Protein 3LKE (pdb70)

Secondary structure (DSSP, 8-state):
--SEEEEE-SSEEEEEE--GGGTTB--HHHHHHHHHHHHHHHH-SS--EEEEEES-TTEEE-BS-HHHHHHHHH-SSSHHHHHHHHHHHHHHHHHHT-SSEEEEEE-SEEETHHHHGGGGSSEEEEETT-EEE--HHHHT----TTHHHHHHHHH-HHHHHHHHHH---EEHHHHHHHTSSSEEESSHHHHHHHHHHHHHHHHTS-HHHHHHHHHHHHTTHHHHHHHHHHHHHHHHHHHTTSHHHHHHHHH-/--EEEEEETTEEEEEE--GGGTSB--HHHHHHHHHHHHHHHT-TT--EEEEEES-TTEEE-BS-HHHHHHHHH-SSSHHHHHHHHHHHHHHHHHHT-SSEEEEEE-SEEETHHHHGGGGSSEEEEETT-EEE--HHHHT----TTHHHHHHHHH-HHHHHHHHHH---EEHHHHHHHTSSSEEESSHHHHHHHHHHHHHHHHTS-HHHHHHHHHHHHTTHHHHHHHHHHHHHHHHHHHTTSHHHHHHHHH-/--SEEEEEETTEEEEEE--GGGTSB--HHHHHHHHHHHHHHHT-TT-SEEEEEES-TTEEE-BS-HHHHHHHHH-SSSHHHHHHHHHHHHHHHHHHT-SSEEEEEE-SEEETHHHHGGGGSSEEEEETT-EEE--HHHHT----TTHHHHHHHHH-HHHHHHHHHH---EEHHHHHHHTSSSEEESSHHHHHHHHHHHHHHHHTS-HHHHHHHHHHHHTTHHHHHHHHHHHHHHHHHHHHTSHHHHHHHHH-

Solvent-accessible surface area: 30253 Å² total; per-residue (Å²): 201,65,39,11,69,78,105,94,107,133,66,1,8,38,0,17,5,22,6,65,135,42,82,0,0,9,21,29,98,0,0,71,31,1,15,121,6,3,95,62,1,27,121,58,121,63,0,15,0,4,0,2,45,16,121,40,181,63,11,1,1,13,0,33,72,58,107,34,22,47,83,22,13,52,41,191,61,36,99,132,6,92,92,25,6,110,20,4,16,56,0,0,26,37,3,17,64,3,46,9,0,2,1,0,12,0,17,2,54,0,60,14,2,2,1,0,2,5,3,4,3,2,23,0,0,0,7,91,110,0,84,0,35,2,34,12,17,74,17,0,7,0,0,12,1,0,0,0,12,10,0,19,140,39,10,22,43,22,86,0,17,22,23,9,14,75,10,113,99,10,58,2,88,57,0,60,170,25,24,0,2,34,30,25,2,100,75,135,138,73,15,114,89,60,12,122,54,8,16,111,28,0,56,92,10,43,47,50,5,12,29,9,13,4,124,7,14,24,41,148,24,28,75,70,0,86,65,20,6,95,83,1,19,81,25,1,2,48,4,10,138,58,118,46,0,72,131,41,4,98,88,95,115,77,5,82,89,106,88,100,125,73,1,6,44,0,18,7,20,19,68,145,55,95,0,0,8,10,14,89,0,0,79,17,2,15,128,10,1,99,61,2,22,121,63,117,64,0,13,0,1,0,2,46,16,131,37,197,59,15,1,1,19,0,37,54,66,110,32,22,48,81,11,7,52,35,161,67,23,90,118,4,94,85,23,6,106,20,3,12,52,0,0,32,39,2,18,62,2,43,7,6,1,1,0,11,0,17,2,50,0,66,14,2,3,0,0,3,6,3,4,3,2,24,0,1,0,1,88,101,0,88,0,28,2,37,14,24,88,18,0,9,0,0,14,1,0,0,0,12,10,0,19,139,39,12,28,42,28,74,0,18,22,22,9,13,64,11,129,97,14,62,1,89,52,0,62,156,18,24,0,1,34,30,24,3,93,74,100,111,74,18,120,78,65,14,129,74,8,16,124,31,0,49,82,9,43,42,52,4,15,29,8,14,3,124,7,12,26,39,115,21,29,110,81,0,108,71,18,7,85,81,2,20,84,24,3,3,47,5,9,139,62,88,60,0,69,108,42,5,101,92,103,193,63,52,11,72,74,107,91,90,104,80,0,9,33,0,19,5,20,11,62,110,54,91,0,0,11,12,28,109,0,0,78,38,4,19,126,6,2,97,58,0,23,120,55,122,70,1,11,0,2,0,2,45,14,130,38,166,61,20,2,1,11,0,34,60,62,115,34,23,48,86,18,11,48,47,180,58,46,80,120,8,131,97,26,7,115,28,4,16,53,0,0,24,36,2,18,60,2,43,8,5,2,1,0,13,0,4,0,56,0,63,15,3,3,0,0,2,6,4,4,3,1,20,0,0,0,2,87,78,0,80,0,32,2,38,12,17,57,19,0,9,0,0,14,1,0,0,0,10,10,0,20,136,40,10,21,44,21,82,0,10,22,26,10,9,71,16,129,102,15,51,0,82,53,0,69,171,26,24,0,1,32,32,26,2,95,76,78,132,74,8,113,89,59,8,122,84,6,6,124,30,1,47,71,10,46,49,50,4,13,28,9,15,3,127,4,11,24,39,128,23,29,91,74,0,87,69,20,7,89,76,1,28,99,20,2,18,45,5,15,158,56,104,58,0,76,118,38,5,84,91,88

Nearest PDB structures (foldseek):
  3lke-assembly1_B  TM=1.002E+00  e=8.901E-48  Halalkalibacterium halodurans
  1nzy-assembly1_C  TM=8.485E-01  e=6.425E-17  Pseudomonas sp. CBS3
  1nzy-assembly1_A  TM=8.485E-01  e=9.562E-17  Pseudomonas sp. CBS3
  1jxz-assembly1_C  TM=8.569E-01  e=1.890E-16  Pseudomonas sp. CBS3
  1jxz-assembly1_A  TM=8.476E-01  e=1.890E-16  Pseudomonas sp. CBS3

CATH classification: 3.90.226.10

Foldseek 3Di:
DQQWDWDDDPQEIEIEGHDVVQQSEAALRNLQNLLVSLVVSLPDPRHQEYEYAYPDQAFGYPYHDLVNLLVCLVDPDNVRVLSRLVSLLSLLLSQLLRLHQYEYETRAEQEALSLVSCLSHPAYEYAQHYKYWHACLLLVADHASLCVPRVCVQQNDVVSVVRHVVGDTDTPVVCCVSRSHVYYDHDDVRVVVVVVVVSVVSVPDDSVVSSVVSCVVCPCVSVVSSVVNVVSSVRRSVRSPDVVNSVSSVVD/DQWDWDDDPQEIEIEGDHVVQQSEQALVNLQVLLVSLVVSLPDQRHAEYEYAYPDQAFGYPYHDLVQLLVCLVDPPNVRVLNSLVSLLSSLLSQLLRLHQYEYETNAEQEALSLQSRLSHPAYEYEQHYKYWQAQVLLVFDHASLCVPRLCVQQNDVVSVVRHVVGDTDTPVVCCVSRSHVYYDHDDVSVVVVVVVVSVVSVVDDSVVSSVVSCVVCPCVSVVSSVVNVVSSVRRSVSSPDVVNSVSSVVD/DQQWDWDADLLEIEIEGHCVVQQSEQALRNLVSLLVSLVVRLPDPSHQEYEYAYPDQAFGYPYHDLVVLLVCLPDPDNVRVVSSLVSLLSSLLSQLLRLHQYEYETRAEAEALSLQSCLSHPAYEYAQHYKYWHACVLLVADHASLCVPRVCVQQNDVVSVVRHVVGDIGTPVVCCVSRVHVYYDHDDVSVVVVVVVVSVVSVVDDSVVSSVVSCVVCPCVSVVSSVVNVVSSVRRSVRSNDPVNSVSSVVD

Radius of gyration: 27.29 Å; Cα contacts (8 Å, |Δi|>4): 1501; chains: 3; bounding box: 76×59×74 Å

Structure (mmCIF, N/CA/C/O backbone):
data_3LKE
#
_entry.id   3LKE
#
_cell.length_a   73.917
_cell.length_b   52.519
_cell.length_c   104.891
_cell.angle_alpha   90.00
_cell.angle_beta   93.94
_cell.angle_gamma   90.00
#
_symmetry.space_group_name_H-M   'P 1 21 1'
#
loop_
_entity.id
_entity.type
_entity.pdbx_description
1 polymer 'Enoyl-CoA hydratase'
2 non-polymer GLYCEROL
3 water water
#
loop_
_atom_site.group_PDB
_atom_site.id
_atom_site.type_symbol
_atom_site.label_atom_id
_atom_site.label_alt_id
_atom_site.label_comp_id
_atom_site.label_asym_id
_atom_site.label_entity_id
_atom_site.label_seq_id
_atom_site.pdbx_PDB_ins_code
_atom_site.Cartn_x
_atom_site.Cartn_y
_atom_site.Cartn_z
_atom_site.occupancy
_atom_site.B_iso_or_equiv
_atom_site.auth_seq_id
_atom_site.auth_comp_id
_atom_site.auth_asym_id
_atom_site.auth_atom_id
_atom_site.pdbx_PDB_model_num
ATOM 1 N N . LEU A 1 3 ? 56.553 49.638 15.023 1.00 56.79 3 LEU A N 1
ATOM 2 C CA . LEU A 1 3 ? 56.080 48.314 14.628 1.00 54.83 3 LEU A CA 1
ATOM 3 C C . LEU A 1 3 ? 54.563 48.283 14.555 1.00 50.50 3 LEU A C 1
ATOM 4 O O . LEU A 1 3 ? 53.892 49.143 15.129 1.00 48.81 3 LEU A O 1
ATOM 9 N N . SER A 1 4 ? 54.027 47.288 13.853 1.00 51.05 4 SER A N 1
ATOM 10 C CA . SER A 1 4 ? 52.580 47.080 13.806 1.00 47.19 4 SER A CA 1
ATOM 11 C C . SER A 1 4 ? 52.100 46.279 15.014 1.00 42.46 4 SER A C 1
ATOM 12 O O . SER A 1 4 ? 52.702 45.270 15.383 1.00 40.98 4 SER A O 1
ATOM 15 N N . TYR A 1 5 ? 51.005 46.736 15.613 1.00 36.01 5 TYR A N 1
ATOM 16 C CA . TYR A 1 5 ? 50.488 46.168 16.852 1.00 33.24 5 TYR A CA 1
ATOM 17 C C . TYR A 1 5 ? 49.254 45.302 16.617 1.00 31.61 5 TYR A C 1
ATOM 18 O O . TYR A 1 5 ? 48.660 44.780 17.566 1.00 29.92 5 TYR A O 1
ATOM 27 N N . VAL A 1 6 ? 48.879 45.151 15.353 1.00 28.63 6 VAL A N 1
ATOM 28 C CA . VAL A 1 6 ? 47.764 44.292 14.979 1.00 32.15 6 VAL A CA 1
ATOM 29 C C . VAL A 1 6 ? 48.169 43.472 13.758 1.00 33.42 6 VAL A C 1
ATOM 30 O O . VAL A 1 6 ? 48.488 44.032 12.713 1.00 36.52 6 VAL A O 1
ATOM 34 N N . HIS A 1 7 ? 48.165 42.149 13.889 1.00 29.23 7 HIS A N 1
ATOM 35 C CA . HIS A 1 7 ? 48.516 41.285 12.768 1.00 34.54 7 HIS A CA 1
ATOM 36 C C . HIS A 1 7 ? 47.270 40.684 12.153 1.00 35.96 7 HIS A C 1
ATOM 37 O O . HIS A 1 7 ? 46.248 40.549 12.822 1.00 31.11 7 HIS A O 1
ATOM 44 N N . THR A 1 8 ? 47.352 40.335 10.874 1.00 31.52 8 THR A N 1
ATOM 45 C CA . THR A 1 8 ? 46.227 39.703 10.193 1.00 35.06 8 THR A CA 1
ATOM 46 C C . THR A 1 8 ? 46.676 38.477 9.403 1.00 38.43 8 THR A C 1
ATOM 47 O O . THR A 1 8 ? 47.794 38.431 8.874 1.00 36.86 8 THR A O 1
ATOM 51 N N . GLU A 1 9 ? 45.803 37.479 9.339 1.00 34.28 9 GLU A N 1
ATOM 52 C CA . GLU A 1 9 ? 46.097 36.237 8.638 1.00 38.45 9 GLU A CA 1
ATOM 53 C C . GLU A 1 9 ? 44.797 35.579 8.215 1.00 37.36 9 GLU A C 1
ATOM 54 O O . GLU A 1 9 ? 43.893 35.432 9.022 1.00 38.14 9 GLU A O 1
ATOM 60 N N . ILE A 1 10 ? 44.710 35.167 6.955 1.00 38.07 10 ILE A N 1
ATOM 61 C CA . ILE A 1 10 ? 43.559 34.387 6.509 1.00 36.29 10 ILE A CA 1
ATOM 62 C C . ILE A 1 10 ? 43.891 32.902 6.415 1.00 41.48 10 ILE A C 1
ATOM 63 O O . ILE A 1 10 ? 44.858 32.508 5.764 1.00 40.72 10 ILE A O 1
ATOM 68 N N . GLN A 1 11 ? 43.088 32.082 7.079 1.00 39.02 11 GLN A N 1
ATOM 69 C CA . GLN A 1 11 ? 43.282 30.643 7.049 1.00 39.07 11 GLN A CA 1
ATOM 70 C C . GLN A 1 11 ? 41.955 29.941 6.834 1.00 43.49 11 GLN A C 1
ATOM 71 O O . GLN A 1 11 ? 41.057 30.007 7.680 1.00 39.75 11 GLN A O 1
ATOM 77 N N . ASN A 1 12 ? 41.832 29.285 5.686 1.00 41.83 12 ASN A N 1
ATOM 78 C CA . ASN A 1 12 ? 40.645 28.508 5.374 1.00 40.90 12 ASN A CA 1
ATOM 79 C C . ASN A 1 12 ? 39.378 29.365 5.419 1.00 37.69 12 ASN A C 1
ATOM 80 O O . ASN A 1 12 ? 38.372 28.977 6.014 1.00 40.66 12 ASN A O 1
ATOM 85 N N . ASP A 1 13 ? 39.458 30.531 4.788 1.00 38.89 13 ASP A N 1
ATOM 86 C CA . ASP A 1 13 ? 38.319 31.429 4.648 1.00 39.76 13 ASP A CA 1
ATOM 87 C C . ASP A 1 13 ? 37.877 32.036 5.980 1.00 39.49 13 ASP A C 1
ATOM 88 O O . ASP A 1 13 ? 36.710 32.381 6.151 1.00 35.53 13 ASP A O 1
ATOM 93 N N . ALA A 1 14 ? 38.816 32.161 6.915 1.00 35.33 14 ALA A N 1
ATOM 94 C CA . ALA A 1 14 ? 38.588 32.911 8.151 1.00 33.17 14 ALA A CA 1
ATOM 95 C C . ALA A 1 14 ? 39.725 33.906 8.385 1.00 35.44 14 ALA A C 1
ATOM 96 O O . ALA A 1 14 ? 40.891 33.550 8.267 1.00 33.77 14 ALA A O 1
ATOM 98 N N . LEU A 1 15 ? 39.382 35.149 8.709 1.00 30.84 15 LEU A N 1
ATOM 99 C CA . LEU A 1 15 ? 40.374 36.173 9.014 1.00 30.80 15 LEU A CA 1
ATOM 100 C C . LEU A 1 15 ? 40.667 36.214 10.507 1.00 33.46 15 LEU A C 1
ATOM 101 O O . LEU A 1 15 ? 39.753 36.379 11.328 1.00 30.43 15 LEU A O 1
ATOM 106 N N . TYR A 1 16 ? 41.944 36.070 10.850 1.00 29.50 16 TYR A N 1
ATOM 107 C CA . TYR A 1 16 ? 42.398 36.144 12.232 1.00 30.61 16 TYR A CA 1
ATOM 108 C C . TYR A 1 16 ? 43.051 37.488 12.492 1.00 31.32 16 TYR A C 1
ATOM 109 O O . TYR A 1 16 ? 44.033 37.851 11.832 1.00 29.40 16 TYR A O 1
ATOM 118 N N . ILE A 1 17 ? 42.485 38.238 13.437 1.00 26.15 17 ILE A N 1
ATOM 119 C CA . ILE A 1 17 ? 43.007 39.547 13.816 1.00 26.64 17 ILE A CA 1
ATOM 120 C C . ILE A 1 17 ? 43.638 39.397 15.189 1.00 29.24 17 ILE A C 1
ATOM 121 O O . ILE A 1 17 ? 42.953 39.061 16.159 1.00 26.73 17 ILE A O 1
ATOM 126 N N . THR A 1 18 ? 44.953 39.612 15.265 1.00 27.16 18 THR A N 1
ATOM 127 C CA . THR A 1 18 ? 45.700 39.348 16.492 1.00 26.61 18 THR A CA 1
ATOM 128 C C . THR A 1 18 ? 46.298 40.607 17.093 1.00 26.20 18 THR A C 1
ATOM 129 O O . THR A 1 18 ? 47.053 41.334 16.432 1.00 26.23 18 THR A O 1
ATOM 133 N N . LEU A 1 19 ? 45.951 40.876 18.346 1.00 25.41 19 LEU A N 1
ATOM 134 C CA . LEU A 1 19 ? 46.499 42.018 19.056 1.00 23.43 19 LEU A CA 1
ATOM 135 C C . LEU A 1 19 ? 47.894 41.662 19.549 1.00 23.96 19 LEU A C 1
ATOM 136 O O . LEU A 1 19 ? 48.090 40.618 20.168 1.00 24.67 19 LEU A O 1
ATOM 141 N N . ASP A 1 20 ? 48.844 42.554 19.290 1.00 26.04 20 ASP A N 1
ATOM 142 C CA . ASP A 1 20 ? 50.246 42.309 19.608 1.00 26.57 20 ASP A CA 1
ATOM 143 C C . ASP A 1 20 ? 50.906 43.628 20.013 1.00 28.18 20 ASP A C 1
ATOM 144 O O . ASP A 1 20 ? 51.610 44.257 19.222 1.00 28.76 20 ASP A O 1
ATOM 149 N N . TYR A 1 21 ? 50.671 44.044 21.253 1.00 26.40 21 TYR A N 1
ATOM 150 C CA . TYR A 1 21 ? 51.113 45.347 21.743 1.00 26.67 21 TYR A CA 1
ATOM 151 C C . TYR A 1 21 ? 51.635 45.168 23.153 1.00 28.31 21 TYR A C 1
ATOM 152 O O . TYR A 1 21 ? 51.080 45.709 24.093 1.00 24.80 21 TYR A O 1
ATOM 161 N N . PRO A 1 22 ? 52.727 44.399 23.308 1.00 26.61 22 PRO A N 1
ATOM 162 C CA . PRO A 1 22 ? 53.145 43.970 24.648 1.00 27.42 22 PRO A CA 1
ATOM 163 C C . PRO A 1 22 ? 53.523 45.129 25.560 1.00 26.64 22 PRO A C 1
ATOM 164 O O . PRO A 1 22 ? 53.325 45.043 26.766 1.00 27.10 22 PRO A O 1
ATOM 168 N N . GLU A 1 23 ? 54.094 46.185 24.995 1.00 28.66 23 GLU A N 1
ATOM 169 C CA . GLU A 1 23 ? 54.495 47.334 25.791 1.00 31.99 23 GLU A CA 1
ATOM 170 C C . GLU A 1 23 ? 53.347 47.803 26.672 1.00 33.28 23 GLU A C 1
ATOM 171 O O . GLU A 1 23 ? 53.519 48.030 27.871 1.00 31.03 23 GLU A O 1
ATOM 177 N N . LYS A 1 24 ? 52.168 47.922 26.066 1.00 27.91 24 LYS A N 1
ATOM 178 C CA . LYS A 1 24 ? 50.985 48.398 26.778 1.00 29.04 24 LYS A CA 1
ATOM 179 C C . LYS A 1 24 ? 50.002 47.275 27.145 1.00 31.26 24 LYS A C 1
ATOM 180 O O . LYS A 1 24 ? 48.836 47.536 27.453 1.00 28.36 24 LYS A O 1
ATOM 186 N N . LYS A 1 25 ? 50.472 46.029 27.127 1.00 28.66 25 LYS A N 1
ATOM 187 C CA . LYS A 1 25 ? 49.605 44.880 27.416 1.00 28.66 25 LYS A CA 1
ATOM 188 C C . LYS A 1 25 ? 48.311 44.942 26.592 1.00 27.72 25 LYS A C 1
ATOM 189 O O . LYS A 1 25 ? 47.209 44.760 27.127 1.00 25.99 25 LYS A O 1
ATOM 195 N N . ASN A 1 26 ? 48.462 45.187 25.293 1.00 27.10 26 ASN A N 1
ATOM 196 C CA . ASN A 1 26 ? 47.329 45.243 24.368 1.00 25.43 26 ASN A CA 1
ATOM 197 C C . ASN A 1 26 ? 46.327 46.342 24.735 1.00 26.37 26 ASN A C 1
ATOM 198 O O . ASN A 1 26 ? 45.125 46.222 24.474 1.00 24.63 26 ASN A O 1
ATOM 203 N N . GLY A 1 27 ? 46.836 47.414 25.334 1.00 26.43 27 GLY A N 1
ATOM 204 C CA . GLY A 1 27 ? 46.013 48.553 25.711 1.00 28.75 27 GLY A CA 1
ATOM 205 C C . GLY A 1 27 ? 45.499 49.290 24.494 1.00 30.87 27 GLY A C 1
ATOM 206 O O . GLY A 1 27 ? 46.051 49.163 23.394 1.00 27.73 27 GLY A O 1
ATOM 207 N N . LEU A 1 28 ? 44.429 50.057 24.684 1.00 29.31 28 LEU A N 1
ATOM 208 C CA . LEU A 1 28 ? 43.782 50.734 23.574 1.00 26.62 28 LEU A CA 1
ATOM 209 C C . LEU A 1 28 ? 44.212 52.191 23.499 1.00 30.98 28 LEU A C 1
ATOM 210 O O . LEU A 1 28 ? 43.938 52.977 24.404 1.00 33.10 28 LEU A O 1
ATOM 215 N N . ASP A 1 29 ? 44.913 52.537 22.426 1.00 29.54 29 ASP A N 1
ATOM 216 C CA . ASP A 1 29 ? 45.221 53.929 22.133 1.00 28.04 29 ASP A CA 1
ATOM 217 C C . ASP A 1 29 ? 44.970 54.155 20.657 1.00 28.58 29 ASP A C 1
ATOM 218 O O . ASP A 1 29 ? 44.500 53.256 19.965 1.00 31.05 29 ASP A O 1
ATOM 223 N N . ALA A 1 30 ? 45.266 55.354 20.172 1.00 31.30 30 ALA A N 1
ATOM 224 C CA . ALA A 1 30 ? 44.951 55.691 18.793 1.00 31.00 30 ALA A CA 1
ATOM 225 C C . ALA A 1 30 ? 45.766 54.870 17.791 1.00 34.14 30 ALA A C 1
ATOM 226 O O . ALA A 1 30 ? 45.286 54.553 16.702 1.00 31.15 30 ALA A O 1
ATOM 228 N N . GLU A 1 31 ? 46.997 54.528 18.160 1.00 35.63 31 GLU A N 1
ATOM 229 C CA . GLU A 1 31 ? 47.870 53.757 17.278 1.00 34.69 31 GLU A CA 1
ATOM 230 C C . GLU A 1 31 ? 47.338 52.342 17.072 1.00 31.90 31 GLU A C 1
ATOM 231 O O . GLU A 1 31 ? 47.133 51.896 15.946 1.00 30.45 31 GLU A O 1
ATOM 237 N N . LEU A 1 32 ? 47.115 51.635 18.171 1.00 32.25 32 LEU A N 1
ATOM 238 C CA . LEU A 1 32 ? 46.523 50.306 18.088 1.00 32.01 32 LEU A CA 1
ATOM 239 C C . LEU A 1 32 ? 45.131 50.384 17.446 1.00 30.19 32 LEU A C 1
ATOM 240 O O . LEU A 1 32 ? 44.792 49.591 16.569 1.00 31.14 32 LEU A O 1
ATOM 245 N N . GLY A 1 33 ? 44.330 51.349 17.884 1.00 29.78 33 GLY A N 1
ATOM 246 C CA . GLY A 1 33 ? 42.981 51.489 17.369 1.00 28.19 33 GLY A CA 1
ATOM 247 C C . GLY A 1 33 ? 42.985 51.642 15.864 1.00 29.83 33 GLY A C 1
ATOM 248 O O . GLY A 1 33 ? 42.213 51.002 15.153 1.00 28.52 33 GLY A O 1
ATOM 249 N N . THR A 1 34 ? 43.882 52.483 15.367 1.00 29.44 34 THR A N 1
ATOM 250 C CA . THR A 1 34 ? 43.953 52.737 13.937 1.00 28.81 34 THR A CA 1
ATOM 251 C C . THR A 1 34 ? 44.259 51.469 13.139 1.00 28.54 34 THR A C 1
ATOM 252 O O . THR A 1 34 ? 43.668 51.226 12.088 1.00 30.00 34 THR A O 1
ATOM 256 N N . SER A 1 35 ? 45.184 50.662 13.641 1.00 30.43 35 SER A N 1
ATOM 257 C CA . SER A 1 35 ? 45.573 49.436 12.960 1.00 29.04 35 SER A CA 1
ATOM 258 C C . SER A 1 35 ? 44.463 48.401 13.073 1.00 30.54 35 SER A C 1
ATOM 259 O O . SER A 1 35 ? 44.190 47.639 12.139 1.00 30.55 35 SER A O 1
ATOM 262 N N . LEU A 1 36 ? 43.817 48.387 14.230 1.00 29.17 36 LEU A N 1
ATOM 263 C CA . LEU A 1 36 ? 42.708 47.481 14.453 1.00 28.49 36 LEU A CA 1
ATOM 264 C C . LEU A 1 36 ? 41.560 47.799 13.500 1.00 29.21 36 LEU A C 1
ATOM 265 O O . LEU A 1 36 ? 41.008 46.902 12.865 1.00 26.78 36 LEU A O 1
ATOM 270 N N . LEU A 1 37 ? 41.210 49.075 13.394 1.00 27.81 37 LEU A N 1
ATOM 271 C CA . LEU A 1 37 ? 40.130 49.493 12.504 1.00 28.98 37 LEU A CA 1
ATOM 272 C C . LEU A 1 37 ? 40.415 49.040 11.074 1.00 32.41 37 LEU A C 1
ATOM 273 O O . LEU A 1 37 ? 39.546 48.486 10.389 1.00 29.70 37 LEU A O 1
ATOM 278 N N . GLU A 1 38 ? 41.651 49.267 10.637 1.00 32.29 38 GLU A N 1
ATOM 279 C CA . GLU A 1 38 ? 42.076 48.920 9.289 1.00 32.85 38 GLU A CA 1
ATOM 280 C C . GLU A 1 38 ? 41.923 47.421 9.026 1.00 30.50 38 GLU A C 1
ATOM 281 O O . GLU A 1 38 ? 41.490 47.006 7.951 1.00 31.65 38 GLU A O 1
ATOM 287 N N . ALA A 1 39 ? 42.262 46.613 10.024 1.00 30.29 39 ALA A N 1
ATOM 288 C CA . ALA A 1 39 ? 42.149 45.168 9.921 1.00 30.36 39 ALA A CA 1
ATOM 289 C C . ALA A 1 39 ? 40.684 44.736 9.857 1.00 28.99 39 ALA A C 1
ATOM 290 O O . ALA A 1 39 ? 40.315 43.862 9.074 1.00 30.70 39 ALA A O 1
ATOM 292 N N . ILE A 1 40 ? 39.854 45.354 10.691 1.00 28.60 40 ILE A N 1
ATOM 293 C CA . ILE A 1 40 ? 38.429 45.030 10.731 1.00 30.12 40 ILE A CA 1
ATOM 294 C C . ILE A 1 40 ? 37.759 45.319 9.390 1.00 30.31 40 ILE A C 1
ATOM 295 O O . ILE A 1 40 ? 37.006 44.495 8.866 1.00 32.42 40 ILE A O 1
ATOM 300 N N . ARG A 1 41 ? 38.030 46.500 8.851 1.00 32.49 41 ARG A N 1
ATOM 301 C CA . ARG A 1 41 ? 37.467 46.911 7.567 1.00 34.46 41 ARG A CA 1
ATOM 302 C C . ARG A 1 41 ? 37.911 45.993 6.434 1.00 35.81 41 ARG A C 1
ATOM 303 O O . ARG A 1 41 ? 37.107 45.608 5.581 1.00 34.04 41 ARG A O 1
ATOM 311 N N . ALA A 1 42 ? 39.195 45.649 6.426 1.00 37.79 42 ALA A N 1
ATOM 312 C CA . ALA A 1 42 ? 39.735 44.761 5.405 1.00 37.43 42 ALA A CA 1
ATOM 313 C C . ALA A 1 42 ? 39.032 43.406 5.433 1.00 37.26 42 ALA A C 1
ATOM 314 O O . ALA A 1 42 ? 38.742 42.826 4.385 1.00 39.80 42 ALA A O 1
ATOM 316 N N . GLY A 1 43 ? 38.756 42.903 6.635 1.00 34.65 43 GLY A N 1
ATOM 317 C CA . GLY A 1 43 ? 38.035 41.654 6.788 1.00 32.72 43 GLY A CA 1
ATOM 318 C C . GLY A 1 43 ? 36.595 41.760 6.317 1.00 36.03 43 GLY A C 1
ATOM 319 O O . GLY A 1 43 ? 36.081 40.835 5.688 1.00 33.31 43 GLY A O 1
ATOM 320 N N . ASN A 1 44 ? 35.945 42.879 6.636 1.00 33.19 44 ASN A N 1
ATOM 321 C CA . ASN A 1 44 ? 34.564 43.127 6.217 1.00 32.21 44 ASN A CA 1
ATOM 322 C C . ASN A 1 44 ? 34.427 43.248 4.706 1.00 37.84 44 ASN A C 1
ATOM 323 O O . ASN A 1 44 ? 33.378 42.952 4.145 1.00 37.88 44 ASN A O 1
ATOM 328 N N . ASN A 1 45 ? 35.494 43.687 4.051 1.00 38.49 45 ASN A N 1
ATOM 329 C CA . ASN A 1 45 ? 35.467 43.885 2.606 1.00 42.39 45 ASN A CA 1
ATOM 330 C C . ASN A 1 45 ? 35.937 42.666 1.813 1.00 43.60 45 ASN A C 1
ATOM 331 O O . ASN A 1 45 ? 35.853 42.657 0.586 1.00 42.97 45 ASN A O 1
ATOM 336 N N . GLU A 1 46 ? 36.428 41.645 2.512 1.00 40.95 46 GLU A N 1
ATOM 337 C CA . GLU A 1 46 ? 36.917 40.432 1.859 1.00 43.47 46 GLU A CA 1
ATOM 338 C C . GLU A 1 46 ? 35.784 39.452 1.589 1.00 43.39 46 GLU A C 1
ATOM 339 O O . GLU A 1 46 ? 35.214 38.874 2.515 1.00 42.27 46 GLU A O 1
ATOM 345 N N . THR A 1 47 ? 35.473 39.246 0.313 1.00 45.33 47 THR A N 1
ATOM 346 C CA . THR A 1 47 ? 34.287 38.481 -0.060 1.00 46.80 47 THR A CA 1
ATOM 347 C C . THR A 1 47 ? 34.371 36.972 0.170 1.00 45.14 47 THR A C 1
ATOM 348 O O . THR A 1 47 ? 33.338 36.313 0.279 1.00 49.52 47 THR A O 1
ATOM 352 N N . SER A 1 48 ? 35.580 36.421 0.257 1.00 45.99 48 SER A N 1
ATOM 353 C CA . SER A 1 48 ? 35.721 34.967 0.387 1.00 48.98 48 SER A CA 1
ATOM 354 C C . SER A 1 48 ? 35.536 34.423 1.809 1.00 44.62 48 SER A C 1
ATOM 355 O O . SER A 1 48 ? 35.056 33.300 1.990 1.00 46.35 48 SER A O 1
ATOM 358 N N . ILE A 1 49 ? 35.903 35.209 2.815 1.00 42.43 49 ILE A N 1
ATOM 359 C CA . ILE A 1 49 ? 35.863 34.711 4.185 1.00 37.22 49 ILE A CA 1
ATOM 360 C C . ILE A 1 49 ? 34.446 34.707 4.739 1.00 35.32 49 ILE A C 1
ATOM 361 O O . ILE A 1 49 ? 33.603 35.485 4.300 1.00 37.73 49 ILE A O 1
ATOM 366 N N . HIS A 1 50 ? 34.199 33.816 5.692 1.00 31.85 50 HIS A N 1
ATOM 367 C CA . HIS A 1 50 ? 32.897 33.722 6.347 1.00 33.28 50 HIS A CA 1
ATOM 368 C C . HIS A 1 50 ? 32.954 34.192 7.800 1.00 33.92 50 HIS A C 1
ATOM 369 O O . HIS A 1 50 ? 31.916 34.448 8.422 1.00 28.51 50 HIS A O 1
ATOM 376 N N . SER A 1 51 ? 34.165 34.314 8.336 1.00 30.56 51 SER A N 1
ATOM 377 C CA . SER A 1 51 ? 34.339 34.624 9.748 1.00 29.39 51 SER A CA 1
ATOM 378 C C . SER A 1 51 ? 35.522 35.556 9.989 1.00 31.45 51 SER A C 1
ATOM 379 O O . SER A 1 51 ? 36.453 35.643 9.181 1.00 31.95 51 SER A O 1
ATOM 382 N N . ILE A 1 52 ? 35.460 36.253 11.118 1.00 29.11 52 ILE A N 1
ATOM 383 C CA . ILE A 1 52 ? 36.552 37.075 11.604 1.00 28.84 52 ILE A CA 1
ATOM 384 C C . ILE A 1 52 ? 36.763 36.723 13.067 1.00 32.28 52 ILE A C 1
ATOM 385 O O . ILE A 1 52 ? 35.831 36.787 13.867 1.00 26.99 52 ILE A O 1
ATOM 390 N N . ILE A 1 53 ? 37.989 36.336 13.407 1.00 26.94 53 ILE A N 1
ATOM 391 C CA . ILE A 1 53 ? 38.343 35.936 14.761 1.00 24.88 53 ILE A CA 1
ATOM 392 C C . ILE A 1 53 ? 39.274 36.977 15.375 1.00 26.54 53 ILE A C 1
ATOM 393 O O . ILE A 1 53 ? 40.307 37.296 14.789 1.00 26.88 53 ILE A O 1
ATOM 398 N N . LEU A 1 54 ? 38.915 37.505 16.547 1.00 24.88 54 LEU A N 1
ATOM 399 C CA . LEU A 1 54 ? 39.766 38.482 17.238 1.00 23.64 54 LEU A CA 1
ATOM 400 C C . LEU A 1 54 ? 40.423 37.798 18.419 1.00 24.22 54 LEU A C 1
ATOM 401 O O . LEU A 1 54 ? 39.755 37.089 19.178 1.00 22.62 54 LEU A O 1
ATOM 406 N N . GLN A 1 55 ? 41.739 37.965 18.556 1.00 25.42 55 GLN A N 1
ATOM 407 C CA . GLN A 1 55 ? 42.483 37.236 19.579 1.00 22.72 55 GLN A CA 1
ATOM 408 C C . GLN A 1 55 ? 43.735 38.004 20.001 1.00 20.66 55 GLN A C 1
ATOM 409 O O . GLN A 1 55 ? 44.064 39.026 19.413 1.00 23.74 55 GLN A O 1
ATOM 415 N N . SER A 1 56 ? 44.415 37.488 21.024 1.00 25.13 56 SER A N 1
ATOM 416 C CA . SER A 1 56 ? 45.651 38.067 21.533 1.00 25.27 56 SER A CA 1
ATOM 417 C C . SER A 1 56 ? 46.752 37.031 21.383 1.00 25.91 56 SER A C 1
ATOM 418 O O . SER A 1 56 ? 46.523 35.838 21.613 1.00 26.26 56 SER A O 1
ATOM 421 N N . LYS A 1 57 ? 47.938 37.491 21.011 1.00 29.58 57 LYS A N 1
ATOM 422 C CA . LYS A 1 57 ? 49.082 36.597 20.847 1.00 30.56 57 LYS A CA 1
ATOM 423 C C . LYS A 1 57 ? 49.810 36.378 22.168 1.00 33.48 57 LYS A C 1
ATOM 424 O O . LYS A 1 57 ? 50.764 35.597 22.241 1.00 34.62 57 LYS A O 1
ATOM 430 N N . HIS A 1 58 ? 49.371 37.068 23.213 1.00 29.27 58 HIS A N 1
ATOM 431 C CA . HIS A 1 58 ? 50.084 37.029 24.479 1.00 28.37 58 HIS A CA 1
ATOM 432 C C . HIS A 1 58 ? 49.317 36.299 25.566 1.00 30.54 58 HIS A C 1
ATOM 433 O O . HIS A 1 58 ? 48.170 36.635 25.889 1.00 28.14 58 HIS A O 1
ATOM 440 N N . ARG A 1 59 ? 49.970 35.287 26.117 1.00 29.36 59 ARG A N 1
ATOM 441 C CA . ARG A 1 59 ? 49.369 34.381 27.081 1.00 31.81 59 ARG A CA 1
ATOM 442 C C . ARG A 1 59 ? 48.742 35.113 28.270 1.00 35.73 59 ARG A C 1
ATOM 443 O O . ARG A 1 59 ? 47.636 34.779 28.694 1.00 33.29 59 ARG A O 1
ATOM 451 N N . ALA A 1 60 ? 49.435 36.123 28.789 1.00 30.14 60 ALA A N 1
ATOM 452 C CA . ALA A 1 60 ? 49.043 36.726 30.064 1.00 34.28 60 ALA A CA 1
ATOM 453 C C . ALA A 1 60 ? 47.766 37.567 30.024 1.00 30.59 60 ALA A C 1
ATOM 454 O O . ALA A 1 60 ? 47.089 37.711 31.037 1.00 36.19 60 ALA A O 1
ATOM 456 N N . TYR A 1 61 ? 47.435 38.131 28.869 1.00 30.42 61 TYR A N 1
ATOM 457 C CA . TYR A 1 61 ? 46.336 39.097 28.823 1.00 27.73 61 TYR A CA 1
ATOM 458 C C . TYR A 1 61 ? 45.639 39.101 27.477 1.00 28.28 61 TYR A C 1
ATOM 459 O O . TYR A 1 61 ? 46.258 38.867 26.445 1.00 25.01 61 TYR A O 1
ATOM 468 N N . PHE A 1 62 ? 44.338 39.374 27.477 1.00 27.35 62 PHE A N 1
ATOM 469 C CA . PHE A 1 62 ? 43.690 39.680 26.217 1.00 24.58 62 PHE A CA 1
ATOM 470 C C . PHE A 1 62 ? 43.889 41.150 25.892 1.00 22.12 62 PHE A C 1
ATOM 471 O O . PHE A 1 62 ? 44.439 41.497 24.853 1.00 23.17 62 PHE A O 1
ATOM 479 N N . SER A 1 63 ? 43.408 42.018 26.778 1.00 23.48 63 SER A N 1
ATOM 480 C CA . SER A 1 63 ? 43.627 43.461 26.639 1.00 23.84 63 SER A CA 1
ATOM 481 C C . SER A 1 63 ? 43.430 44.190 27.955 1.00 26.29 63 SER A C 1
ATOM 482 O O . SER A 1 63 ? 42.411 44.022 28.642 1.00 26.65 63 SER A O 1
ATOM 485 N N . SER A 1 64 ? 44.406 45.015 28.304 1.00 24.89 64 SER A N 1
ATOM 486 C CA . SER A 1 64 ? 44.326 45.805 29.519 1.00 28.06 64 SER A CA 1
ATOM 487 C C . SER A 1 64 ? 43.370 46.997 29.375 1.00 25.76 64 SER A C 1
ATOM 488 O O . SER A 1 64 ? 43.107 47.704 30.347 1.00 27.97 64 SER A O 1
ATOM 491 N N . GLY A 1 65 ? 42.851 47.215 28.170 1.00 27.24 65 GLY A N 1
ATOM 492 C CA . GLY A 1 65 ? 41.916 48.308 27.934 1.00 27.57 65 GLY A CA 1
ATOM 493 C C . GLY A 1 65 ? 42.668 49.625 27.840 1.00 30.32 65 GLY A C 1
ATOM 494 O O . GLY A 1 65 ? 43.895 49.630 27.799 1.00 26.61 65 GLY A O 1
ATOM 495 N N . PRO A 1 66 ? 41.940 50.751 27.815 1.00 27.38 66 PRO A N 1
ATOM 496 C CA . PRO A 1 66 ? 42.613 52.054 27.816 1.00 32.23 66 PRO A CA 1
ATOM 497 C C . PRO A 1 66 ? 43.454 52.202 29.081 1.00 29.92 66 PRO A C 1
ATOM 498 O O . PRO A 1 66 ? 42.933 52.004 30.178 1.00 35.74 66 PRO A O 1
ATOM 502 N N . ARG A 1 67 ? 44.734 52.530 28.932 1.00 33.51 67 ARG A N 1
ATOM 503 C CA . ARG A 1 67 ? 45.647 52.590 30.073 1.00 35.13 67 ARG A CA 1
ATOM 504 C C . ARG A 1 67 ? 45.373 53.799 30.958 1.00 35.54 67 ARG A C 1
ATOM 505 O O . ARG A 1 67 ? 45.141 54.892 30.458 1.00 35.61 67 ARG A O 1
ATOM 513 N N . LEU A 1 68 ? 45.412 53.594 32.270 1.00 35.78 68 LEU A N 1
ATOM 514 C CA . LEU A 1 68 ? 45.250 54.685 33.227 1.00 36.87 68 LEU A CA 1
ATOM 515 C C . LEU A 1 68 ? 46.147 55.869 32.873 1.00 36.76 68 LEU A C 1
ATOM 516 O O . LEU A 1 68 ? 45.687 57.008 32.780 1.00 33.71 68 LEU A O 1
ATOM 521 N N . GLU A 1 69 ? 47.430 55.589 32.675 1.00 33.73 69 GLU A N 1
ATOM 522 C CA . GLU A 1 69 ? 48.405 56.633 32.379 1.00 34.13 69 GLU A CA 1
ATOM 523 C C . GLU A 1 69 ? 48.012 57.437 31.145 1.00 35.86 69 GLU A C 1
ATOM 524 O O . GLU A 1 69 ? 48.201 58.663 31.095 1.00 35.40 69 GLU A O 1
ATOM 530 N N . ASP A 1 70 ? 47.474 56.748 30.145 1.00 32.55 70 ASP A N 1
ATOM 531 C CA . ASP A 1 70 ? 47.032 57.426 28.931 1.00 35.61 70 ASP A CA 1
ATOM 532 C C . ASP A 1 70 ? 45.780 58.265 29.205 1.00 32.84 70 ASP A C 1
ATOM 533 O O . ASP A 1 70 ? 45.663 59.396 28.727 1.00 34.60 70 ASP A O 1
ATOM 538 N N . LEU A 1 71 ? 44.852 57.716 29.983 1.00 32.82 71 LEU A N 1
ATOM 539 C CA . LEU A 1 71 ? 43.671 58.479 30.379 1.00 34.11 71 LEU A CA 1
ATOM 540 C C . LEU A 1 71 ? 44.079 59.709 31.188 1.00 31.62 71 LEU A C 1
ATOM 541 O O . LEU A 1 71 ? 43.515 60.788 31.015 1.00 33.64 71 LEU A O 1
ATOM 546 N N . LEU A 1 72 ? 45.069 59.547 32.060 1.00 32.95 72 LEU A N 1
ATOM 547 C CA . LEU A 1 72 ? 45.584 60.667 32.841 1.00 34.48 72 LEU A CA 1
ATOM 548 C C . LEU A 1 72 ? 46.118 61.774 31.937 1.00 37.63 72 LEU A C 1
ATOM 549 O O . LEU A 1 72 ? 45.942 62.959 32.223 1.00 36.55 72 LEU A O 1
ATOM 554 N N . ILE A 1 73 ? 46.762 61.387 30.844 1.00 34.93 73 ILE A N 1
ATOM 555 C CA . ILE A 1 73 ? 47.236 62.354 29.861 1.00 37.05 73 ILE A CA 1
ATOM 556 C C . ILE A 1 73 ? 46.071 63.145 29.262 1.00 40.31 73 ILE A C 1
ATOM 557 O O . ILE A 1 73 ? 46.113 64.374 29.190 1.00 38.23 73 ILE A O 1
ATOM 562 N N . CYS A 1 74 ? 45.024 62.440 28.849 1.00 35.89 74 CYS A N 1
ATOM 563 C CA . CYS A 1 74 ? 43.829 63.093 28.319 1.00 37.22 74 CYS A CA 1
ATOM 564 C C . CYS A 1 74 ? 43.158 64.028 29.321 1.00 38.66 74 CYS A C 1
ATOM 565 O O . CYS A 1 74 ? 42.602 65.054 28.936 1.00 39.56 74 CYS A O 1
ATOM 568 N N . ALA A 1 75 ? 43.190 63.675 30.603 1.00 35.45 75 ALA A N 1
ATOM 569 C CA . ALA A 1 75 ? 42.609 64.543 31.620 1.00 33.39 75 ALA A CA 1
ATOM 570 C C . ALA A 1 75 ? 43.467 65.788 31.806 1.00 38.09 75 ALA A C 1
ATOM 571 O O . ALA A 1 75 ? 42.970 66.838 32.204 1.00 40.01 75 ALA A O 1
ATOM 573 N N . SER A 1 76 ? 44.758 65.658 31.510 1.00 39.36 76 SER A N 1
ATOM 574 C CA . SER A 1 76 ? 45.718 66.748 31.696 1.00 39.74 76 SER A CA 1
ATOM 575 C C . SER A 1 76 ? 45.823 67.644 30.466 1.00 41.40 76 SER A C 1
ATOM 576 O O . SER A 1 76 ? 46.394 68.731 30.535 1.00 39.80 76 SER A O 1
ATOM 579 N N . ASP A 1 77 ? 45.288 67.181 29.341 1.00 40.31 77 ASP A N 1
ATOM 580 C CA . ASP A 1 77 ? 45.377 67.928 28.089 1.00 39.51 77 ASP A CA 1
ATOM 581 C C . ASP A 1 77 ? 44.711 69.294 28.213 1.00 43.05 77 ASP A C 1
ATOM 582 O O . ASP A 1 77 ? 43.770 69.469 28.992 1.00 45.64 77 ASP A O 1
ATOM 587 N N . GLN A 1 78 ? 45.199 70.255 27.433 1.00 40.94 78 GLN A N 1
ATOM 588 C CA . GLN A 1 78 ? 44.603 71.585 27.387 1.00 42.68 78 GLN A CA 1
ATOM 589 C C . GLN A 1 78 ? 43.293 71.571 26.598 1.00 39.05 78 GLN A C 1
ATOM 590 O O . GLN A 1 78 ? 42.304 72.183 27.011 1.00 42.18 78 GLN A O 1
ATOM 596 N N . SER A 1 79 ? 43.294 70.882 25.458 1.00 40.12 79 SER A N 1
ATOM 597 C CA . SER A 1 79 ? 42.090 70.758 24.634 1.00 39.93 79 SER A CA 1
ATOM 598 C C . SER A 1 79 ? 41.572 69.319 24.630 1.00 44.32 79 SER A C 1
ATOM 599 O O . SER A 1 79 ? 42.213 68.420 25.174 1.00 42.26 79 SER A O 1
ATOM 602 N N . ASP A 1 80 ? 40.423 69.110 23.991 1.00 40.11 80 ASP A N 1
ATOM 603 C CA . ASP A 1 80 ? 39.791 67.792 23.948 1.00 41.94 80 ASP A CA 1
ATOM 604 C C . ASP A 1 80 ? 40.097 67.056 22.647 1.00 39.20 80 ASP A C 1
ATOM 605 O O . ASP A 1 80 ? 39.487 66.028 22.349 1.00 36.54 80 ASP A O 1
ATOM 610 N N . VAL A 1 81 ? 41.046 67.581 21.877 1.00 38.24 81 VAL A N 1
ATOM 611 C CA . VAL A 1 81 ? 41.338 67.038 20.554 1.00 38.37 81 VAL A CA 1
ATOM 612 C C . VAL A 1 81 ? 41.876 65.604 20.596 1.00 37.65 81 VAL A C 1
ATOM 613 O O . VAL A 1 81 ? 41.494 64.763 19.778 1.00 38.01 81 VAL A O 1
ATOM 617 N N . ARG A 1 82 ? 42.768 65.334 21.544 1.00 38.11 82 ARG A N 1
ATOM 618 C CA . ARG A 1 82 ? 43.364 64.009 21.673 1.00 37.48 82 ARG A CA 1
ATOM 619 C C . ARG A 1 82 ? 42.301 62.995 22.087 1.00 35.61 82 ARG A C 1
ATOM 620 O O . ARG A 1 82 ? 42.218 61.913 21.518 1.00 35.76 82 ARG A O 1
ATOM 628 N N . LEU A 1 83 ? 41.495 63.354 23.082 1.00 37.59 83 LEU A N 1
ATOM 629 C CA . LEU A 1 83 ? 40.419 62.478 23.541 1.00 32.27 83 LEU A CA 1
ATOM 630 C C . LEU A 1 83 ? 39.460 62.140 22.400 1.00 32.73 83 LEU A C 1
ATOM 631 O O . LEU A 1 83 ? 39.158 60.968 22.160 1.00 31.71 83 LEU A O 1
ATOM 636 N N . ARG A 1 84 ? 38.980 63.159 21.694 1.00 29.38 84 ARG A N 1
ATOM 637 C CA . ARG A 1 84 ? 38.017 62.932 20.618 1.00 33.12 84 ARG A CA 1
ATOM 638 C C . ARG A 1 84 ? 38.609 62.077 19.502 1.00 32.59 84 ARG A C 1
ATOM 639 O O . ARG A 1 84 ? 37.916 61.243 18.914 1.00 31.63 84 ARG A O 1
ATOM 647 N N . GLU A 1 85 ? 39.895 62.275 19.229 1.00 33.65 85 GLU A N 1
ATOM 648 C CA . GLU A 1 85 ? 40.586 61.502 18.202 1.00 31.60 85 GLU A CA 1
ATOM 649 C C . GLU A 1 85 ? 40.571 60.003 18.514 1.00 32.17 85 GLU A C 1
ATOM 650 O O . GLU A 1 85 ? 40.230 59.192 17.649 1.00 32.71 85 GLU A O 1
ATOM 656 N N . VAL A 1 86 ? 40.928 59.636 19.743 1.00 29.74 86 VAL A N 1
ATOM 657 C CA . VAL A 1 86 ? 41.023 58.222 20.095 1.00 30.41 86 VAL A CA 1
ATOM 658 C C . VAL A 1 86 ? 39.632 57.591 20.226 1.00 28.07 86 VAL A C 1
ATOM 659 O O . VAL A 1 86 ? 39.418 56.456 19.805 1.00 27.53 86 VAL A O 1
ATOM 663 N N . LEU A 1 87 ? 38.692 58.344 20.784 1.00 27.43 87 LEU A N 1
ATOM 664 C CA . LEU A 1 87 ? 37.314 57.882 20.873 1.00 29.70 87 LEU A CA 1
ATOM 665 C C . LEU A 1 87 ? 36.775 57.625 19.479 1.00 27.67 87 LEU A C 1
ATOM 666 O O . LEU A 1 87 ? 36.066 56.650 19.248 1.00 26.46 87 LEU A O 1
ATOM 671 N N . HIS A 1 88 ? 37.142 58.493 18.543 1.00 25.34 88 HIS A N 1
ATOM 672 C CA . HIS A 1 88 ? 36.649 58.393 17.183 1.00 28.16 88 HIS A CA 1
ATOM 673 C C . HIS A 1 88 ? 37.079 57.072 16.546 1.00 29.07 88 HIS A C 1
ATOM 674 O O . HIS A 1 88 ? 36.260 56.346 15.983 1.00 28.01 88 HIS A O 1
ATOM 681 N N . VAL A 1 89 ? 38.370 56.766 16.641 1.00 31.62 89 VAL A N 1
ATOM 682 C CA . VAL A 1 89 ? 38.907 55.545 16.059 1.00 24.59 89 VAL A CA 1
ATOM 683 C C . VAL A 1 89 ? 38.353 54.312 16.769 1.00 25.25 89 VAL A C 1
ATOM 684 O O . VAL A 1 89 ? 37.915 53.364 16.129 1.00 24.35 89 VAL A O 1
ATOM 688 N N . LEU A 1 90 ? 38.352 54.335 18.096 1.00 25.78 90 LEU A N 1
ATOM 689 C CA . LEU A 1 90 ? 37.880 53.172 18.847 1.00 23.02 90 LEU A CA 1
ATOM 690 C C . LEU A 1 90 ? 36.371 52.967 18.711 1.00 22.41 90 LEU A C 1
ATOM 691 O O . LEU A 1 90 ? 35.913 51.836 18.643 1.00 24.69 90 LEU A O 1
ATOM 696 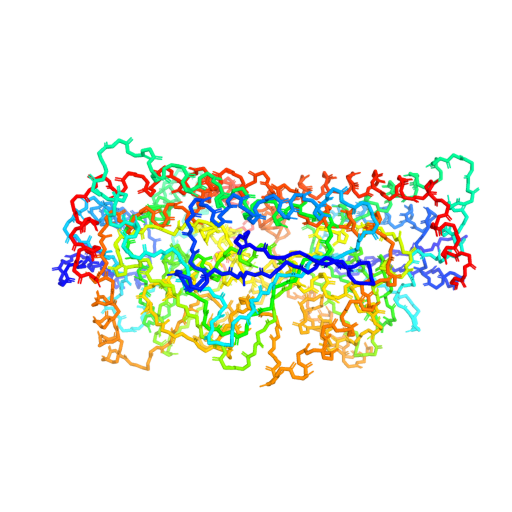N N . ASN A 1 91 ? 35.595 54.046 18.651 1.00 23.44 91 ASN A N 1
ATOM 697 C CA . ASN A 1 91 ? 34.162 53.874 18.385 1.00 24.84 91 ASN A CA 1
ATOM 698 C C . ASN A 1 91 ? 33.937 53.245 17.013 1.00 25.84 91 ASN A C 1
ATOM 699 O O . ASN A 1 91 ? 33.052 52.406 16.832 1.00 25.58 91 ASN A O 1
ATOM 704 N N . HIS A 1 92 ? 34.735 53.646 16.029 1.00 24.92 92 HIS A N 1
ATOM 705 C CA . HIS A 1 92 ? 34.587 53.023 14.724 1.00 25.64 92 HIS A CA 1
ATOM 706 C C . HIS A 1 92 ? 34.930 51.541 14.728 1.00 24.82 92 HIS A C 1
ATOM 707 O O . HIS A 1 92 ? 34.268 50.756 14.054 1.00 26.08 92 HIS A O 1
ATOM 714 N N . CYS A 1 93 ? 35.950 51.145 15.491 1.00 25.71 93 CYS A N 1
ATOM 715 C CA . CYS A 1 93 ? 36.222 49.719 15.656 1.00 23.75 93 CYS A CA 1
ATOM 716 C C . CYS A 1 93 ? 34.969 48.991 16.155 1.00 23.80 93 CYS A C 1
ATOM 717 O O . CYS A 1 93 ? 34.583 47.961 15.615 1.00 23.98 93 CYS A O 1
ATOM 720 N N . VAL A 1 94 ? 34.343 49.529 17.197 1.00 22.77 94 VAL A N 1
ATOM 721 C CA . VAL A 1 94 ? 33.140 48.881 17.751 1.00 22.56 94 VAL A CA 1
ATOM 722 C C . VAL A 1 94 ? 32.018 48.758 16.710 1.00 25.19 94 VAL A C 1
ATOM 723 O O . VAL A 1 94 ? 31.395 47.704 16.556 1.00 23.32 94 VAL A O 1
ATOM 727 N N . LEU A 1 95 ? 31.765 49.848 15.999 1.00 24.78 95 LEU A N 1
ATOM 728 C CA . LEU A 1 95 ? 30.666 49.903 15.045 1.00 27.91 95 LEU A CA 1
ATOM 729 C C . LEU A 1 95 ? 30.933 48.963 13.869 1.00 26.79 95 LEU A C 1
ATOM 730 O O . LEU A 1 95 ? 30.039 48.262 13.409 1.00 24.59 95 LEU A O 1
ATOM 735 N N . GLU A 1 96 ? 32.180 48.944 13.405 1.00 25.89 96 GLU A N 1
ATOM 736 C CA . GLU A 1 96 ? 32.592 48.094 12.273 1.00 26.93 96 GLU A CA 1
ATOM 737 C C . GLU A 1 96 ? 32.597 46.602 12.589 1.00 24.03 96 GLU A C 1
ATOM 738 O O . GLU A 1 96 ? 32.352 45.775 11.718 1.00 25.04 96 GLU A O 1
ATOM 744 N N . ILE A 1 97 ? 32.860 46.250 13.840 1.00 24.02 97 ILE A N 1
ATOM 745 C CA . ILE A 1 97 ? 32.671 44.869 14.256 1.00 21.09 97 ILE A CA 1
ATOM 746 C C . ILE A 1 97 ? 31.181 44.571 14.241 1.00 24.03 97 ILE A C 1
ATOM 747 O O . ILE A 1 97 ? 30.744 43.612 13.624 1.00 23.75 97 ILE A O 1
ATOM 752 N N . PHE A 1 98 ? 30.411 45.422 14.909 1.00 22.74 98 PHE A N 1
ATOM 753 C CA . PHE A 1 98 ? 28.979 45.208 15.031 1.00 24.38 98 PHE A CA 1
ATOM 754 C C . PHE A 1 98 ? 28.292 45.030 13.683 1.00 23.33 98 PHE A C 1
ATOM 755 O O . PHE A 1 98 ? 27.399 44.202 13.542 1.00 25.15 98 PHE A O 1
ATOM 763 N N . THR A 1 99 ? 28.696 45.819 12.695 1.00 23.96 99 THR A N 1
ATOM 764 C CA . THR A 1 99 ? 28.039 45.773 11.395 1.00 24.39 99 THR A CA 1
ATOM 765 C C . THR A 1 99 ? 28.741 44.825 10.424 1.00 27.13 99 THR A C 1
ATOM 766 O O . THR A 1 99 ? 28.442 44.818 9.230 1.00 29.38 99 THR A O 1
ATOM 770 N N . SER A 1 100 ? 29.690 44.040 10.920 1.00 26.58 100 SER A N 1
ATOM 771 C CA . SER A 1 100 ? 30.348 43.066 10.051 1.00 28.19 100 SER A CA 1
ATOM 772 C C . SER A 1 100 ? 29.342 42.068 9.492 1.00 27.38 100 SER A C 1
ATOM 773 O O . SER A 1 100 ? 28.487 41.574 10.224 1.00 26.47 100 SER A O 1
ATOM 776 N N . PRO A 1 101 ? 29.438 41.766 8.187 1.00 26.46 101 PRO A N 1
ATOM 777 C CA . PRO A 1 101 ? 28.632 40.712 7.553 1.00 27.62 101 PRO A CA 1
ATOM 778 C C . PRO A 1 101 ? 29.159 39.302 7.838 1.00 27.17 101 PRO A C 1
ATOM 779 O O . PRO A 1 101 ? 28.469 38.307 7.583 1.00 25.69 101 PRO A O 1
ATOM 783 N N . LYS A 1 102 ? 30.377 39.220 8.377 1.00 26.54 102 LYS A N 1
ATOM 784 C CA . LYS A 1 102 ? 31.006 37.943 8.684 1.00 26.81 102 LYS A CA 1
ATOM 785 C C . LYS A 1 102 ? 30.651 37.525 10.095 1.00 27.46 102 LYS A C 1
ATOM 786 O O . LYS A 1 102 ? 30.307 38.371 10.926 1.00 27.05 102 LYS A O 1
ATOM 792 N N . VAL A 1 103 ? 30.731 36.230 10.378 1.00 26.04 103 VAL A N 1
ATOM 793 C CA . VAL A 1 103 ? 30.556 35.781 11.751 1.00 26.90 103 VAL A CA 1
ATOM 794 C C . VAL A 1 103 ? 31.763 36.272 12.541 1.00 28.86 103 VAL A C 1
ATOM 795 O O . VAL A 1 103 ? 32.911 36.027 12.158 1.00 28.22 103 VAL A O 1
ATOM 799 N N . THR A 1 104 ? 31.506 36.955 13.649 1.00 26.55 104 THR A N 1
ATOM 800 C CA . THR A 1 104 ? 32.579 37.554 14.435 1.00 23.74 104 THR A CA 1
ATOM 801 C C . THR A 1 104 ? 32.721 36.862 15.796 1.00 25.40 104 THR A C 1
ATOM 802 O O . THR A 1 104 ? 31.741 36.666 16.517 1.00 25.00 104 THR A O 1
ATOM 806 N N . VAL A 1 105 ? 33.948 36.464 16.133 1.00 24.55 105 VAL A N 1
ATOM 807 C CA . VAL A 1 105 ? 34.202 35.758 17.376 1.00 22.14 105 VAL A CA 1
ATOM 808 C C . VAL A 1 105 ? 35.409 36.370 18.082 1.00 23.49 105 VAL A C 1
ATOM 809 O O . VAL A 1 105 ? 36.442 36.589 17.452 1.00 24.78 105 VAL A O 1
ATOM 813 N N . ALA A 1 106 ? 35.280 36.631 19.382 1.00 21.33 106 ALA A N 1
ATOM 814 C CA . ALA A 1 106 ? 36.408 37.097 20.184 1.00 22.47 106 ALA A CA 1
ATOM 815 C C . ALA A 1 106 ? 36.885 35.993 21.112 1.00 22.29 106 ALA A C 1
ATOM 816 O O . ALA A 1 106 ? 36.090 35.340 21.782 1.00 22.00 106 ALA A O 1
ATOM 818 N N . LEU A 1 107 ? 38.194 35.757 21.126 1.00 23.98 107 LEU A N 1
ATOM 819 C CA . LEU A 1 107 ? 38.750 34.727 21.995 1.00 21.78 107 LEU A CA 1
ATOM 820 C C . LEU A 1 107 ? 39.462 35.419 23.144 1.00 21.33 107 LEU A C 1
ATOM 821 O O . LEU A 1 107 ? 40.513 36.032 22.931 1.00 24.84 107 LEU A O 1
ATOM 826 N N . ILE A 1 108 ? 38.879 35.340 24.338 1.00 22.74 108 ILE A N 1
ATOM 827 C CA . ILE A 1 108 ? 39.424 36.027 25.501 1.00 26.52 108 ILE A CA 1
ATOM 828 C C . ILE A 1 108 ? 40.295 35.065 26.291 1.00 21.53 108 ILE A C 1
ATOM 829 O O . ILE A 1 108 ? 39.783 34.253 27.055 1.00 23.96 108 ILE A O 1
ATOM 834 N N . ASN A 1 109 ? 41.606 35.175 26.106 1.00 27.16 109 ASN A N 1
ATOM 835 C CA . ASN A 1 109 ? 42.535 34.201 26.680 1.00 30.82 109 ASN A CA 1
ATOM 836 C C . ASN A 1 109 ? 42.980 34.543 28.098 1.00 31.06 109 ASN A C 1
ATOM 837 O O . ASN A 1 109 ? 43.070 33.671 28.949 1.00 34.90 109 ASN A O 1
ATOM 842 N N . GLY A 1 110 ? 43.255 35.818 28.341 1.00 30.18 110 GLY A N 1
ATOM 843 C CA . GLY A 1 110 ? 43.677 36.277 29.653 1.00 29.80 110 GLY A CA 1
ATOM 844 C C . GLY A 1 110 ? 42.820 37.456 30.071 1.00 29.53 110 GLY A C 1
ATOM 845 O O . GLY A 1 110 ? 41.673 37.580 29.630 1.00 29.46 110 GLY A O 1
ATOM 846 N N . TYR A 1 111 ? 43.359 38.346 30.897 1.00 26.26 111 TYR A N 1
ATOM 847 C CA . TYR A 1 111 ? 42.486 39.392 31.443 1.00 27.87 111 TYR A CA 1
ATOM 848 C C . TYR A 1 111 ? 42.027 40.382 30.378 1.00 23.94 111 TYR A C 1
ATOM 849 O O . TYR A 1 111 ? 42.700 40.608 29.374 1.00 22.38 111 TYR A O 1
ATOM 858 N N . ALA A 1 112 ? 40.839 40.939 30.598 1.00 24.08 112 ALA A N 1
ATOM 859 C CA . ALA A 1 112 ? 40.242 41.893 29.676 1.00 25.06 112 ALA A CA 1
ATOM 860 C C . ALA A 1 112 ? 39.551 42.935 30.530 1.00 21.58 112 ALA A C 1
ATOM 861 O O . ALA A 1 112 ? 38.508 42.661 31.145 1.00 24.24 112 ALA A O 1
ATOM 863 N N . TYR A 1 113 ? 40.161 44.113 30.599 1.00 22.91 113 TYR A N 1
ATOM 864 C CA . TYR A 1 113 ? 39.672 45.189 31.459 1.00 22.94 113 TYR A CA 1
ATOM 865 C C . TYR A 1 113 ? 38.985 46.273 30.661 1.00 23.69 113 TYR A C 1
ATOM 866 O O . TYR A 1 113 ? 39.441 46.655 29.569 1.00 23.30 113 TYR A O 1
ATOM 875 N N . GLY A 1 114 ? 37.924 46.821 31.248 1.00 22.84 114 GLY A N 1
ATOM 876 C CA . GLY A 1 114 ? 37.194 47.912 30.644 1.00 23.02 114 GLY A CA 1
ATOM 877 C C . GLY A 1 114 ? 36.959 47.690 29.161 1.00 23.65 114 GLY A C 1
ATOM 878 O O . GLY A 1 114 ? 36.520 46.612 28.735 1.00 24.71 114 GLY A O 1
ATOM 879 N N . GLY A 1 115 ? 37.247 48.715 28.373 1.00 20.09 115 GLY A N 1
ATOM 880 C CA . GLY A 1 115 ? 37.007 48.664 26.949 1.00 20.63 115 GLY A CA 1
ATOM 881 C C . GLY A 1 115 ? 37.799 47.562 26.260 1.00 22.96 115 GLY A C 1
ATOM 882 O O . GLY A 1 115 ? 37.467 47.164 25.149 1.00 22.13 115 GLY A O 1
ATOM 883 N N . GLY A 1 116 ? 38.862 47.087 26.910 1.00 22.19 116 GLY A N 1
ATOM 884 C CA . GLY A 1 116 ? 39.604 45.939 26.400 1.00 22.48 116 GLY A CA 1
ATOM 885 C C . GLY A 1 116 ? 38.707 44.721 26.241 1.00 24.41 116 GLY A C 1
ATOM 886 O O . GLY A 1 116 ? 38.910 43.866 25.358 1.00 24.47 116 GLY A O 1
ATOM 887 N N . PHE A 1 117 ? 37.706 44.626 27.110 1.00 21.85 117 PHE A N 1
ATOM 888 C CA . PHE A 1 117 ? 36.688 43.604 26.953 1.00 20.91 117 PHE A CA 1
ATOM 889 C C . PHE A 1 117 ? 35.484 44.156 26.201 1.00 22.50 117 PHE A C 1
ATOM 890 O O . PHE A 1 117 ? 34.968 43.516 25.289 1.00 23.93 117 PHE A O 1
ATOM 898 N N . ASN A 1 118 ? 35.050 45.360 26.573 1.00 20.53 118 ASN A N 1
ATOM 899 C CA . ASN A 1 118 ? 33.755 45.856 26.096 1.00 20.30 118 ASN A CA 1
ATOM 900 C C . ASN A 1 118 ? 33.631 45.989 24.584 1.00 21.15 118 ASN A C 1
ATOM 901 O O . ASN A 1 118 ? 32.551 45.744 24.034 1.00 20.35 118 ASN A O 1
ATOM 906 N N . MET A 1 119 ? 34.722 46.361 23.915 1.00 21.57 119 MET A N 1
ATOM 907 C CA . MET A 1 119 ? 34.732 46.384 22.441 1.00 20.80 119 MET A CA 1
ATOM 908 C C . MET A 1 119 ? 34.285 45.037 21.862 1.00 22.02 119 MET A C 1
ATOM 909 O O . MET A 1 119 ? 33.566 44.985 20.861 1.00 23.04 119 MET A O 1
ATOM 914 N N . MET A 1 120 ? 34.679 43.950 22.516 1.00 22.55 120 MET A N 1
ATOM 915 C CA . MET A 1 120 ? 34.372 42.624 21.991 1.00 20.78 120 MET A CA 1
ATOM 916 C C . MET A 1 120 ? 32.905 42.236 22.183 1.00 20.77 120 MET A C 1
ATOM 917 O O . MET A 1 120 ? 32.455 41.233 21.641 1.00 21.87 120 MET A O 1
ATOM 922 N N . LEU A 1 121 ? 32.157 43.029 22.958 1.00 18.79 121 LEU A N 1
ATOM 923 C CA . LEU A 1 121 ? 30.733 42.763 23.125 1.00 21.57 121 LEU A CA 1
ATOM 924 C C . LEU A 1 121 ? 29.963 42.960 21.824 1.00 19.86 121 LEU A C 1
ATOM 925 O O . LEU A 1 121 ? 28.818 42.507 21.699 1.00 22.48 121 LEU A O 1
ATOM 930 N N . ALA A 1 122 ? 30.604 43.602 20.844 1.00 21.16 122 ALA A N 1
ATOM 931 C CA . ALA A 1 122 ? 30.020 43.742 19.517 1.00 20.60 122 ALA A CA 1
ATOM 932 C C . ALA A 1 122 ? 30.059 42.450 18.699 1.00 24.88 122 ALA A C 1
ATOM 933 O O . ALA A 1 122 ? 29.399 42.351 17.666 1.00 24.47 122 ALA A O 1
ATOM 935 N N . CYS A 1 123 ? 30.838 41.471 19.154 1.00 22.75 123 CYS A N 1
ATOM 936 C CA . CYS A 1 123 ? 31.014 40.232 18.389 1.00 22.98 123 CYS A CA 1
ATOM 937 C C . CYS A 1 123 ? 29.806 39.318 18.540 1.00 21.93 123 CYS A C 1
ATOM 938 O O . CYS A 1 123 ? 29.045 39.418 19.510 1.00 23.46 123 CYS A O 1
ATOM 941 N N . ASP A 1 124 ? 29.646 38.423 17.570 1.00 22.68 124 ASP A N 1
ATOM 942 C CA . ASP A 1 124 ? 28.559 37.445 17.586 1.00 23.85 124 ASP A CA 1
ATOM 943 C C . ASP A 1 124 ? 28.711 36.422 18.700 1.00 21.09 124 ASP A C 1
ATOM 944 O O . ASP A 1 124 ? 27.736 35.917 19.219 1.00 23.16 124 ASP A O 1
ATOM 949 N N . ARG A 1 125 ? 29.954 36.100 19.050 1.00 22.34 125 ARG A N 1
ATOM 950 C CA . ARG A 1 125 ? 30.188 35.146 20.118 1.00 21.88 125 ARG A CA 1
ATOM 951 C C . ARG A 1 125 ? 31.507 35.502 20.784 1.00 23.25 125 ARG A C 1
ATOM 952 O O . ARG A 1 125 ? 32.439 35.931 20.123 1.00 25.56 125 ARG A O 1
ATOM 960 N N . ARG A 1 126 ? 31.534 35.389 22.102 1.00 23.09 126 ARG A N 1
ATOM 961 C CA . ARG A 1 126 ? 32.733 35.619 22.880 1.00 23.82 126 ARG A CA 1
ATOM 962 C C . ARG A 1 126 ? 33.029 34.343 23.636 1.00 21.80 126 ARG A C 1
ATOM 963 O O . ARG A 1 126 ? 32.183 33.852 24.377 1.00 21.61 126 ARG A O 1
ATOM 971 N N . ILE A 1 127 ? 34.231 33.799 23.453 1.00 25.34 127 ILE A N 1
ATOM 972 C CA . ILE A 1 127 ? 34.630 32.566 24.128 1.00 24.13 127 ILE A CA 1
ATOM 973 C C . ILE A 1 127 ? 35.862 32.873 24.964 1.00 23.23 127 ILE A C 1
ATOM 974 O O . ILE A 1 127 ? 36.812 33.482 24.459 1.00 24.05 127 ILE A O 1
ATOM 979 N N . ALA A 1 128 ? 35.851 32.473 26.231 1.00 25.37 128 ALA A N 1
ATOM 980 C CA . ALA A 1 128 ? 36.973 32.781 27.120 1.00 25.17 128 ALA A CA 1
ATOM 981 C C . ALA A 1 128 ? 37.669 31.520 27.633 1.00 25.39 128 ALA A C 1
ATOM 982 O O . ALA A 1 128 ? 37.038 30.472 27.806 1.00 25.14 128 ALA A O 1
ATOM 984 N N . LEU A 1 129 ? 38.965 31.630 27.904 1.00 27.29 129 LEU A N 1
ATOM 985 C CA . LEU A 1 129 ? 39.634 30.605 28.697 1.00 26.24 129 LEU A CA 1
ATOM 986 C C . LEU A 1 129 ? 39.151 30.736 30.147 1.00 30.62 129 LEU A C 1
ATOM 987 O O . LEU A 1 129 ? 38.814 31.831 30.594 1.00 30.62 129 LEU A O 1
ATOM 992 N N . ARG A 1 130 ? 39.110 29.620 30.872 1.00 26.18 130 ARG A N 1
ATOM 993 C CA . ARG A 1 130 ? 38.721 29.621 32.280 1.00 30.97 130 ARG A CA 1
ATOM 994 C C . ARG A 1 130 ? 39.452 30.683 33.109 1.00 31.98 130 ARG A C 1
ATOM 995 O O . ARG A 1 130 ? 38.872 31.277 34.022 1.00 33.54 130 ARG A O 1
ATOM 1003 N N . ARG A 1 131 ? 40.719 30.925 32.790 1.00 29.36 131 ARG A N 1
ATOM 1004 C CA . ARG A 1 131 ? 41.545 31.799 33.617 1.00 31.02 131 ARG A CA 1
ATOM 1005 C C . ARG A 1 131 ? 41.330 33.285 33.330 1.00 31.58 131 ARG A C 1
ATOM 1006 O O . ARG A 1 131 ? 41.868 34.137 34.031 1.00 31.49 131 ARG A O 1
ATOM 1014 N N . ALA A 1 132 ? 40.550 33.591 32.299 1.00 30.35 132 ALA A N 1
ATOM 1015 C CA . ALA A 1 132 ? 40.251 34.983 31.971 1.00 28.87 132 ALA A CA 1
ATOM 1016 C C . ALA A 1 132 ? 39.598 35.708 33.152 1.00 28.49 132 ALA A C 1
ATOM 1017 O O . ALA A 1 132 ? 38.737 35.157 33.833 1.00 29.36 132 ALA A O 1
ATOM 1019 N N . LYS A 1 133 ? 40.019 36.950 33.371 1.00 28.66 133 LYS A N 1
ATOM 1020 C CA . LYS A 1 133 ? 39.442 37.813 34.399 1.00 29.34 133 LYS A CA 1
ATOM 1021 C C . LYS A 1 133 ? 38.961 39.097 33.737 1.00 26.76 133 LYS A C 1
ATOM 1022 O O . LYS A 1 133 ? 39.485 39.493 32.695 1.00 24.09 133 LYS A O 1
ATOM 1028 N N . PHE A 1 134 ? 37.980 39.745 34.365 1.00 27.10 134 PHE A N 1
ATOM 1029 C CA . PHE A 1 134 ? 37.263 40.868 33.773 1.00 23.76 134 PHE A CA 1
ATOM 1030 C C . PHE A 1 134 ? 37.069 41.965 34.805 1.00 25.56 134 PHE A C 1
ATOM 1031 O O . PHE A 1 134 ? 36.992 41.687 35.998 1.00 24.70 134 PHE A O 1
ATOM 1039 N N . LEU A 1 135 ? 36.989 43.207 34.339 1.00 24.29 135 LEU A N 1
ATOM 1040 C CA . LEU A 1 135 ? 36.842 44.357 35.225 1.00 26.45 135 LEU A CA 1
ATOM 1041 C C . LEU A 1 135 ? 36.116 45.510 34.530 1.00 24.11 135 LEU A C 1
ATOM 1042 O O . LEU A 1 135 ? 36.400 45.825 33.385 1.00 26.23 135 LEU A O 1
ATOM 1047 N N . GLU A 1 136 ? 35.166 46.121 35.235 1.00 27.51 136 GLU A N 1
ATOM 1048 C CA . GLU A 1 136 ? 34.498 47.337 34.783 1.00 25.92 136 GLU A CA 1
ATOM 1049 C C . GLU A 1 136 ? 34.676 48.347 35.909 1.00 27.73 136 GLU A C 1
ATOM 1050 O O . GLU A 1 136 ? 34.024 48.240 36.945 1.00 29.38 136 GLU A O 1
ATOM 1056 N N . ASN A 1 137 ? 35.569 49.308 35.724 1.00 25.49 137 ASN A N 1
ATOM 1057 C CA . ASN A 1 137 ? 36.003 50.121 36.848 1.00 27.46 137 ASN A CA 1
ATOM 1058 C C . ASN A 1 137 ? 35.623 51.588 36.738 1.00 29.59 137 ASN A C 1
ATOM 1059 O O . ASN A 1 137 ? 36.218 52.439 37.397 1.00 28.72 137 ASN A O 1
ATOM 1064 N N . PHE A 1 138 ? 34.633 51.873 35.903 1.00 24.79 138 PHE A N 1
ATOM 1065 C CA . PHE A 1 138 ? 34.214 53.248 35.645 1.00 26.57 138 PHE A CA 1
ATOM 1066 C C . PHE A 1 138 ? 33.793 53.991 36.919 1.00 27.01 138 PHE A C 1
ATOM 1067 O O . PHE A 1 138 ? 34.065 55.183 37.055 1.00 27.22 138 PHE A O 1
ATOM 1075 N N . HIS A 1 139 ? 33.120 53.291 37.833 1.00 24.39 139 HIS A N 1
ATOM 1076 C CA . HIS A 1 139 ? 32.545 53.931 39.033 1.00 25.77 139 HIS A CA 1
ATOM 1077 C C . HIS A 1 139 ? 33.634 54.584 39.893 1.00 30.74 139 HIS A C 1
ATOM 1078 O O . HIS A 1 139 ? 33.532 55.752 40.272 1.00 29.89 139 HIS A O 1
ATOM 1085 N N . LYS A 1 140 ? 34.681 53.827 40.193 1.00 26.81 140 LYS A N 1
ATOM 1086 C CA . LYS A 1 140 ? 35.774 54.351 41.000 1.00 30.76 140 LYS A CA 1
ATOM 1087 C C . LYS A 1 140 ? 36.584 55.394 40.230 1.00 28.26 140 LYS A C 1
ATOM 1088 O O . LYS A 1 140 ? 37.141 56.317 40.832 1.00 30.31 140 LYS A O 1
ATOM 1094 N N . MET A 1 141 ? 36.641 55.257 38.904 1.00 30.10 141 MET A N 1
ATOM 1095 C CA . MET A 1 141 ? 37.390 56.201 38.062 1.00 30.65 141 MET A CA 1
ATOM 1096 C C . MET A 1 141 ? 36.659 57.553 37.961 1.00 31.09 141 MET A C 1
ATOM 1097 O O . MET A 1 141 ? 37.260 58.584 37.661 1.00 28.77 141 MET A O 1
ATOM 1102 N N . GLY A 1 142 ? 35.356 57.551 38.220 1.00 27.90 142 GLY A N 1
ATOM 1103 C CA . GLY A 1 142 ? 34.576 58.767 38.096 1.00 30.44 142 GLY A CA 1
ATOM 1104 C C . GLY A 1 142 ? 34.271 59.117 36.649 1.00 30.07 142 GLY A C 1
ATOM 1105 O O . GLY A 1 142 ? 34.041 60.281 36.316 1.00 28.79 142 GLY A O 1
ATOM 1106 N N . ILE A 1 143 ? 34.259 58.110 35.777 1.00 26.28 143 ILE A N 1
ATOM 1107 C CA . ILE A 1 143 ? 33.873 58.345 34.392 1.00 25.34 143 ILE A CA 1
ATOM 1108 C C . ILE A 1 143 ? 32.636 57.551 33.977 1.00 26.65 143 ILE A C 1
ATOM 1109 O O . ILE A 1 143 ? 32.181 56.664 34.702 1.00 27.48 143 ILE A O 1
ATOM 1114 N N . SER A 1 144 ? 32.086 57.897 32.814 1.00 27.60 144 SER A N 1
ATOM 1115 C CA . SER A 1 144 ? 30.923 57.193 32.268 1.00 26.50 144 SER A CA 1
ATOM 1116 C C . SER A 1 144 ? 31.393 56.075 31.344 1.00 25.97 144 SER A C 1
ATOM 1117 O O . SER A 1 144 ? 32.535 56.079 30.892 1.00 25.09 144 SER A O 1
ATOM 1120 N N . PRO A 1 145 ? 30.515 55.104 31.064 1.00 23.67 145 PRO A N 1
ATOM 1121 C CA . PRO A 1 145 ? 30.952 53.992 30.213 1.00 24.03 145 PRO A CA 1
ATOM 1122 C C . PRO A 1 145 ? 31.099 54.455 28.778 1.00 27.60 145 PRO A C 1
ATOM 1123 O O . PRO A 1 145 ? 30.295 55.260 28.302 1.00 28.14 145 PRO A O 1
ATOM 1127 N N . ASP A 1 146 ? 32.121 53.950 28.099 1.00 22.76 146 ASP A N 1
ATOM 1128 C CA . ASP A 1 146 ? 32.351 54.303 26.714 1.00 21.40 146 ASP A CA 1
ATOM 1129 C C . ASP A 1 146 ? 32.640 53.065 25.865 1.00 22.72 146 ASP A C 1
ATOM 1130 O O . ASP A 1 146 ? 32.466 51.928 26.331 1.00 22.48 146 ASP A O 1
ATOM 1135 N N . LEU A 1 147 ? 33.058 53.300 24.620 1.00 23.44 147 LEU A N 1
ATOM 1136 C CA . LEU A 1 147 ? 33.306 52.238 23.636 1.00 20.78 147 LEU A CA 1
ATOM 1137 C C . LEU A 1 147 ? 32.129 51.275 23.490 1.00 22.59 147 LEU A C 1
ATOM 1138 O O . LEU A 1 147 ? 32.307 50.074 23.264 1.00 21.25 147 LEU A O 1
ATOM 1143 N N . GLY A 1 148 ? 30.923 51.824 23.610 1.00 18.92 148 GLY A N 1
ATOM 1144 C CA . GLY A 1 148 ? 29.702 51.042 23.453 1.00 22.20 148 GLY A CA 1
ATOM 1145 C C . GLY A 1 148 ? 29.165 50.382 24.711 1.00 19.78 148 GLY A C 1
ATOM 1146 O O . GLY A 1 148 ? 28.078 49.792 24.689 1.00 21.65 148 GLY A O 1
ATOM 1147 N N . ALA A 1 149 ? 29.904 50.462 25.812 1.00 20.18 149 ALA A N 1
ATOM 1148 C CA . ALA A 1 149 ? 29.527 49.742 27.021 1.00 18.40 149 ALA A CA 1
ATOM 1149 C C . ALA A 1 149 ? 28.120 50.143 27.518 1.00 19.20 149 ALA A C 1
ATOM 1150 O O . ALA A 1 149 ? 27.366 49.301 28.039 1.00 20.70 149 ALA A O 1
ATOM 1152 N N . SER A 1 150 ? 27.772 51.419 27.349 1.00 22.25 150 SER A N 1
ATOM 1153 C CA . SER A 1 150 ? 26.446 51.882 27.767 1.00 20.06 150 SER A CA 1
ATOM 1154 C C . SER A 1 150 ? 25.324 51.339 26.885 1.00 22.12 150 SER A C 1
ATOM 1155 O O . SER A 1 150 ? 24.166 51.324 27.305 1.00 23.45 150 SER A O 1
ATOM 1158 N N . TYR A 1 151 ? 25.665 50.899 25.672 1.00 20.35 151 TYR A N 1
ATOM 1159 C CA . TYR A 1 151 ? 24.710 50.250 24.769 1.00 21.27 151 TYR A CA 1
ATOM 1160 C C . TYR A 1 151 ? 24.649 48.734 25.043 1.00 19.78 151 TYR A C 1
ATOM 1161 O O . TYR A 1 151 ? 23.583 48.149 25.245 1.00 21.88 151 TYR A O 1
ATOM 1170 N N . PHE A 1 152 ? 25.818 48.097 25.068 1.00 22.25 152 PHE A N 1
ATOM 1171 C CA . PHE A 1 152 ? 25.849 46.646 25.159 1.00 19.53 152 PHE A CA 1
ATOM 1172 C C . PHE A 1 152 ? 25.539 46.073 26.523 1.00 20.49 152 PHE A C 1
ATOM 1173 O O . PHE A 1 152 ? 24.783 45.114 26.616 1.00 20.83 152 PHE A O 1
ATOM 1181 N N . LEU A 1 153 ? 26.118 46.632 27.578 1.00 21.64 153 LEU A N 1
ATOM 1182 C CA . LEU A 1 153 ? 25.877 46.062 28.903 1.00 23.91 153 LEU A CA 1
ATOM 1183 C C . LEU A 1 153 ? 24.390 45.887 29.274 1.00 22.21 153 LEU A C 1
ATOM 1184 O O . LEU A 1 153 ? 23.965 44.801 29.659 1.00 21.11 153 LEU A O 1
ATOM 1189 N N . PRO A 1 154 ? 23.590 46.960 29.181 1.00 20.94 154 PRO A N 1
ATOM 1190 C CA . PRO A 1 154 ? 22.201 46.719 29.602 1.00 20.06 154 PRO A CA 1
ATOM 1191 C C . PRO A 1 154 ? 21.438 45.786 28.666 1.00 22.66 154 PRO A C 1
ATOM 1192 O O . PRO A 1 154 ? 20.530 45.085 29.120 1.00 21.78 154 PRO A O 1
ATOM 1196 N N . ARG A 1 155 ? 21.802 45.752 27.387 1.00 23.01 155 ARG A N 1
ATOM 1197 C CA . ARG A 1 155 ? 21.125 44.847 26.458 1.00 23.25 155 ARG A CA 1
ATOM 1198 C C . ARG A 1 155 ? 21.481 43.391 26.737 1.00 23.61 155 ARG A C 1
ATOM 1199 O O . ARG A 1 155 ? 20.646 42.491 26.582 1.00 23.69 155 ARG A O 1
ATOM 1207 N N . ILE A 1 156 ? 22.702 43.174 27.211 1.00 20.84 156 ILE A N 1
ATOM 1208 C CA . ILE A 1 156 ? 23.187 41.819 27.448 1.00 21.56 156 ILE A CA 1
ATOM 1209 C C . ILE A 1 156 ? 22.844 41.297 28.840 1.00 22.07 156 ILE A C 1
ATOM 1210 O O . ILE A 1 156 ? 22.309 40.198 28.988 1.00 24.08 156 ILE A O 1
ATOM 1215 N N . ILE A 1 157 ? 23.113 42.097 29.865 1.00 23.09 157 ILE A N 1
ATOM 1216 C CA . ILE A 1 157 ? 22.918 41.620 31.228 1.00 22.25 157 ILE A CA 1
ATOM 1217 C C . ILE A 1 157 ? 21.741 42.271 31.954 1.00 28.22 157 ILE A C 1
ATOM 1218 O O . ILE A 1 157 ? 21.370 41.844 33.053 1.00 24.39 157 ILE A O 1
ATOM 1223 N N . GLY A 1 158 ? 21.138 43.278 31.331 1.00 22.95 158 GLY A N 1
ATOM 1224 C CA . GLY A 1 158 ? 20.014 43.976 31.950 1.00 24.09 158 GLY A CA 1
ATOM 1225 C C . GLY A 1 158 ? 20.462 45.261 32.629 1.00 23.10 158 GLY A C 1
ATOM 1226 O O . GLY A 1 158 ? 21.606 45.380 33.046 1.00 23.37 158 GLY A O 1
ATOM 1227 N N . TYR A 1 159 ? 19.552 46.219 32.760 1.00 23.13 159 TYR A N 1
ATOM 1228 C CA . TYR A 1 159 ? 19.897 47.507 33.359 1.00 22.12 159 TYR A CA 1
ATOM 1229 C C . TYR A 1 159 ? 20.267 47.367 34.834 1.00 20.34 159 TYR A C 1
ATOM 1230 O O . TYR A 1 159 ? 21.310 47.860 35.268 1.00 19.84 159 TYR A O 1
ATOM 1239 N N . GLU A 1 160 ? 19.407 46.698 35.604 1.00 20.16 160 GLU A N 1
ATOM 1240 C CA . GLU A 1 160 ? 19.622 46.589 37.042 1.00 20.81 160 GLU A CA 1
ATOM 1241 C C . GLU A 1 160 ? 20.970 45.940 37.315 1.00 22.07 160 GLU A C 1
ATOM 1242 O O . GLU A 1 160 ? 21.737 46.374 38.176 1.00 23.35 160 GLU A O 1
ATOM 1248 N N . GLN A 1 161 ? 21.240 44.883 36.562 1.00 21.15 161 GLN A N 1
ATOM 1249 C CA . GLN A 1 161 ? 22.483 44.151 36.706 1.00 22.88 161 GLN A CA 1
ATOM 1250 C C . GLN A 1 161 ? 23.680 45.005 36.316 1.00 20.68 161 GLN A C 1
ATOM 1251 O O . GLN A 1 161 ? 24.747 44.906 36.924 1.00 24.17 161 GLN A O 1
ATOM 1257 N N . THR A 1 162 ? 23.515 45.837 35.294 1.00 21.86 162 THR A N 1
ATOM 1258 C CA . THR A 1 162 ? 24.591 46.715 34.857 1.00 20.37 162 THR A CA 1
ATOM 1259 C C . THR A 1 162 ? 24.923 47.721 35.957 1.00 21.42 162 THR A C 1
ATOM 1260 O O . THR A 1 162 ? 26.101 47.932 36.285 1.00 22.49 162 THR A O 1
ATOM 1264 N N . MET A 1 163 ? 23.895 48.325 36.552 1.00 23.48 163 MET A N 1
ATOM 1265 C CA . MET A 1 163 ? 24.138 49.280 37.639 1.00 23.77 163 MET A CA 1
ATOM 1266 C C . MET A 1 163 ? 24.894 48.613 38.792 1.00 25.35 163 MET A C 1
ATOM 1267 O O . MET A 1 163 ? 25.854 49.172 39.339 1.00 24.88 163 MET A O 1
ATOM 1272 N N . ASN A 1 164 ? 24.490 47.401 39.144 1.00 25.77 164 ASN A N 1
ATOM 1273 C CA . ASN A 1 164 ? 25.159 46.710 40.235 1.00 23.73 164 ASN A CA 1
ATOM 1274 C C . ASN A 1 164 ? 26.589 46.292 39.914 1.00 25.96 164 ASN A C 1
ATOM 1275 O O . ASN A 1 164 ? 27.459 46.334 40.786 1.00 24.86 164 ASN A O 1
ATOM 1280 N N . LEU A 1 165 ? 26.814 45.869 38.671 1.00 23.25 165 LEU A N 1
ATOM 1281 C CA . LEU A 1 165 ? 28.142 45.477 38.225 1.00 24.59 165 LEU A CA 1
ATOM 1282 C C . LEU A 1 165 ? 29.070 46.678 38.329 1.00 25.55 165 LEU A C 1
ATOM 1283 O O . LEU A 1 165 ? 30.200 46.564 38.802 1.00 25.75 165 LEU A O 1
ATOM 1288 N N . LEU A 1 166 ? 28.585 47.834 37.887 1.00 23.64 166 LEU A N 1
ATOM 1289 C CA . LEU A 1 166 ? 29.411 49.041 37.897 1.00 29.11 166 LEU A CA 1
ATOM 1290 C C . LEU A 1 166 ? 29.659 49.533 39.325 1.00 29.29 166 LEU A C 1
ATOM 1291 O O . LEU A 1 166 ? 30.760 49.985 39.653 1.00 24.79 166 LEU A O 1
ATOM 1296 N N . LEU A 1 167 ? 28.650 49.415 40.181 1.00 27.77 167 LEU A N 1
ATOM 1297 C CA . LEU A 1 167 ? 28.797 49.834 41.572 1.00 28.02 167 LEU A CA 1
ATOM 1298 C C . LEU A 1 167 ? 29.825 48.984 42.300 1.00 31.80 167 LEU A C 1
ATOM 1299 O O . LEU A 1 167 ? 30.572 49.486 43.135 1.00 34.54 167 LEU A O 1
ATOM 1304 N N . GLU A 1 168 ? 29.862 47.694 41.991 1.00 28.75 168 GLU A N 1
ATOM 1305 C CA . GLU A 1 168 ? 30.776 46.796 42.683 1.00 31.49 168 GLU A CA 1
ATOM 1306 C C . GLU A 1 168 ? 32.225 46.922 42.211 1.00 32.60 168 GLU A C 1
ATOM 1307 O O . GLU A 1 168 ? 33.153 46.831 43.020 1.00 31.56 168 GLU A O 1
ATOM 1313 N N . GLY A 1 169 ? 32.406 47.133 40.908 1.00 30.46 169 GLY A N 1
ATOM 1314 C CA . GLY A 1 169 ? 33.724 47.332 40.330 1.00 30.64 169 GLY A CA 1
ATOM 1315 C C . GLY A 1 169 ? 34.743 46.284 40.740 1.00 32.76 169 GLY A C 1
ATOM 1316 O O . GLY A 1 169 ? 35.905 46.603 41.007 1.00 38.00 169 GLY A O 1
ATOM 1317 N N . LYS A 1 170 ? 34.316 45.029 40.784 1.00 34.45 170 LYS A N 1
ATOM 1318 C CA . LYS A 1 170 ? 35.201 43.958 41.215 1.00 35.62 170 LYS A CA 1
ATOM 1319 C C . LYS A 1 170 ? 35.766 43.191 40.030 1.00 33.55 170 LYS A C 1
ATOM 1320 O O . LYS A 1 170 ? 35.100 43.038 39.011 1.00 32.33 170 LYS A O 1
ATOM 1326 N N . LEU A 1 171 ? 36.999 42.715 40.164 1.00 33.08 171 LEU A N 1
ATOM 1327 C CA . LEU A 1 171 ? 37.521 41.746 39.210 1.00 31.01 171 LEU A CA 1
ATOM 1328 C C . LEU A 1 171 ? 36.612 40.525 39.270 1.00 34.07 171 LEU A C 1
ATOM 1329 O O . LEU A 1 171 ? 36.374 39.983 40.349 1.00 38.77 171 LEU A O 1
ATOM 1334 N N . PHE A 1 172 ? 36.070 40.105 38.134 1.00 29.16 172 PHE A N 1
ATOM 1335 C CA . PHE A 1 172 ? 35.190 38.948 38.152 1.00 29.10 172 PHE A CA 1
ATOM 1336 C C . PHE A 1 172 ? 35.645 37.849 37.198 1.00 28.18 172 PHE A C 1
ATOM 1337 O O . PHE A 1 172 ? 36.382 38.096 36.254 1.00 28.27 172 PHE A O 1
ATOM 1345 N N . THR A 1 173 ? 35.188 36.634 37.468 1.00 29.39 173 THR A N 1
ATOM 1346 C CA . THR A 1 173 ? 35.704 35.453 36.803 1.00 26.54 173 THR A CA 1
ATOM 1347 C C . THR A 1 173 ? 34.988 35.177 35.496 1.00 27.42 173 THR A C 1
ATOM 1348 O O . THR A 1 173 ? 33.913 35.717 35.227 1.00 26.76 173 THR A O 1
ATOM 1352 N N . SER A 1 174 ? 35.581 34.293 34.707 1.00 26.22 174 SER A N 1
ATOM 1353 C CA . SER A 1 174 ? 34.943 33.790 33.506 1.00 29.07 174 SER A CA 1
ATOM 1354 C C . SER A 1 174 ? 33.597 33.146 33.845 1.00 27.40 174 SER A C 1
ATOM 1355 O O . SER A 1 174 ? 32.633 33.271 33.095 1.00 25.46 174 SER A O 1
ATOM 1358 N N . GLU A 1 175 ? 33.533 32.445 34.972 1.00 27.87 175 GLU A N 1
ATOM 1359 C CA . GLU A 1 175 ? 32.278 31.815 35.375 1.00 28.86 175 GLU A CA 1
ATOM 1360 C C . GLU A 1 175 ? 31.191 32.873 35.541 1.00 27.82 175 GLU A C 1
ATOM 1361 O O . GLU A 1 175 ? 30.054 32.685 35.094 1.00 27.04 175 GLU A O 1
ATOM 1367 N N . GLU A 1 176 ? 31.547 33.982 36.184 1.00 27.89 176 GLU A N 1
ATOM 1368 C CA . GLU A 1 176 ? 30.593 35.076 36.396 1.00 28.08 176 GLU A CA 1
ATOM 1369 C C . GLU A 1 176 ? 30.228 35.729 35.067 1.00 27.40 176 GLU A C 1
ATOM 1370 O O . GLU A 1 176 ? 29.058 36.051 34.825 1.00 27.69 176 GLU A O 1
ATOM 1376 N N . ALA A 1 177 ? 31.223 35.916 34.203 1.00 25.53 177 ALA A N 1
ATOM 1377 C CA . ALA A 1 177 ? 30.968 36.514 32.894 1.00 24.56 177 ALA A CA 1
ATOM 1378 C C . ALA A 1 177 ? 30.016 35.633 32.092 1.00 26.41 177 ALA A C 1
ATOM 1379 O O . ALA A 1 177 ? 29.118 36.125 31.404 1.00 25.23 177 ALA A O 1
ATOM 1381 N N . LEU A 1 178 ? 30.205 34.319 32.196 1.00 25.90 178 LEU A N 1
ATOM 1382 C CA . LEU A 1 178 ? 29.311 33.360 31.553 1.00 27.13 178 LEU A CA 1
ATOM 1383 C C . LEU A 1 178 ? 27.878 33.442 32.095 1.00 27.22 178 LEU A C 1
ATOM 1384 O O . LEU A 1 178 ? 26.914 33.468 31.327 1.00 25.05 178 LEU A O 1
ATOM 1389 N N . ARG A 1 179 ? 27.741 33.468 33.420 1.00 24.00 179 ARG A N 1
ATOM 1390 C CA . ARG A 1 179 ? 26.426 33.499 34.049 1.00 28.49 179 ARG A CA 1
ATOM 1391 C C . ARG A 1 179 ? 25.669 34.734 33.590 1.00 28.24 179 ARG A C 1
ATOM 1392 O O . ARG A 1 179 ? 24.460 34.689 33.349 1.00 28.63 179 ARG A O 1
ATOM 1400 N N . LEU A 1 180 ? 26.394 35.840 33.454 1.00 27.99 180 LEU A N 1
ATOM 1401 C CA . LEU A 1 180 ? 25.775 37.107 33.056 1.00 28.82 180 LEU A CA 1
ATOM 1402 C C . LEU A 1 180 ? 25.401 37.142 31.573 1.00 26.36 180 LEU A C 1
ATOM 1403 O O . LEU A 1 180 ? 24.532 37.908 31.162 1.00 27.50 180 LEU A O 1
ATOM 1408 N N . GLY A 1 181 ? 26.055 36.311 30.775 1.00 24.56 181 GLY A N 1
ATOM 1409 C CA . GLY A 1 181 ? 25.870 36.347 29.338 1.00 25.95 181 GLY A CA 1
ATOM 1410 C C . GLY A 1 181 ? 26.870 37.227 28.603 1.00 25.32 181 GLY A C 1
ATOM 1411 O O . GLY A 1 181 ? 26.761 37.400 27.384 1.00 23.02 181 GLY A O 1
ATOM 1412 N N . LEU A 1 182 ? 27.845 37.780 29.331 1.00 23.94 182 LEU A N 1
ATOM 1413 C CA . LEU A 1 182 ? 28.891 38.589 28.706 1.00 21.03 182 LEU A CA 1
ATOM 1414 C C . LEU A 1 182 ? 29.745 37.736 27.773 1.00 22.89 182 LEU A C 1
ATOM 1415 O O . LEU A 1 182 ? 30.174 38.205 26.729 1.00 23.17 182 LEU A O 1
ATOM 1420 N N . ILE A 1 183 ? 29.979 36.483 28.169 1.00 20.85 183 ILE A N 1
ATOM 1421 C CA . ILE A 1 183 ? 30.600 35.487 27.302 1.00 22.90 183 ILE A CA 1
ATOM 1422 C C . ILE A 1 183 ? 29.623 34.334 27.078 1.00 22.01 183 ILE A C 1
ATOM 1423 O O . ILE A 1 183 ? 28.716 34.117 27.890 1.00 23.05 183 ILE A O 1
ATOM 1428 N N . GLN A 1 184 ? 29.826 33.588 25.988 1.00 25.64 184 GLN A N 1
ATOM 1429 C CA . GLN A 1 184 ? 28.916 32.505 25.612 1.00 23.83 184 GLN A CA 1
ATOM 1430 C C . GLN A 1 184 ? 29.377 31.120 26.057 1.00 26.95 184 GLN A C 1
ATOM 1431 O O . GLN A 1 184 ? 28.557 30.217 26.217 1.00 27.85 184 GLN A O 1
ATOM 1437 N N . GLU A 1 185 ? 30.679 30.964 26.267 1.00 23.08 185 GLU A N 1
ATOM 1438 C CA . GLU A 1 185 ? 31.224 29.686 26.713 1.00 28.57 185 GLU A CA 1
ATOM 1439 C C . GLU A 1 185 ? 32.648 29.816 27.214 1.00 29.07 185 GLU A C 1
ATOM 1440 O O . GLU A 1 185 ? 33.351 30.801 26.921 1.00 25.56 185 GLU A O 1
ATOM 1446 N N . ILE A 1 186 ? 33.064 28.803 27.969 1.00 26.93 186 ILE A N 1
ATOM 1447 C CA . ILE A 1 186 ? 34.401 28.746 28.534 1.00 23.83 186 ILE A CA 1
ATOM 1448 C C . ILE A 1 186 ? 35.091 27.496 28.012 1.00 27.47 186 ILE A C 1
ATOM 1449 O O . ILE A 1 186 ? 34.462 26.431 27.944 1.00 27.39 186 ILE A O 1
ATOM 1454 N N . CYS A 1 187 ? 36.357 27.642 27.617 1.00 27.46 187 CYS A N 1
ATOM 1455 C CA . CYS A 1 187 ? 37.238 26.501 27.369 1.00 29.12 187 CYS A CA 1
ATOM 1456 C C . CYS A 1 187 ? 38.312 26.472 28.452 1.00 34.10 187 CYS A C 1
ATOM 1457 O O . CYS A 1 187 ? 38.778 27.520 28.898 1.00 29.71 187 CYS A O 1
ATOM 1460 N N . GLU A 1 188 ? 38.696 25.273 28.886 1.00 34.13 188 GLU A N 1
ATOM 1461 C CA . GLU A 1 188 ? 39.596 25.142 30.034 1.00 31.83 188 GLU A CA 1
ATOM 1462 C C . GLU A 1 188 ? 41.056 25.524 29.758 1.00 31.43 188 GLU A C 1
ATOM 1463 O O . GLU A 1 188 ? 41.752 25.991 30.663 1.00 30.63 188 GLU A O 1
ATOM 1469 N N . ASN A 1 189 ? 41.519 25.337 28.521 1.00 32.94 189 ASN A N 1
ATOM 1470 C CA . ASN A 1 189 ? 42.905 25.623 28.167 1.00 32.26 189 ASN A CA 1
ATOM 1471 C C . ASN A 1 189 ? 43.082 25.918 26.681 1.00 30.16 189 ASN A C 1
ATOM 1472 O O . ASN A 1 189 ? 42.149 25.767 25.892 1.00 32.92 189 ASN A O 1
ATOM 1477 N N . LYS A 1 190 ? 44.288 26.326 26.305 1.00 30.10 190 LYS A N 1
ATOM 1478 C CA . LYS A 1 190 ? 44.573 26.740 24.939 1.00 28.03 190 LYS A CA 1
ATOM 1479 C C . LYS A 1 190 ? 44.326 25.657 23.885 1.00 36.42 190 LYS A C 1
ATOM 1480 O O . LYS A 1 190 ? 43.857 25.950 22.779 1.00 31.79 190 LYS A O 1
ATOM 1486 N N . GLN A 1 191 ? 44.681 24.415 24.216 1.00 33.08 191 GLN A N 1
ATOM 1487 C CA . GLN A 1 191 ? 44.472 23.284 23.316 1.00 33.29 191 GLN A CA 1
ATOM 1488 C C . GLN A 1 191 ? 42.990 23.021 23.063 1.00 31.83 191 GLN A C 1
ATOM 1489 O O . GLN A 1 191 ? 42.563 22.835 21.920 1.00 31.68 191 GLN A O 1
ATOM 1495 N N . GLU A 1 192 ? 42.218 22.992 24.139 1.00 32.50 192 GLU A N 1
ATOM 1496 C CA . GLU A 1 192 ? 40.776 22.798 24.029 1.00 32.56 192 GLU A CA 1
ATOM 1497 C C . GLU A 1 192 ? 40.160 23.928 23.208 1.00 34.04 192 GLU A C 1
ATOM 1498 O O . GLU A 1 192 ? 39.311 23.696 22.343 1.00 27.87 192 GLU A O 1
ATOM 1504 N N . LEU A 1 193 ? 40.616 25.151 23.463 1.00 30.60 193 LEU A N 1
ATOM 1505 C CA . LEU A 1 193 ? 40.112 26.313 22.738 1.00 33.05 193 LEU A CA 1
ATOM 1506 C C . LEU A 1 193 ? 40.419 26.218 21.246 1.00 31.09 193 LEU A C 1
ATOM 1507 O O . LEU A 1 193 ? 39.572 26.524 20.413 1.00 29.41 193 LEU A O 1
ATOM 1512 N N . GLN A 1 194 ? 41.641 25.808 20.911 1.00 30.22 194 GLN A N 1
ATOM 1513 C CA . GLN A 1 194 ? 42.043 25.682 19.519 1.00 31.52 194 GLN A CA 1
ATOM 1514 C C . GLN A 1 194 ? 41.148 24.695 18.762 1.00 28.78 194 GLN A C 1
ATOM 1515 O O . GLN A 1 194 ? 40.781 24.939 17.612 1.00 31.80 194 GLN A O 1
ATOM 1521 N N . GLU A 1 195 ? 40.819 23.578 19.405 1.00 30.01 195 GLU A N 1
ATOM 1522 C CA . GLU A 1 195 ? 39.952 22.561 18.805 1.00 32.20 195 GLU A CA 1
ATOM 1523 C C . GLU A 1 195 ? 38.515 23.062 18.658 1.00 32.61 195 GLU A C 1
ATOM 1524 O O . GLU A 1 195 ? 37.887 22.852 17.621 1.00 31.99 195 GLU A O 1
ATOM 1530 N N . ARG A 1 196 ? 38.010 23.720 19.700 1.00 32.20 196 ARG A N 1
ATOM 1531 C CA . ARG A 1 196 ? 36.647 24.271 19.704 1.00 28.12 196 ARG A CA 1
ATOM 1532 C C . ARG A 1 196 ? 36.443 25.257 18.554 1.00 30.70 196 ARG A C 1
ATOM 1533 O O . ARG A 1 196 ? 35.442 25.205 17.830 1.00 31.34 196 ARG A O 1
ATOM 1541 N N . VAL A 1 197 ? 37.399 26.165 18.401 1.00 27.71 197 VAL A N 1
ATOM 1542 C CA . VAL A 1 197 ? 37.376 27.148 17.323 1.00 30.81 197 VAL A CA 1
ATOM 1543 C C . VAL A 1 197 ? 37.407 26.495 15.943 1.00 32.11 197 VAL A C 1
ATOM 1544 O O . VAL A 1 197 ? 36.696 26.905 15.027 1.00 30.51 197 VAL A O 1
ATOM 1548 N N . LYS A 1 198 ? 38.248 25.478 15.798 1.00 30.17 198 LYS A N 1
ATOM 1549 C CA . LYS A 1 198 ? 38.290 24.693 14.573 1.00 32.22 198 LYS A CA 1
ATOM 1550 C C . LYS A 1 198 ? 36.893 24.189 14.212 1.00 30.78 198 LYS A C 1
ATOM 1551 O O . LYS A 1 198 ? 36.418 24.373 13.093 1.00 32.88 198 LYS A O 1
ATOM 1557 N N . ASN A 1 199 ? 36.241 23.563 15.179 1.00 30.82 199 ASN A N 1
ATOM 1558 C CA . ASN A 1 199 ? 34.921 22.982 14.969 1.00 32.59 199 ASN A CA 1
ATOM 1559 C C . ASN A 1 199 ? 33.866 24.053 14.711 1.00 33.57 199 ASN A C 1
ATOM 1560 O O . ASN A 1 199 ? 32.992 23.888 13.859 1.00 33.31 199 ASN A O 1
ATOM 1565 N N . TYR A 1 200 ? 33.961 25.161 15.435 1.00 30.53 200 TYR A N 1
ATOM 1566 C CA . TYR A 1 200 ? 32.981 26.228 15.286 1.00 31.38 200 TYR A CA 1
ATOM 1567 C C . TYR A 1 200 ? 33.076 26.838 13.891 1.00 30.73 200 TYR A C 1
ATOM 1568 O O . TYR A 1 200 ? 32.065 27.068 13.232 1.00 32.48 200 TYR A O 1
ATOM 1577 N N . LEU A 1 201 ? 34.296 27.092 13.432 1.00 30.38 201 LEU A N 1
ATOM 1578 C CA . LEU A 1 201 ? 34.490 27.653 12.104 1.00 30.52 201 LEU A CA 1
ATOM 1579 C C . LEU A 1 201 ? 34.065 26.673 11.015 1.00 33.34 201 LEU A C 1
ATOM 1580 O O . LEU A 1 201 ? 33.602 27.079 9.950 1.00 32.64 201 LEU A O 1
ATOM 1585 N N . LYS A 1 202 ? 34.236 25.384 11.290 1.00 34.72 202 LYS A N 1
ATOM 1586 C CA . LYS A 1 202 ? 33.786 24.348 10.374 1.00 36.85 202 LYS A CA 1
ATOM 1587 C C . LYS A 1 202 ? 32.267 24.438 10.202 1.00 37.87 202 LYS A C 1
ATOM 1588 O O . LYS A 1 202 ? 31.760 24.342 9.085 1.00 38.75 202 LYS A O 1
ATOM 1594 N N . ALA A 1 203 ? 31.554 24.645 11.311 1.00 35.28 203 ALA A N 1
ATOM 1595 C CA . ALA A 1 203 ? 30.096 24.775 11.285 1.00 37.33 203 ALA A CA 1
ATOM 1596 C C . ALA A 1 203 ? 29.677 26.007 10.498 1.00 37.05 203 ALA A C 1
ATOM 1597 O O . ALA A 1 203 ? 28.742 25.957 9.697 1.00 36.11 203 ALA A O 1
ATOM 1599 N N . VAL A 1 204 ? 30.372 27.116 10.732 1.00 33.36 204 VAL A N 1
ATOM 1600 C CA . VAL A 1 204 ? 30.125 28.335 9.978 1.00 32.83 204 VAL A CA 1
ATOM 1601 C C . VAL A 1 204 ? 30.328 28.127 8.477 1.00 33.58 204 VAL A C 1
ATOM 1602 O O . VAL A 1 204 ? 29.531 28.607 7.670 1.00 32.30 204 VAL A O 1
ATOM 1606 N N . SER A 1 205 ? 31.387 27.407 8.102 1.00 32.56 205 SER A N 1
ATOM 1607 C CA . SER A 1 205 ? 31.754 27.284 6.692 1.00 33.49 205 SER A CA 1
ATOM 1608 C C . SER A 1 205 ? 30.695 26.521 5.902 1.00 34.99 205 SER A C 1
ATOM 1609 O O . SER A 1 205 ? 30.613 26.659 4.674 1.00 36.02 205 SER A O 1
ATOM 1612 N N . GLU A 1 206 ? 29.900 25.720 6.610 1.00 37.54 206 GLU A N 1
ATOM 1613 C CA . GLU A 1 206 ? 28.834 24.927 5.994 1.00 35.82 206 GLU A CA 1
ATOM 1614 C C . GLU A 1 206 ? 27.670 25.806 5.563 1.00 35.49 206 GLU A C 1
ATOM 1615 O O . GLU A 1 206 ? 26.734 25.335 4.915 1.00 34.49 206 GLU A O 1
ATOM 1621 N N . GLY A 1 207 ? 27.733 27.083 5.921 1.00 34.89 207 GLY A N 1
ATOM 1622 C CA . GLY A 1 207 ? 26.685 28.024 5.576 1.00 34.50 207 GLY A CA 1
ATOM 1623 C C . GLY A 1 207 ? 26.971 28.740 4.269 1.00 34.89 207 GLY A C 1
ATOM 1624 O O . GLY A 1 207 ? 27.964 28.465 3.596 1.00 32.23 207 GLY A O 1
ATOM 1625 N N . TYR A 1 208 ? 26.086 29.655 3.902 1.00 33.50 208 TYR A N 1
ATOM 1626 C CA . TYR A 1 208 ? 26.226 30.415 2.669 1.00 32.36 208 TYR A CA 1
ATOM 1627 C C . TYR A 1 208 ? 26.454 31.876 3.014 1.00 34.68 208 TYR A C 1
ATOM 1628 O O . TYR A 1 208 ? 25.617 32.517 3.656 1.00 32.45 208 TYR A O 1
ATOM 1637 N N . VAL A 1 209 ? 27.605 32.397 2.598 1.00 32.98 209 VAL A N 1
ATOM 1638 C CA . VAL A 1 209 ? 28.031 33.741 2.977 1.00 32.24 209 VAL A CA 1
ATOM 1639 C C . VAL A 1 209 ? 26.960 34.834 2.837 1.00 30.66 209 VAL A C 1
ATOM 1640 O O . VAL A 1 209 ? 26.737 35.602 3.774 1.00 28.13 209 VAL A O 1
ATOM 1644 N N . PRO A 1 210 ? 26.307 34.922 1.665 1.00 30.49 210 PRO A N 1
ATOM 1645 C CA . PRO A 1 210 ? 25.260 35.943 1.521 1.00 31.99 210 PRO A CA 1
ATOM 1646 C C . PRO A 1 210 ? 24.072 35.711 2.459 1.00 24.91 210 PRO A C 1
ATOM 1647 O O . PRO A 1 210 ? 23.467 36.694 2.877 1.00 29.52 210 PRO A O 1
ATOM 1651 N N . ALA A 1 211 ? 23.750 34.461 2.770 1.00 29.40 211 ALA A N 1
ATOM 1652 C CA . ALA A 1 211 ? 22.626 34.169 3.664 1.00 30.38 211 ALA A CA 1
ATOM 1653 C C . ALA A 1 211 ? 23.001 34.545 5.086 1.00 31.77 211 ALA A C 1
ATOM 1654 O O . ALA A 1 211 ? 22.186 35.051 5.848 1.00 28.14 211 ALA A O 1
ATOM 1656 N N . ILE A 1 212 ? 24.252 34.294 5.442 1.00 30.22 212 ILE A N 1
ATOM 1657 C CA . ILE A 1 212 ? 24.757 34.685 6.751 1.00 30.15 212 ILE A CA 1
ATOM 1658 C C . ILE A 1 212 ? 24.688 36.202 6.929 1.00 27.84 212 ILE A C 1
ATOM 1659 O O . ILE A 1 212 ? 24.272 36.694 7.981 1.00 28.08 212 ILE A O 1
ATOM 1664 N N . ALA A 1 213 ? 25.085 36.940 5.892 1.00 28.09 213 ALA A N 1
ATOM 1665 C CA . ALA A 1 213 ? 25.039 38.392 5.920 1.00 27.41 213 ALA A CA 1
ATOM 1666 C C . ALA A 1 213 ? 23.597 38.893 6.023 1.00 25.35 213 ALA A C 1
ATOM 1667 O O . ALA A 1 213 ? 23.324 39.801 6.791 1.00 27.20 213 ALA A O 1
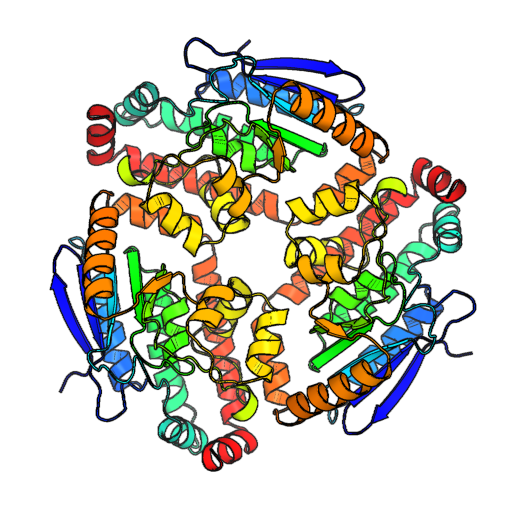ATOM 1669 N N . ALA A 1 214 ? 22.704 38.313 5.222 1.00 28.55 214 ALA A N 1
ATOM 1670 C CA . ALA A 1 214 ? 21.283 38.682 5.251 1.00 28.83 214 ALA A CA 1
ATOM 1671 C C . ALA A 1 214 ? 20.696 38.424 6.630 1.00 25.71 214 ALA A C 1
ATOM 1672 O O . ALA A 1 214 ? 19.899 39.222 7.142 1.00 26.78 214 ALA A O 1
ATOM 1674 N N . THR A 1 215 ? 21.086 37.299 7.215 1.00 23.80 215 THR A N 1
ATOM 1675 C CA . THR A 1 215 ? 20.585 36.887 8.526 1.00 24.53 215 THR A CA 1
ATOM 1676 C C . THR A 1 215 ? 21.001 37.896 9.591 1.00 26.47 215 THR A C 1
ATOM 1677 O O . THR A 1 215 ? 20.186 38.338 10.403 1.00 22.89 215 THR A O 1
ATOM 1681 N N . LYS A 1 216 ? 22.280 38.270 9.587 1.00 23.75 216 LYS A N 1
ATOM 1682 C CA . LYS A 1 216 ? 22.756 39.269 10.534 1.00 25.21 216 LYS A CA 1
ATOM 1683 C C . LYS A 1 216 ? 22.049 40.611 10.359 1.00 25.47 216 LYS A C 1
ATOM 1684 O O . LYS A 1 216 ? 21.648 41.248 11.335 1.00 23.87 216 LYS A O 1
ATOM 1690 N N . LYS A 1 217 ? 21.885 41.033 9.110 1.00 22.30 217 LYS A N 1
ATOM 1691 C CA . LYS A 1 217 ? 21.233 42.299 8.808 1.00 26.08 217 LYS A CA 1
ATOM 1692 C C . LYS A 1 217 ? 19.803 42.316 9.365 1.00 23.70 217 LYS A C 1
ATOM 1693 O O . LYS A 1 217 ? 19.369 43.298 9.986 1.00 25.07 217 LYS A O 1
ATOM 1699 N N . LEU A 1 218 ? 19.082 41.223 9.157 1.00 26.89 218 LEU A N 1
ATOM 1700 C CA . LEU A 1 218 ? 17.700 41.136 9.645 1.00 24.50 218 LEU A CA 1
ATOM 1701 C C . LEU A 1 218 ? 17.658 41.153 11.169 1.00 25.67 218 LEU A C 1
ATOM 1702 O O . LEU A 1 218 ? 16.889 41.899 11.781 1.00 24.36 218 LEU A O 1
ATOM 1707 N N . LEU A 1 219 ? 18.504 40.346 11.789 1.00 24.41 219 LEU A N 1
ATOM 1708 C CA . LEU A 1 219 ? 18.487 40.239 13.245 1.00 26.43 219 LEU A CA 1
ATOM 1709 C C . LEU A 1 219 ? 18.777 41.570 13.926 1.00 24.02 219 LEU A C 1
ATOM 1710 O O . LEU A 1 219 ? 18.180 41.906 14.960 1.00 25.43 219 LEU A O 1
ATOM 1715 N N . LYS A 1 220 ? 19.702 42.330 13.349 1.00 22.58 220 LYS A N 1
ATOM 1716 C CA . LYS A 1 220 ? 20.093 43.607 13.924 1.00 24.39 220 LYS A CA 1
ATOM 1717 C C . LYS A 1 220 ? 19.082 44.720 13.687 1.00 25.53 220 LYS A C 1
ATOM 1718 O O . LYS A 1 220 ? 18.984 45.640 14.482 1.00 26.02 220 LYS A O 1
ATOM 1724 N N . GLY A 1 221 ? 18.345 44.641 12.586 1.00 27.77 221 GLY A N 1
ATOM 1725 C CA . GLY A 1 221 ? 17.323 45.638 12.317 1.00 30.64 221 GLY A CA 1
ATOM 1726 C C . GLY A 1 221 ? 17.921 47.031 12.334 1.00 29.75 221 GLY A C 1
ATOM 1727 O O . GLY A 1 221 ? 18.858 47.321 11.587 1.00 31.80 221 GLY A O 1
ATOM 1728 N N . LYS A 1 222 ? 17.396 47.886 13.210 1.00 30.47 222 LYS A N 1
ATOM 1729 C CA . LYS A 1 222 ? 17.832 49.276 13.304 1.00 32.34 222 LYS A CA 1
ATOM 1730 C C . LYS A 1 222 ? 18.922 49.502 14.354 1.00 32.34 222 LYS A C 1
ATOM 1731 O O . LYS A 1 222 ? 19.305 50.642 14.622 1.00 28.59 222 LYS A O 1
ATOM 1737 N N . ALA A 1 223 ? 19.415 48.418 14.946 1.00 27.52 223 ALA A N 1
ATOM 1738 C CA . ALA A 1 223 ? 20.350 48.517 16.060 1.00 25.89 223 ALA A CA 1
ATOM 1739 C C . ALA A 1 223 ? 21.645 49.248 15.704 1.00 27.42 223 ALA A C 1
ATOM 1740 O O . ALA A 1 223 ? 22.197 49.974 16.524 1.00 27.85 223 ALA A O 1
ATOM 1742 N N . ALA A 1 224 ? 22.132 49.071 14.483 1.00 27.41 224 ALA A N 1
ATOM 1743 C CA . ALA A 1 224 ? 23.395 49.708 14.123 1.00 29.16 224 ALA A CA 1
ATOM 1744 C C . ALA A 1 224 ? 23.286 51.231 14.194 1.00 27.91 224 ALA A C 1
ATOM 1745 O O . ALA A 1 224 ? 24.220 51.911 14.622 1.00 28.18 224 ALA A O 1
ATOM 1747 N N . GLU A 1 225 ? 22.143 51.772 13.776 1.00 30.32 225 GLU A N 1
ATOM 1748 C CA . GLU A 1 225 ? 21.943 53.217 13.821 1.00 30.48 225 GLU A CA 1
ATOM 1749 C C . GLU A 1 225 ? 21.858 53.689 15.268 1.00 31.19 225 GLU A C 1
ATOM 1750 O O . GLU A 1 225 ? 22.413 54.731 15.638 1.00 30.14 225 GLU A O 1
ATOM 1756 N N . GLU A 1 226 ? 21.164 52.908 16.087 1.00 26.27 226 GLU A N 1
ATOM 1757 C CA . GLU A 1 226 ? 21.046 53.201 17.502 1.00 26.05 226 GLU A CA 1
ATOM 1758 C C . GLU A 1 226 ? 22.392 53.166 18.216 1.00 25.29 226 GLU A C 1
ATOM 1759 O O . GLU A 1 226 ? 22.661 54.001 19.077 1.00 27.80 226 GLU A O 1
ATOM 1765 N N . LEU A 1 227 ? 23.219 52.184 17.873 1.00 24.69 227 LEU A N 1
ATOM 1766 C CA . LEU A 1 227 ? 24.556 52.079 18.451 1.00 25.08 227 LEU A CA 1
ATOM 1767 C C . LEU A 1 227 ? 25.381 53.297 18.035 1.00 24.66 227 LEU A C 1
ATOM 1768 O O . LEU A 1 227 ? 26.085 53.916 18.848 1.00 22.31 227 LEU A O 1
ATOM 1773 N N . LYS A 1 228 ? 25.294 53.642 16.757 1.00 26.60 228 LYS A N 1
ATOM 1774 C CA . LYS A 1 228 ? 26.078 54.759 16.253 1.00 28.35 228 LYS A CA 1
ATOM 1775 C C . LYS A 1 228 ? 25.746 56.015 17.041 1.00 28.24 228 LYS A C 1
ATOM 1776 O O . LYS A 1 228 ? 26.647 56.741 17.485 1.00 26.96 228 LYS A O 1
ATOM 1782 N N . GLN A 1 229 ? 24.455 56.266 17.228 1.00 27.62 229 GLN A N 1
ATOM 1783 C CA . GLN A 1 229 ? 24.033 57.433 17.986 1.00 30.51 229 GLN A CA 1
ATOM 1784 C C . GLN A 1 229 ? 24.478 57.368 19.442 1.00 28.24 229 GLN A C 1
ATOM 1785 O O . GLN A 1 229 ? 24.843 58.382 20.031 1.00 27.70 229 GLN A O 1
ATOM 1791 N N . GLN A 1 230 ? 24.451 56.176 20.024 1.00 25.56 230 GLN A N 1
ATOM 1792 C CA . GLN A 1 230 ? 24.835 56.040 21.418 1.00 23.44 230 GLN A CA 1
ATOM 1793 C C . GLN A 1 230 ? 26.344 56.295 21.584 1.00 24.79 230 GLN A C 1
ATOM 1794 O O . GLN A 1 230 ? 26.777 56.891 22.566 1.00 24.92 230 GLN A O 1
ATOM 1800 N N . LEU A 1 231 ? 27.136 55.837 20.622 1.00 24.36 231 LEU A N 1
ATOM 1801 C CA . LEU A 1 231 ? 28.587 56.051 20.670 1.00 25.89 231 LEU A CA 1
ATOM 1802 C C . LEU A 1 231 ? 28.880 57.554 20.673 1.00 25.62 231 LEU A C 1
ATOM 1803 O O . LEU A 1 231 ? 29.775 58.035 21.375 1.00 25.63 231 LEU A O 1
ATOM 1808 N N . GLU A 1 232 ? 28.100 58.297 19.896 1.00 28.44 232 GLU A N 1
ATOM 1809 C CA . GLU A 1 232 ? 28.271 59.751 19.830 1.00 31.05 232 GLU A CA 1
ATOM 1810 C C . GLU A 1 232 ? 27.991 60.374 21.194 1.00 30.71 232 GLU A C 1
ATOM 1811 O O . GLU A 1 232 ? 28.755 61.207 21.684 1.00 28.85 232 GLU A O 1
ATOM 1817 N N . GLN A 1 233 ? 26.901 59.943 21.820 1.00 26.92 233 GLN A N 1
ATOM 1818 C CA . GLN A 1 233 ? 26.551 60.425 23.145 1.00 24.51 233 GLN A CA 1
ATOM 1819 C C . GLN A 1 233 ? 27.590 60.057 24.201 1.00 24.86 233 GLN A C 1
ATOM 1820 O O . GLN A 1 233 ? 27.928 60.871 25.054 1.00 23.80 233 GLN A O 1
ATOM 1826 N N . GLU A 1 234 ? 28.099 58.831 24.150 1.00 20.64 234 GLU A N 1
ATOM 1827 C CA . GLU A 1 234 ? 29.136 58.430 25.088 1.00 22.75 234 GLU A CA 1
ATOM 1828 C C . GLU A 1 234 ? 30.329 59.375 24.958 1.00 22.97 234 GLU A C 1
ATOM 1829 O O . GLU A 1 234 ? 30.947 59.761 25.952 1.00 24.50 234 GLU A O 1
ATOM 1835 N N . THR A 1 235 ? 30.652 59.716 23.717 1.00 23.26 235 THR A N 1
ATOM 1836 C CA . THR A 1 235 ? 31.772 60.614 23.433 1.00 25.32 235 THR A CA 1
ATOM 1837 C C . THR A 1 235 ? 31.559 61.951 24.141 1.00 25.25 235 THR A C 1
ATOM 1838 O O . THR A 1 235 ? 32.424 62.412 24.886 1.00 25.31 235 THR A O 1
ATOM 1842 N N . GLU A 1 236 ? 30.385 62.546 23.947 1.00 26.04 236 GLU A N 1
ATOM 1843 C CA . GLU A 1 236 ? 30.119 63.859 24.527 1.00 27.10 236 GLU A CA 1
ATOM 1844 C C . GLU A 1 236 ? 30.135 63.819 26.048 1.00 28.61 236 GLU A C 1
ATOM 1845 O O . GLU A 1 236 ? 30.649 64.740 26.682 1.00 29.04 236 GLU A O 1
ATOM 1851 N N . GLU A 1 237 ? 29.576 62.758 26.640 1.00 29.29 237 GLU A N 1
ATOM 1852 C CA . GLU A 1 237 ? 29.529 62.663 28.098 1.00 24.98 237 GLU A CA 1
ATOM 1853 C C . GLU A 1 237 ? 30.920 62.479 28.686 1.00 25.30 237 GLU A C 1
ATOM 1854 O O . GLU A 1 237 ? 31.241 63.045 29.725 1.00 27.98 237 GLU A O 1
ATOM 1860 N N . LEU A 1 238 ? 31.744 61.666 28.035 1.00 24.89 238 LEU A N 1
ATOM 1861 C CA . LEU A 1 238 ? 33.079 61.402 28.560 1.00 24.37 238 LEU A CA 1
ATOM 1862 C C . LEU A 1 238 ? 33.958 62.646 28.434 1.00 28.89 238 LEU A C 1
ATOM 1863 O O . LEU A 1 238 ? 34.737 62.952 29.328 1.00 28.53 238 LEU A O 1
ATOM 1868 N N . VAL A 1 239 ? 33.815 63.360 27.326 1.00 26.70 239 VAL A N 1
ATOM 1869 C CA . VAL A 1 239 ? 34.627 64.555 27.090 1.00 27.48 239 VAL A CA 1
ATOM 1870 C C . VAL A 1 239 ? 34.295 65.613 28.128 1.00 31.87 239 VAL A C 1
ATOM 1871 O O . VAL A 1 239 ? 35.180 66.315 28.631 1.00 33.01 239 VAL A O 1
ATOM 1875 N N . ALA A 1 240 ? 33.009 65.718 28.448 1.00 29.31 240 ALA A N 1
ATOM 1876 C CA . ALA A 1 240 ? 32.542 66.676 29.439 1.00 28.98 240 ALA A CA 1
ATOM 1877 C C . ALA A 1 240 ? 33.090 66.324 30.820 1.00 31.30 240 ALA A C 1
ATOM 1878 O O . ALA A 1 240 ? 33.440 67.198 31.596 1.00 31.17 240 ALA A O 1
ATOM 1880 N N . LEU A 1 241 ? 33.168 65.034 31.134 1.00 28.21 241 LEU A N 1
ATOM 1881 C CA . LEU A 1 241 ? 33.670 64.633 32.441 1.00 27.44 241 LEU A CA 1
ATOM 1882 C C . LEU A 1 241 ? 35.192 64.835 32.555 1.00 30.95 241 LEU A C 1
ATOM 1883 O O . LEU A 1 241 ? 35.711 65.126 33.634 1.00 31.27 241 LEU A O 1
ATOM 1888 N N . PHE A 1 242 ? 35.900 64.673 31.445 1.00 28.17 242 PHE A N 1
ATOM 1889 C CA . PHE A 1 242 ? 37.362 64.804 31.464 1.00 30.90 242 PHE A CA 1
ATOM 1890 C C . PHE A 1 242 ? 37.812 66.264 31.606 1.00 31.72 242 PHE A C 1
ATOM 1891 O O . PHE A 1 242 ? 39.003 66.544 31.750 1.00 34.84 242 PHE A O 1
ATOM 1899 N N . LYS A 1 243 ? 36.847 67.181 31.588 1.00 37.54 243 LYS A N 1
ATOM 1900 C CA . LYS A 1 243 ? 37.123 68.603 31.800 1.00 36.59 243 LYS A CA 1
ATOM 1901 C C . LYS A 1 243 ? 36.982 68.962 33.274 1.00 40.26 243 LYS A C 1
ATOM 1902 O O . LYS A 1 243 ? 37.308 70.076 33.686 1.00 37.86 243 LYS A O 1
ATOM 1908 N N . GLN A 1 244 ? 36.478 68.019 34.064 1.00 33.70 244 GLN A N 1
ATOM 1909 C CA . GLN A 1 244 ? 36.236 68.255 35.484 1.00 34.75 244 GLN A CA 1
ATOM 1910 C C . GLN A 1 244 ? 37.441 67.785 36.297 1.00 39.06 244 GLN A C 1
ATOM 1911 O O . GLN A 1 244 ? 37.976 66.707 36.055 1.00 37.19 244 GLN A O 1
ATOM 1917 N N . THR A 1 245 ? 37.876 68.600 37.250 1.00 37.54 245 THR A N 1
ATOM 1918 C CA . THR A 1 245 ? 39.100 68.308 37.994 1.00 39.08 245 THR A CA 1
ATOM 1919 C C . THR A 1 245 ? 39.060 66.995 38.780 1.00 36.67 245 THR A C 1
ATOM 1920 O O . THR A 1 245 ? 40.106 66.406 39.055 1.00 35.12 245 THR A O 1
ATOM 1924 N N . GLU A 1 246 ? 37.863 66.536 39.133 1.00 34.47 246 GLU A N 1
ATOM 1925 C CA . GLU A 1 246 ? 37.724 65.296 39.896 1.00 33.32 246 GLU A CA 1
ATOM 1926 C C . GLU A 1 246 ? 38.299 64.090 39.144 1.00 33.94 246 GLU A C 1
ATOM 1927 O O . GLU A 1 246 ? 38.860 63.176 39.753 1.00 33.92 246 GLU A O 1
ATOM 1933 N N . ILE A 1 247 ? 38.140 64.092 37.824 1.00 32.22 247 ILE A N 1
ATOM 1934 C CA . ILE A 1 247 ? 38.576 62.973 36.994 1.00 32.33 247 ILE A CA 1
ATOM 1935 C C . ILE A 1 247 ? 40.105 62.929 36.956 1.00 33.33 247 ILE A C 1
ATOM 1936 O O . ILE A 1 247 ? 40.713 61.869 37.129 1.00 33.39 247 ILE A O 1
ATOM 1941 N N . LYS A 1 248 ? 40.729 64.085 36.749 1.00 32.97 248 LYS A N 1
ATOM 1942 C CA . LYS A 1 248 ? 42.193 64.158 36.797 1.00 37.26 248 LYS A CA 1
ATOM 1943 C C . LYS A 1 248 ? 42.678 63.672 38.160 1.00 36.77 248 LYS A C 1
ATOM 1944 O O . LYS A 1 248 ? 43.586 62.846 38.250 1.00 40.06 248 LYS A O 1
ATOM 1950 N N . LYS A 1 249 ? 42.058 64.182 39.219 1.00 34.58 249 LYS A N 1
ATOM 1951 C CA . LYS A 1 249 ? 42.426 63.807 40.579 1.00 35.40 249 LYS A CA 1
ATOM 1952 C C . LYS A 1 249 ? 42.308 62.301 40.777 1.00 40.20 249 LYS A C 1
ATOM 1953 O O . LYS A 1 249 ? 43.193 61.672 41.363 1.00 40.98 249 LYS A O 1
ATOM 1959 N N . ARG A 1 250 ? 41.218 61.720 40.283 1.00 34.05 250 ARG A N 1
ATOM 1960 C CA . ARG A 1 250 ? 40.980 60.296 40.477 1.00 36.06 250 ARG A CA 1
ATOM 1961 C C . ARG A 1 250 ? 41.983 59.454 39.698 1.00 39.76 250 ARG A C 1
ATOM 1962 O O . ARG A 1 250 ? 42.570 58.519 40.239 1.00 40.04 250 ARG A O 1
ATOM 1970 N N . LEU A 1 251 ? 42.175 59.792 38.429 1.00 34.92 251 LEU A N 1
ATOM 1971 C CA . LEU A 1 251 ? 43.138 59.083 37.599 1.00 39.01 251 LEU A CA 1
ATOM 1972 C C . LEU A 1 251 ? 44.538 59.203 38.191 1.00 44.13 251 LEU A C 1
ATOM 1973 O O . LEU A 1 251 ? 45.324 58.254 38.143 1.00 46.43 251 LEU A O 1
ATOM 1978 N N . GLU A 1 252 ? 44.841 60.371 38.751 1.00 40.01 252 GLU A N 1
ATOM 1979 C CA . GLU A 1 252 ? 46.155 60.627 39.336 1.00 45.38 252 GLU A CA 1
ATOM 1980 C C . GLU A 1 252 ? 46.426 59.701 40.509 1.00 49.11 252 GLU A C 1
ATOM 1981 O O . GLU A 1 252 ? 47.560 59.271 40.720 1.00 52.30 252 GLU A O 1
ATOM 1987 N N . ALA A 1 253 ? 45.383 59.392 41.269 1.00 46.69 253 ALA A N 1
ATOM 1988 C CA . ALA A 1 253 ? 45.532 58.537 42.441 1.00 50.16 253 ALA A CA 1
ATOM 1989 C C . ALA A 1 253 ? 45.659 57.067 42.048 1.00 51.78 253 ALA A C 1
ATOM 1990 O O . ALA A 1 253 ? 46.494 56.337 42.588 1.00 53.27 253 ALA A O 1
ATOM 1992 N N . LEU A 1 254 ? 44.832 56.640 41.100 1.00 52.78 254 LEU A N 1
ATOM 1993 C CA . LEU A 1 254 ? 44.860 55.263 40.625 1.00 51.26 254 LEU A CA 1
ATOM 1994 C C . LEU A 1 254 ? 46.221 54.911 40.031 1.00 55.31 254 LEU A C 1
ATOM 1995 O O . LEU A 1 254 ? 46.575 53.735 39.925 1.00 55.72 254 LEU A O 1
ATOM 2000 N N . SER B 1 4 ? 2.089 65.645 56.263 1.00 55.22 4 SER B N 1
ATOM 2001 C CA . SER B 1 4 ? 2.836 65.381 55.040 1.00 48.00 4 SER B CA 1
ATOM 2002 C C . SER B 1 4 ? 2.856 63.882 54.773 1.00 44.20 4 SER B C 1
ATOM 2003 O O . SER B 1 4 ? 3.353 63.098 55.589 1.00 43.82 4 SER B O 1
ATOM 2006 N N . TYR B 1 5 ? 2.316 63.482 53.628 1.00 37.50 5 TYR B N 1
ATOM 2007 C CA . TYR B 1 5 ? 2.073 62.066 53.365 1.00 34.66 5 TYR B CA 1
ATOM 2008 C C . TYR B 1 5 ? 3.359 61.236 53.291 1.00 33.00 5 TYR B C 1
ATOM 2009 O O . TYR B 1 5 ? 3.332 60.007 53.434 1.00 34.71 5 TYR B O 1
ATOM 2018 N N . VAL B 1 6 ? 4.476 61.925 53.081 1.00 35.16 6 VAL B N 1
ATOM 2019 C CA . VAL B 1 6 ? 5.782 61.294 52.991 1.00 35.17 6 VAL B CA 1
ATOM 2020 C C . VAL B 1 6 ? 6.748 62.106 53.839 1.00 39.36 6 VAL B C 1
ATOM 2021 O O . VAL B 1 6 ? 6.594 63.321 53.952 1.00 42.23 6 VAL B O 1
ATOM 2025 N N . HIS B 1 7 ? 7.716 61.440 54.460 1.00 37.05 7 HIS B N 1
ATOM 2026 C CA . HIS B 1 7 ? 8.718 62.121 55.269 1.00 39.17 7 HIS B CA 1
ATOM 2027 C C . HIS B 1 7 ? 10.052 62.068 54.554 1.00 40.34 7 HIS B C 1
ATOM 2028 O O . HIS B 1 7 ? 10.351 61.091 53.871 1.00 38.25 7 HIS B O 1
ATOM 2035 N N . THR B 1 8 ? 10.852 63.117 54.721 1.00 40.46 8 THR B N 1
ATOM 2036 C CA . THR B 1 8 ? 12.138 63.212 54.045 1.00 42.74 8 THR B CA 1
ATOM 2037 C C . THR B 1 8 ? 13.264 63.467 55.041 1.00 43.08 8 THR B C 1
ATOM 2038 O O . THR B 1 8 ? 13.085 64.184 56.026 1.00 42.74 8 THR B O 1
ATOM 2042 N N . GLU B 1 9 ? 14.421 62.868 54.788 1.00 38.37 9 GLU B N 1
ATOM 2043 C CA . GLU B 1 9 ? 15.597 63.103 55.618 1.00 41.30 9 GLU B CA 1
ATOM 2044 C C . GLU B 1 9 ? 16.875 62.782 54.864 1.00 44.22 9 GLU B C 1
ATOM 2045 O O . GLU B 1 9 ? 16.981 61.731 54.235 1.00 41.08 9 GLU B O 1
ATOM 2051 N N . ILE B 1 10 ? 17.848 63.686 54.942 1.00 40.51 10 ILE B N 1
ATOM 2052 C CA . ILE B 1 10 ? 19.152 63.456 54.335 1.00 40.70 10 ILE B CA 1
ATOM 2053 C C . ILE B 1 10 ? 20.163 63.025 55.389 1.00 44.08 10 ILE B C 1
ATOM 2054 O O . ILE B 1 10 ? 20.381 63.723 56.379 1.00 46.24 10 ILE B O 1
ATOM 2059 N N . GLN B 1 11 ? 20.771 61.864 55.179 1.00 41.86 11 GLN B N 1
ATOM 2060 C CA . GLN B 1 11 ? 21.829 61.388 56.057 1.00 44.78 11 GLN B CA 1
ATOM 2061 C C . GLN B 1 11 ? 22.987 60.852 55.221 1.00 44.69 11 GLN B C 1
ATOM 2062 O O . GLN B 1 11 ? 22.789 60.025 54.332 1.00 44.70 11 GLN B O 1
ATOM 2068 N N . ASN B 1 12 ? 24.191 61.342 55.507 1.00 47.53 12 ASN B N 1
ATOM 2069 C CA . ASN B 1 12 ? 25.393 60.978 54.755 1.00 43.82 12 ASN B CA 1
ATOM 2070 C C . ASN B 1 12 ? 25.215 61.056 53.241 1.00 40.75 12 ASN B C 1
ATOM 2071 O O . ASN B 1 12 ? 25.566 60.123 52.516 1.00 41.23 12 ASN B O 1
ATOM 2076 N N . ASP B 1 13 ? 24.661 62.171 52.778 1.00 41.39 13 ASP B N 1
ATOM 2077 C CA . ASP B 1 13 ? 24.513 62.445 51.350 1.00 39.48 13 ASP B CA 1
ATOM 2078 C C . ASP B 1 13 ? 23.552 61.496 50.627 1.00 38.55 13 ASP B C 1
ATOM 2079 O O . ASP B 1 13 ? 23.724 61.194 49.445 1.00 37.24 13 ASP B O 1
ATOM 2084 N N . ALA B 1 14 ? 22.528 61.051 51.347 1.00 38.54 14 ALA B N 1
ATOM 2085 C CA . ALA B 1 14 ? 21.477 60.223 50.764 1.00 37.25 14 ALA B CA 1
ATOM 2086 C C . ALA B 1 14 ? 20.121 60.670 51.288 1.00 36.48 14 ALA B C 1
ATOM 2087 O O . ALA B 1 14 ? 19.964 60.918 52.483 1.00 38.52 14 ALA B O 1
ATOM 2089 N N . LEU B 1 15 ? 19.148 60.789 50.391 1.00 34.12 15 LEU B N 1
ATOM 2090 C CA . LEU B 1 15 ? 17.797 61.185 50.777 1.00 33.80 15 LEU B CA 1
ATOM 2091 C C . LEU B 1 15 ? 16.934 59.969 51.054 1.00 35.70 15 LEU B C 1
ATOM 2092 O O . LEU B 1 15 ? 16.790 59.101 50.201 1.00 32.91 15 LEU B O 1
ATOM 2097 N N . TYR B 1 16 ? 16.353 59.913 52.246 1.00 34.11 16 TYR B N 1
ATOM 2098 C CA . TYR B 1 16 ? 15.388 58.873 52.568 1.00 33.17 16 TYR B CA 1
ATOM 2099 C C . TYR B 1 16 ? 13.978 59.427 52.459 1.00 34.77 16 TYR B C 1
ATOM 2100 O O . TYR B 1 16 ? 13.628 60.405 53.136 1.00 34.03 16 TYR B O 1
ATOM 2109 N N . ILE B 1 17 ? 13.181 58.819 51.585 1.00 30.95 17 ILE B N 1
ATOM 2110 C CA . ILE B 1 17 ? 11.774 59.185 51.434 1.00 29.19 17 ILE B CA 1
ATOM 2111 C C . ILE B 1 17 ? 10.925 58.082 52.052 1.00 32.92 17 ILE B C 1
ATOM 2112 O O . ILE B 1 17 ? 10.936 56.948 51.576 1.00 29.43 17 ILE B O 1
ATOM 2117 N N . THR B 1 18 ? 10.197 58.413 53.115 1.00 28.84 18 THR B N 1
ATOM 2118 C CA . THR B 1 18 ? 9.409 57.415 53.824 1.00 32.49 18 THR B CA 1
ATOM 2119 C C . THR B 1 18 ? 7.916 57.638 53.634 1.00 31.69 18 THR B C 1
ATOM 2120 O O . THR B 1 18 ? 7.396 58.709 53.950 1.00 32.56 18 THR B O 1
ATOM 2124 N N . LEU B 1 19 ? 7.221 56.630 53.111 1.00 32.21 19 LEU B N 1
ATOM 2125 C CA . LEU B 1 19 ? 5.765 56.704 53.015 1.00 28.98 19 LEU B CA 1
ATOM 2126 C C . LEU B 1 19 ? 5.194 56.613 54.422 1.00 32.15 19 LEU B C 1
ATOM 2127 O O . LEU B 1 19 ? 5.524 55.697 55.160 1.00 31.98 19 LEU B O 1
ATOM 2132 N N . ASP B 1 20 ? 4.340 57.563 54.788 1.00 33.05 20 ASP B N 1
ATOM 2133 C CA . ASP B 1 20 ? 3.747 57.576 56.119 1.00 35.38 20 ASP B CA 1
ATOM 2134 C C . ASP B 1 20 ? 2.306 58.060 56.024 1.00 33.96 20 ASP B C 1
ATOM 2135 O O . ASP B 1 20 ? 2.007 59.215 56.347 1.00 34.72 20 ASP B O 1
ATOM 2140 N N . TYR B 1 21 ? 1.425 57.167 55.583 1.00 28.83 21 TYR B N 1
ATOM 2141 C CA . TYR B 1 21 ? 0.031 57.494 55.303 1.00 32.87 21 TYR B CA 1
ATOM 2142 C C . TYR B 1 21 ? -0.852 56.375 55.846 1.00 31.78 21 TYR B C 1
ATOM 2143 O O . TYR B 1 21 ? -1.470 55.641 55.084 1.00 29.96 21 TYR B O 1
ATOM 2152 N N . PRO B 1 22 ? -0.906 56.237 57.180 1.00 33.26 22 PRO B N 1
ATOM 2153 C CA . PRO B 1 22 ? -1.639 55.139 57.820 1.00 34.00 22 PRO B CA 1
ATOM 2154 C C . PRO B 1 22 ? -3.133 55.114 57.490 1.00 30.92 22 PRO B C 1
ATOM 2155 O O . PRO B 1 22 ? -3.698 54.029 57.412 1.00 29.67 22 PRO B O 1
ATOM 2159 N N . GLU B 1 23 ? -3.754 56.276 57.289 1.00 32.63 23 GLU B N 1
ATOM 2160 C CA . GLU B 1 23 ? -5.184 56.341 56.990 1.00 32.90 23 GLU B CA 1
ATOM 2161 C C . GLU B 1 23 ? -5.588 55.486 55.788 1.00 32.99 23 GLU B C 1
ATOM 2162 O O . GLU B 1 23 ? -6.705 54.971 55.739 1.00 32.36 23 GLU B O 1
ATOM 2168 N N . LYS B 1 24 ? -4.681 55.343 54.822 1.00 30.81 24 LYS B N 1
ATOM 2169 C CA . LYS B 1 24 ? -4.937 54.516 53.647 1.00 31.25 24 LYS B CA 1
ATOM 2170 C C . LYS B 1 24 ? -3.886 53.412 53.506 1.00 33.00 24 LYS B C 1
ATOM 2171 O O . LYS B 1 24 ? -3.718 52.842 52.426 1.00 32.26 24 LYS B O 1
ATOM 2177 N N . LYS B 1 25 ? -3.187 53.116 54.599 1.00 30.45 25 LYS B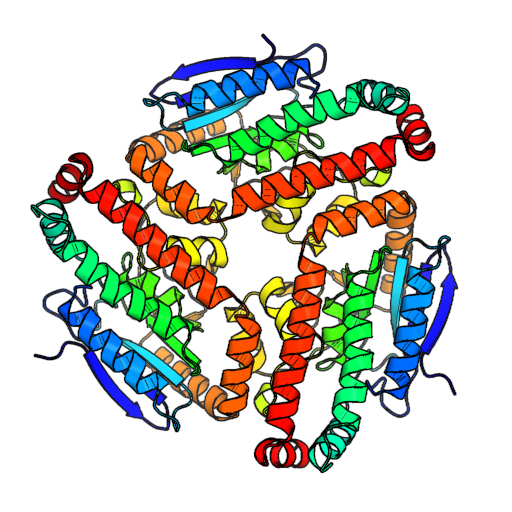 N 1
ATOM 2178 C CA . LYS B 1 25 ? -2.110 52.120 54.587 1.00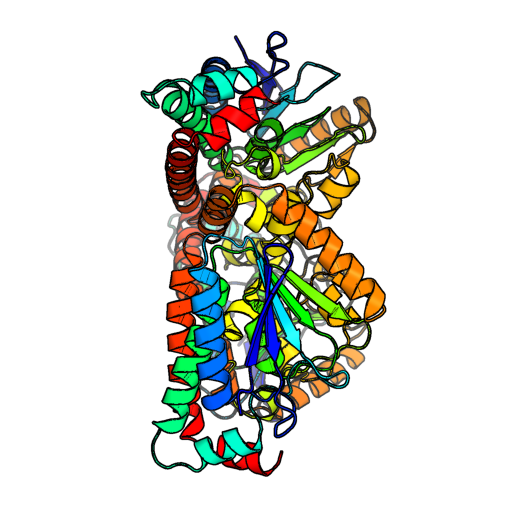 28.85 25 LYS B CA 1
ATOM 2179 C C . LYS B 1 25 ? -1.113 52.365 53.448 1.00 31.78 25 LYS B C 1
ATOM 2180 O O . LYS B 1 25 ? -0.801 51.457 52.682 1.00 31.67 25 LYS B O 1
ATOM 2186 N N . ASN B 1 26 ? -0.612 53.593 53.354 1.00 30.10 26 ASN B N 1
ATOM 2187 C CA . ASN B 1 26 ? 0.301 53.984 52.284 1.00 29.94 26 ASN B CA 1
ATOM 2188 C C . ASN B 1 26 ? -0.300 53.835 50.885 1.00 30.85 26 ASN B C 1
ATOM 2189 O O . ASN B 1 26 ? 0.422 53.616 49.906 1.00 29.73 26 ASN B O 1
ATOM 2194 N N . GLY B 1 27 ? -1.620 53.978 50.796 1.00 28.08 27 GLY B N 1
ATOM 2195 C CA . GLY B 1 27 ? -2.315 53.869 49.527 1.00 31.76 27 GLY B CA 1
ATOM 2196 C C . GLY B 1 27 ? -1.977 55.012 48.590 1.00 32.09 27 GLY B C 1
ATOM 2197 O O . GLY B 1 27 ? -1.538 56.077 49.023 1.00 32.45 27 GLY B O 1
ATOM 2198 N N . LEU B 1 28 ? -2.178 54.787 47.296 1.00 31.49 28 LEU B N 1
ATOM 2199 C CA . LEU B 1 28 ? -1.848 55.779 46.289 1.00 29.65 28 LEU B CA 1
ATOM 2200 C C . LEU B 1 28 ? -3.075 56.573 45.862 1.00 31.45 28 LEU B C 1
ATOM 2201 O O . LEU B 1 28 ? -3.956 56.049 45.185 1.00 33.86 28 LEU B O 1
ATOM 2206 N N . ASP B 1 29 ? -3.134 57.834 46.278 1.00 29.98 29 ASP B N 1
ATOM 2207 C CA . ASP B 1 29 ? -4.158 58.757 45.789 1.00 29.11 29 ASP B CA 1
ATOM 2208 C C . ASP B 1 29 ? -3.484 60.058 45.355 1.00 28.54 29 ASP B C 1
ATOM 2209 O O . ASP B 1 29 ? -2.253 60.165 45.390 1.00 28.35 29 ASP B O 1
ATOM 2214 N N . ALA B 1 30 ? -4.278 61.042 44.946 1.00 26.24 30 ALA B N 1
ATOM 2215 C CA . ALA B 1 30 ? -3.721 62.297 44.431 1.00 26.96 30 ALA B CA 1
ATOM 2216 C C . ALA B 1 30 ? -2.893 63.049 45.476 1.00 27.63 30 ALA B C 1
ATOM 2217 O O . ALA B 1 30 ? -1.869 63.665 45.156 1.00 28.38 30 ALA B O 1
ATOM 2219 N N . GLU B 1 31 ? -3.344 63.001 46.728 1.00 31.15 31 GLU B N 1
ATOM 2220 C CA . GLU B 1 31 ? -2.665 63.729 47.793 1.00 30.99 31 GLU B CA 1
ATOM 2221 C C . GLU B 1 31 ? -1.307 63.142 48.157 1.00 28.74 31 GLU B C 1
ATOM 2222 O O . GLU B 1 31 ? -0.324 63.870 48.219 1.00 27.87 31 GLU B O 1
ATOM 2228 N N . LEU B 1 32 ? -1.250 61.837 48.410 1.00 30.81 32 LEU B N 1
ATOM 2229 C CA . LEU B 1 32 ? 0.051 61.203 48.645 1.00 31.61 32 LEU B CA 1
ATOM 2230 C C . LEU B 1 32 ? 0.933 61.407 47.422 1.00 30.67 32 LEU B C 1
ATOM 2231 O O . LEU B 1 32 ? 2.129 61.691 47.538 1.00 28.98 32 LEU B O 1
ATOM 2236 N N . GLY B 1 33 ? 0.330 61.269 46.248 1.00 28.69 33 GLY B N 1
ATOM 2237 C CA . GLY B 1 33 ? 1.054 61.404 45.001 1.00 29.41 33 GLY B CA 1
ATOM 2238 C C . GLY B 1 33 ? 1.717 62.764 44.895 1.00 28.38 33 GLY B C 1
ATOM 2239 O O . GLY B 1 33 ? 2.883 62.888 44.547 1.00 29.38 33 GLY B O 1
ATOM 2240 N N . THR B 1 34 ? 0.962 63.809 45.206 1.00 26.10 34 THR B N 1
ATOM 2241 C CA . THR B 1 34 ? 1.509 65.156 45.139 1.00 27.67 34 THR B CA 1
ATOM 2242 C C . THR B 1 34 ? 2.653 65.327 46.127 1.00 29.16 34 THR B C 1
ATOM 2243 O O . THR B 1 34 ? 3.679 65.928 45.800 1.00 29.13 34 THR B O 1
ATOM 2247 N N . SER B 1 35 ? 2.495 64.776 47.330 1.00 27.58 35 SER B N 1
ATOM 2248 C CA . SER B 1 35 ? 3.549 64.865 48.342 1.00 27.62 35 SER B CA 1
ATOM 2249 C C . SER B 1 35 ? 4.803 64.073 47.946 1.00 28.69 35 SER B C 1
ATOM 2250 O O . SER B 1 35 ? 5.935 64.523 48.135 1.00 27.71 35 SER B O 1
ATOM 2253 N N . LEU B 1 36 ? 4.579 62.881 47.410 1.00 28.05 36 LEU B N 1
ATOM 2254 C CA . LEU B 1 36 ? 5.669 62.037 46.922 1.00 26.30 36 LEU B CA 1
ATOM 2255 C C . LEU B 1 36 ? 6.419 62.717 45.786 1.00 27.60 36 LEU B C 1
ATOM 2256 O O . LEU B 1 36 ? 7.643 62.721 45.770 1.00 27.29 36 LEU B O 1
ATOM 2261 N N . LEU B 1 37 ? 5.682 63.308 44.848 1.00 25.63 37 LEU B N 1
ATOM 2262 C CA . LEU B 1 37 ? 6.300 63.932 43.689 1.00 29.33 37 LEU B CA 1
ATOM 2263 C C . LEU B 1 37 ? 7.224 65.067 44.122 1.00 30.41 37 LEU B C 1
ATOM 2264 O O . LEU B 1 37 ? 8.360 65.194 43.644 1.00 29.02 37 LEU B O 1
ATOM 2269 N N . GLU B 1 38 ? 6.731 65.887 45.048 1.00 28.79 38 GLU B N 1
ATOM 2270 C CA . GLU B 1 38 ? 7.508 66.991 45.584 1.00 32.05 38 GLU B CA 1
ATOM 2271 C C . GLU B 1 38 ? 8.833 66.481 46.167 1.00 28.60 38 GLU B C 1
ATOM 2272 O O . GLU B 1 38 ? 9.892 67.062 45.931 1.00 30.55 38 GLU B O 1
ATOM 2278 N N . ALA B 1 39 ? 8.761 65.390 46.924 1.00 30.07 39 ALA B N 1
ATOM 2279 C CA . ALA B 1 39 ? 9.938 64.831 47.589 1.00 30.72 39 ALA B CA 1
ATOM 2280 C C . ALA B 1 39 ? 10.956 64.278 46.589 1.00 28.19 39 ALA B C 1
ATOM 2281 O O . ALA B 1 39 ? 12.163 64.499 46.733 1.00 29.53 39 ALA B O 1
ATOM 2283 N N . ILE B 1 40 ? 10.464 63.575 45.575 1.00 29.59 40 ILE B N 1
ATOM 2284 C CA . ILE B 1 40 ? 11.338 63.010 44.535 1.00 26.68 40 ILE B CA 1
ATOM 2285 C C . ILE B 1 40 ? 12.025 64.133 43.771 1.00 29.70 40 ILE B C 1
ATOM 2286 O O . ILE B 1 40 ? 13.221 64.066 43.471 1.00 30.93 40 ILE B O 1
ATOM 2291 N N . ARG B 1 41 ? 11.263 65.177 43.465 1.00 30.63 41 ARG B N 1
ATOM 2292 C CA . ARG B 1 41 ? 11.799 66.328 42.742 1.00 33.01 41 ARG B CA 1
ATOM 2293 C C . ARG B 1 41 ? 12.854 67.081 43.545 1.00 32.31 41 ARG B C 1
ATOM 2294 O O . ARG B 1 41 ? 13.816 67.603 42.983 1.00 33.31 41 ARG B O 1
ATOM 2302 N N . ALA B 1 42 ? 12.670 67.138 44.858 1.00 33.33 42 ALA B N 1
ATOM 2303 C CA . ALA B 1 42 ? 13.623 67.814 45.725 1.00 35.72 42 ALA B CA 1
ATOM 2304 C C . ALA B 1 42 ? 14.947 67.059 45.770 1.00 31.64 42 ALA B C 1
ATOM 2305 O O . ALA B 1 42 ? 16.022 67.664 45.734 1.00 32.44 42 ALA B O 1
ATOM 2307 N N . GLY B 1 43 ? 14.857 65.736 45.874 1.00 32.37 43 GLY B N 1
ATOM 2308 C CA . GLY B 1 43 ? 16.041 64.897 45.871 1.00 32.39 43 GLY B CA 1
ATOM 2309 C C . GLY B 1 43 ? 16.777 65.000 44.550 1.00 31.23 43 GLY B C 1
ATOM 2310 O O . GLY B 1 43 ? 18.010 65.028 44.508 1.00 30.84 43 GLY B O 1
ATOM 2311 N N . ASN B 1 44 ? 16.016 65.047 43.463 1.00 27.66 44 ASN B N 1
ATOM 2312 C CA . ASN B 1 44 ? 16.610 65.090 42.135 1.00 27.49 44 ASN B CA 1
ATOM 2313 C C . ASN B 1 44 ? 17.375 66.384 41.911 1.00 31.93 44 ASN B C 1
ATOM 2314 O O . ASN B 1 44 ? 18.386 66.411 41.209 1.00 30.58 44 ASN B O 1
ATOM 2319 N N . ASN B 1 45 ? 16.890 67.446 42.542 1.00 32.03 45 ASN B N 1
ATOM 2320 C CA . ASN B 1 45 ? 17.444 68.784 42.357 1.00 34.08 45 ASN B CA 1
ATOM 2321 C C . ASN B 1 45 ? 18.521 69.118 43.384 1.00 35.36 45 ASN B C 1
ATOM 2322 O O . ASN B 1 45 ? 19.134 70.192 43.338 1.00 38.47 45 ASN B O 1
ATOM 2327 N N . GLU B 1 46 ? 18.741 68.190 44.308 1.00 33.57 46 GLU B N 1
ATOM 2328 C CA . GLU B 1 46 ? 19.719 68.356 45.373 1.00 35.65 46 GLU B CA 1
ATOM 2329 C C . GLU B 1 46 ? 21.100 67.885 44.917 1.00 38.73 46 GLU B C 1
ATOM 2330 O O . GLU B 1 46 ? 21.387 66.683 44.852 1.00 34.50 46 GLU B O 1
ATOM 2336 N N . THR B 1 47 ? 21.954 68.855 44.608 1.00 36.46 47 THR B N 1
ATOM 2337 C CA . THR B 1 47 ? 23.264 68.592 44.034 1.00 35.73 47 THR B CA 1
ATOM 2338 C C . THR B 1 47 ? 24.157 67.697 44.894 1.00 40.67 47 THR B C 1
ATOM 2339 O O . THR B 1 47 ? 24.962 66.922 44.367 1.00 39.82 47 THR B O 1
ATOM 2343 N N . SER B 1 48 ? 24.005 67.791 46.210 1.00 39.06 48 SER B N 1
ATOM 2344 C CA . SER B 1 48 ? 24.937 67.151 47.137 1.00 40.25 48 SER B CA 1
ATOM 2345 C C . SER B 1 48 ? 24.712 65.654 47.387 1.00 40.54 48 SER B C 1
ATOM 2346 O O . SER B 1 48 ? 25.614 64.959 47.852 1.00 42.45 48 SER B O 1
ATOM 2349 N N . ILE B 1 49 ? 23.519 65.154 47.096 1.00 36.47 49 ILE B N 1
ATOM 2350 C CA . ILE B 1 49 ? 23.227 63.753 47.407 1.00 36.17 49 ILE B CA 1
ATOM 2351 C C . ILE B 1 49 ? 23.584 62.825 46.249 1.00 31.08 49 ILE B C 1
ATOM 2352 O O . ILE B 1 49 ? 23.644 63.243 45.094 1.00 31.67 49 ILE B O 1
ATOM 2357 N N . HIS B 1 50 ? 23.816 61.560 46.562 1.00 33.04 50 HIS B N 1
ATOM 2358 C CA . HIS B 1 50 ? 24.163 60.608 45.517 1.00 29.66 50 HIS B CA 1
ATOM 2359 C C . HIS B 1 50 ? 23.084 59.555 45.331 1.00 31.69 50 HIS B C 1
ATOM 2360 O O . 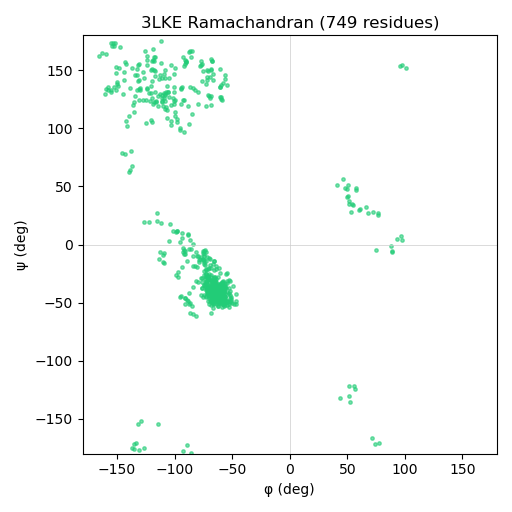HIS B 1 50 ? 23.092 58.837 44.327 1.00 27.12 50 HIS B O 1
ATOM 2367 N N . SER B 1 51 ? 22.148 59.484 46.279 1.00 27.68 51 SER B N 1
ATOM 2368 C CA . SER B 1 51 ? 21.179 58.399 46.299 1.00 26.72 51 SER B CA 1
ATOM 2369 C C . SER B 1 51 ? 19.840 58.834 46.867 1.00 27.71 51 SER B C 1
ATOM 2370 O O . SER B 1 51 ? 19.768 59.731 47.714 1.00 30.61 51 SER B O 1
ATOM 2373 N N . ILE B 1 52 ? 18.786 58.169 46.409 1.00 27.03 52 ILE B N 1
ATOM 2374 C CA . ILE B 1 52 ? 17.455 58.340 46.974 1.00 27.89 52 ILE B CA 1
ATOM 2375 C C . ILE B 1 52 ? 16.902 56.973 47.344 1.00 28.57 52 ILE B C 1
ATOM 2376 O O . ILE B 1 52 ? 16.841 56.070 46.502 1.00 28.49 52 ILE B O 1
ATOM 2381 N N . ILE B 1 53 ? 16.517 56.828 48.608 1.00 28.73 53 ILE B N 1
ATOM 2382 C CA . ILE B 1 53 ? 15.966 55.583 49.125 1.00 27.53 53 ILE B CA 1
ATOM 2383 C C . ILE B 1 53 ? 14.479 55.754 49.395 1.00 28.60 53 ILE B C 1
ATOM 2384 O O . ILE B 1 53 ? 14.077 56.673 50.117 1.00 29.64 53 ILE B O 1
ATOM 2389 N N . LEU B 1 54 ? 13.655 54.873 48.830 1.00 26.73 54 LEU B N 1
ATOM 2390 C CA . LEU B 1 54 ? 12.218 54.913 49.108 1.00 27.58 54 LEU B CA 1
ATOM 2391 C C . LEU B 1 54 ? 11.832 53.773 50.046 1.00 27.78 54 LEU B C 1
ATOM 2392 O O . LEU B 1 54 ? 12.224 52.622 49.833 1.00 27.20 54 LEU B O 1
ATOM 2397 N N . GLN B 1 55 ? 11.083 54.095 51.098 1.00 28.44 55 GLN B N 1
ATOM 2398 C CA . GLN B 1 55 ? 10.791 53.109 52.131 1.00 29.44 55 GLN B CA 1
ATOM 2399 C C . GLN B 1 55 ? 9.472 53.396 52.832 1.00 28.69 55 GLN B C 1
ATOM 2400 O O . GLN B 1 55 ? 8.861 54.437 52.609 1.00 27.21 55 GLN B O 1
ATOM 2406 N N . SER B 1 56 ? 9.028 52.455 53.663 1.00 32.50 56 SER B N 1
ATOM 2407 C CA . SER B 1 56 ? 7.804 52.631 54.442 1.00 30.73 56 SER B CA 1
ATOM 2408 C C . SER B 1 56 ? 8.112 52.634 55.934 1.00 33.53 56 SER B C 1
ATOM 2409 O O . SER B 1 56 ? 8.991 51.907 56.392 1.00 37.72 56 SER B O 1
ATOM 2412 N N . LYS B 1 57 ? 7.369 53.444 56.683 1.00 39.03 57 LYS B N 1
ATOM 2413 C CA . LYS B 1 57 ? 7.542 53.571 58.128 1.00 42.22 57 LYS B CA 1
ATOM 2414 C C . LYS B 1 57 ? 6.824 52.448 58.873 1.00 42.95 57 LYS B C 1
ATOM 2415 O O . LYS B 1 57 ? 7.116 52.164 60.039 1.00 46.38 57 LYS B O 1
ATOM 2421 N N . HIS B 1 58 ? 5.888 51.800 58.191 1.00 39.98 58 HIS B N 1
ATOM 2422 C CA . HIS B 1 58 ? 5.012 50.845 58.850 1.00 39.82 58 HIS B CA 1
ATOM 2423 C C . HIS B 1 58 ? 5.421 49.394 58.640 1.00 40.68 58 HIS B C 1
ATOM 2424 O O . HIS B 1 58 ? 5.669 48.961 57.519 1.00 40.24 58 HIS B O 1
ATOM 2431 N N . ARG B 1 59 ? 5.484 48.644 59.734 1.00 43.09 59 ARG B N 1
ATOM 2432 C CA . ARG B 1 59 ? 5.975 47.276 59.684 1.00 45.26 59 ARG B CA 1
ATOM 2433 C C . ARG B 1 59 ? 5.122 46.375 58.794 1.00 41.32 59 ARG B C 1
ATOM 2434 O O . ARG B 1 59 ? 5.655 45.533 58.065 1.00 45.19 59 ARG B O 1
ATOM 2442 N N . ALA B 1 60 ? 3.807 46.562 58.839 1.00 37.36 60 ALA B N 1
ATOM 2443 C CA . ALA B 1 60 ? 2.894 45.627 58.193 1.00 38.56 60 ALA B CA 1
ATOM 2444 C C . ALA B 1 60 ? 2.910 45.687 56.667 1.00 35.55 60 ALA B C 1
ATOM 2445 O O . ALA B 1 60 ? 2.624 44.689 55.999 1.00 38.49 60 ALA B O 1
ATOM 2447 N N . TYR B 1 61 ? 3.242 46.846 56.112 1.00 32.52 61 TYR B N 1
ATOM 2448 C CA . TYR B 1 61 ? 3.077 47.039 54.678 1.00 32.51 61 TYR B CA 1
ATOM 2449 C C . TYR B 1 61 ? 4.066 48.033 54.087 1.00 32.03 61 TYR B C 1
ATOM 2450 O O . TYR B 1 61 ? 4.541 48.939 54.768 1.00 27.66 61 TYR B O 1
ATOM 2459 N N . PHE B 1 62 ? 4.370 47.852 52.808 1.00 26.70 62 PHE B N 1
ATOM 2460 C CA . PHE B 1 62 ? 5.084 48.875 52.072 1.00 27.65 62 PHE B CA 1
ATOM 2461 C C . PHE B 1 62 ? 4.052 49.851 51.516 1.00 26.82 62 PHE B C 1
ATOM 2462 O O . PHE B 1 62 ? 4.071 51.040 51.830 1.00 26.62 62 PHE B O 1
ATOM 2470 N N . SER B 1 63 ? 3.136 49.336 50.705 1.00 27.28 63 SER B N 1
ATOM 2471 C CA . SER B 1 63 ? 2.052 50.145 50.169 1.00 28.43 63 SER B CA 1
ATOM 2472 C C . SER B 1 63 ? 0.898 49.286 49.702 1.00 26.86 63 SER B C 1
ATOM 2473 O O . SER B 1 63 ? 1.097 48.297 48.997 1.00 26.39 63 SER B O 1
ATOM 2476 N N . SER B 1 64 ? -0.316 49.686 50.083 1.00 27.09 64 SER B N 1
ATOM 2477 C CA . SER B 1 64 ? -1.516 48.976 49.680 1.00 28.76 64 SER B CA 1
ATOM 2478 C C . SER B 1 64 ? -1.886 49.249 48.217 1.00 26.90 64 SER B C 1
ATOM 2479 O O . SER B 1 64 ? -2.805 48.624 47.679 1.00 28.23 64 SER B O 1
ATOM 2482 N N . GLY B 1 65 ? -1.177 50.177 47.585 1.00 27.75 65 GLY B N 1
ATOM 2483 C CA . GLY B 1 65 ? -1.498 50.589 46.230 1.00 28.18 65 GLY B CA 1
ATOM 2484 C C . GLY B 1 65 ? -2.743 51.459 46.159 1.00 32.56 65 GLY B C 1
ATOM 2485 O O . GLY B 1 65 ? -3.280 51.876 47.187 1.00 30.35 65 GLY B O 1
ATOM 2486 N N . PRO B 1 66 ? -3.210 51.748 44.937 1.00 31.09 66 PRO B N 1
ATOM 2487 C CA . PRO B 1 66 ? -4.485 52.457 44.766 1.00 35.05 66 PRO B CA 1
ATOM 2488 C C . PRO B 1 66 ? -5.618 51.731 45.494 1.00 36.23 66 PRO B C 1
ATOM 2489 O O . PRO B 1 66 ? -5.699 50.502 45.424 1.00 38.27 66 PRO B O 1
ATOM 2493 N N . ARG B 1 67 ? -6.483 52.477 46.180 1.00 36.16 67 ARG B N 1
ATOM 2494 C CA . ARG B 1 67 ? -7.537 51.873 46.994 1.00 38.26 67 ARG B CA 1
ATOM 2495 C C . ARG B 1 67 ? -8.783 51.582 46.172 1.00 35.80 67 ARG B C 1
ATOM 2496 O O . ARG B 1 67 ? -9.224 52.426 45.395 1.00 35.40 67 ARG B O 1
ATOM 2504 N N . LEU B 1 68 ? -9.350 50.393 46.359 1.00 36.75 68 LEU B N 1
ATOM 2505 C CA . LEU B 1 68 ? -10.577 50.014 45.667 1.00 35.87 68 LEU B CA 1
ATOM 2506 C C . LEU B 1 68 ? -11.672 51.070 45.847 1.00 34.84 68 LEU B C 1
ATOM 2507 O O . LEU B 1 68 ? -12.361 51.420 44.894 1.00 34.47 68 LEU B O 1
ATOM 2512 N N . GLU B 1 69 ? -11.820 51.579 47.068 1.00 35.58 69 GLU B N 1
ATOM 2513 C CA . GLU B 1 69 ? -12.806 52.628 47.345 1.00 39.50 69 GLU B CA 1
ATOM 2514 C C . GLU B 1 69 ? -12.577 53.861 46.475 1.00 37.33 69 GLU B C 1
ATOM 2515 O O . GLU B 1 69 ? -13.528 54.478 45.988 1.00 36.24 69 GLU B O 1
ATOM 2521 N N . ASP B 1 70 ? -11.310 54.221 46.288 1.00 35.37 70 ASP B N 1
ATOM 2522 C CA . ASP B 1 70 ? -10.975 55.406 45.512 1.00 31.83 70 ASP B CA 1
ATOM 2523 C C . ASP B 1 70 ? -11.198 55.155 44.030 1.00 33.01 70 ASP B C 1
ATOM 2524 O O . ASP B 1 70 ? -11.616 56.050 43.290 1.00 32.54 70 ASP B O 1
ATOM 2529 N N . LEU B 1 71 ? -10.911 53.932 43.597 1.00 33.95 71 LEU B N 1
ATOM 2530 C CA . LEU B 1 71 ? -11.114 53.573 42.205 1.00 32.66 71 LEU B CA 1
ATOM 2531 C C . LEU B 1 71 ? -12.601 53.577 41.880 1.00 31.46 71 LEU B C 1
ATOM 2532 O O . LEU B 1 71 ? -13.009 54.008 40.808 1.00 31.63 71 LEU B O 1
ATOM 2537 N N . LEU B 1 72 ? -13.407 53.103 42.823 1.00 32.13 72 LEU B N 1
ATOM 2538 C CA . LEU B 1 72 ? -14.854 53.049 42.635 1.00 33.07 72 LEU B CA 1
ATOM 2539 C C . LEU B 1 72 ? -15.421 54.446 42.416 1.00 33.83 72 LEU B C 1
ATOM 2540 O O . LEU B 1 72 ? -16.274 54.656 41.554 1.00 35.09 72 LEU B O 1
ATOM 2545 N N . ILE B 1 73 ? -14.939 55.401 43.197 1.00 34.01 73 ILE B N 1
ATOM 2546 C CA . ILE B 1 73 ? -15.334 56.793 43.013 1.00 36.37 73 ILE B CA 1
ATOM 2547 C C . ILE B 1 73 ? -15.018 57.263 41.602 1.00 38.29 73 ILE B C 1
ATOM 2548 O O . ILE B 1 73 ? -15.809 57.979 40.984 1.00 35.80 73 ILE B O 1
ATOM 2553 N N . CYS B 1 74 ? -13.849 56.865 41.101 1.00 36.25 74 CYS B N 1
ATOM 2554 C CA . CYS B 1 74 ? -13.435 57.222 39.748 1.00 35.39 74 CYS B CA 1
ATOM 2555 C C . CYS B 1 74 ? -14.342 56.569 38.712 1.00 35.74 74 CYS B C 1
ATOM 2556 O O . CYS B 1 74 ? -14.666 57.184 37.694 1.00 37.82 74 CYS B O 1
ATOM 2559 N N . ALA B 1 75 ? -14.738 55.322 38.969 1.00 32.19 75 ALA B N 1
ATOM 2560 C CA . ALA B 1 75 ? -15.632 54.601 38.073 1.00 32.94 75 ALA B CA 1
ATOM 2561 C C . ALA B 1 75 ? -17.003 55.263 38.040 1.00 38.86 75 ALA B C 1
ATOM 2562 O O . ALA B 1 75 ? -17.665 55.279 37.006 1.00 35.85 75 ALA B O 1
ATOM 2564 N N . SER B 1 76 ? -17.416 55.800 39.184 1.00 38.00 76 SER B N 1
ATOM 2565 C CA . SER B 1 76 ? -18.725 56.433 39.330 1.00 39.60 76 SER B CA 1
ATOM 2566 C C . SER B 1 76 ? -18.737 57.858 38.778 1.00 43.26 76 SER B C 1
ATOM 2567 O O . SER B 1 76 ? -19.764 58.338 38.281 1.00 41.28 76 SER B O 1
ATOM 2570 N N . ASP B 1 77 ? -17.596 58.533 38.893 1.00 43.55 77 ASP B N 1
ATOM 2571 C CA . ASP B 1 77 ? -17.426 59.879 38.357 1.00 43.70 77 ASP B CA 1
ATOM 2572 C C . ASP B 1 77 ? -17.654 59.839 36.847 1.00 46.57 77 ASP B C 1
ATOM 2573 O O . ASP B 1 77 ? -17.047 59.030 36.148 1.00 48.90 77 ASP B O 1
ATOM 2578 N N . GLN B 1 78 ? -18.535 60.695 36.338 1.00 46.46 78 GLN B N 1
ATOM 2579 C CA . GLN B 1 78 ? -18.801 60.700 34.901 1.00 46.69 78 GLN B CA 1
ATOM 2580 C C . GLN B 1 78 ? -17.901 61.675 34.125 1.00 47.14 78 GLN B C 1
ATOM 2581 O O . GLN B 1 78 ? -17.920 61.693 32.896 1.00 50.59 78 GLN B O 1
ATOM 2587 N N . SER B 1 79 ? -17.097 62.458 34.840 1.00 42.91 79 SER B N 1
ATOM 2588 C CA . SER B 1 79 ? -16.256 63.475 34.203 1.00 45.83 79 SER B CA 1
ATOM 2589 C C . SER B 1 79 ? -14.828 63.021 33.863 1.00 47.09 79 SER B C 1
ATOM 2590 O O . SER B 1 79 ? -14.154 63.649 33.038 1.00 45.87 79 SER B O 1
ATOM 2593 N N . ASP B 1 80 ? -14.366 61.948 34.500 1.00 45.49 80 ASP B N 1
ATOM 2594 C CA . ASP B 1 80 ? -12.986 61.471 34.319 1.00 39.08 80 ASP B CA 1
ATOM 2595 C C . ASP B 1 80 ? -11.962 62.351 35.037 1.00 42.59 80 ASP B C 1
ATOM 2596 O O . ASP B 1 80 ? -10.763 62.046 35.038 1.00 38.34 80 ASP B O 1
ATOM 2601 N N . VAL B 1 81 ? -12.417 63.456 35.622 1.00 40.38 81 VAL B N 1
ATOM 2602 C CA . VAL B 1 81 ? -11.493 64.411 36.230 1.00 38.29 81 VAL B CA 1
ATOM 2603 C C . VAL B 1 81 ? -10.716 63.828 37.406 1.00 35.87 81 VAL B C 1
ATOM 2604 O O . VAL B 1 81 ? -9.508 64.051 37.528 1.00 39.93 81 VAL B O 1
ATOM 2608 N N . ARG B 1 82 ? -11.404 63.088 38.271 1.00 38.47 82 ARG B N 1
ATOM 2609 C CA . ARG B 1 82 ? -10.759 62.492 39.438 1.00 39.00 82 ARG B CA 1
ATOM 2610 C C . ARG B 1 82 ? -9.690 61.497 38.984 1.00 38.03 82 ARG B C 1
ATOM 2611 O O . ARG B 1 82 ? -8.566 61.466 39.509 1.00 35.52 82 ARG B O 1
ATOM 2619 N N . LEU B 1 83 ? -10.050 60.698 37.989 1.00 35.43 83 LEU B N 1
ATOM 2620 C CA . LEU B 1 83 ? -9.146 59.675 37.472 1.00 33.78 83 LEU B CA 1
ATOM 2621 C C . LEU B 1 83 ? -7.928 60.291 36.793 1.00 32.29 83 LEU B C 1
ATOM 2622 O O . LEU B 1 83 ? -6.794 59.910 37.084 1.00 31.96 83 LEU B O 1
ATOM 2627 N N . ARG B 1 84 ? -8.153 61.233 35.885 1.00 32.66 84 ARG B N 1
ATOM 2628 C CA . ARG B 1 84 ? -7.037 61.863 35.186 1.00 33.66 84 ARG B CA 1
ATOM 2629 C C . ARG B 1 84 ? -6.121 62.555 36.179 1.00 33.23 84 ARG B C 1
ATOM 2630 O O . ARG B 1 84 ? -4.905 62.584 36.000 1.00 30.89 84 ARG B O 1
ATOM 2638 N N . GLU B 1 85 ? -6.718 63.094 37.237 1.00 33.12 85 GLU B N 1
ATOM 2639 C CA . GLU B 1 85 ? -5.975 63.824 38.256 1.00 35.50 85 GLU B CA 1
ATOM 2640 C C . GLU B 1 85 ? -4.973 62.936 38.989 1.00 32.92 85 GLU B C 1
ATOM 2641 O O . GLU B 1 85 ? -3.794 63.274 39.102 1.00 32.22 85 GLU B O 1
ATOM 2647 N N . VAL B 1 86 ? -5.439 61.796 39.477 1.00 28.02 86 VAL B N 1
ATOM 2648 C CA . VAL B 1 86 ? -4.575 60.924 40.264 1.00 31.91 86 VAL B CA 1
ATOM 2649 C C . VAL B 1 86 ? -3.516 60.276 39.362 1.00 29.06 86 VAL B C 1
ATOM 2650 O O . VAL B 1 86 ? -2.353 60.124 39.756 1.00 27.02 86 VAL B O 1
ATOM 2654 N N . LEU B 1 87 ? -3.912 59.921 38.146 1.00 25.37 87 LEU B N 1
ATOM 2655 C CA . LEU B 1 87 ? -2.963 59.301 37.209 1.00 25.91 87 LEU B CA 1
ATOM 2656 C C . LEU B 1 87 ? -1.862 60.280 36.827 1.00 31.35 87 LEU B C 1
ATOM 2657 O O . LEU B 1 87 ? -0.687 59.908 36.720 1.00 29.71 87 LEU B O 1
ATOM 2662 N N . HIS B 1 88 ? -2.233 61.538 36.616 1.00 28.41 88 HIS B N 1
ATOM 2663 C CA . HIS B 1 88 ? -1.240 62.542 36.255 1.00 31.97 88 HIS B CA 1
ATOM 2664 C C . HIS B 1 88 ? -0.137 62.615 37.304 1.00 27.11 88 HIS B C 1
ATOM 2665 O O . HIS B 1 88 ? 1.055 62.553 36.975 1.00 27.08 88 HIS B O 1
ATOM 2672 N N . VAL B 1 89 ? -0.524 62.739 38.570 1.00 27.11 89 VAL B N 1
ATOM 2673 C CA . VAL B 1 89 ? 0.478 62.892 39.613 1.00 26.30 89 VAL B CA 1
ATOM 2674 C C . VAL B 1 89 ? 1.316 61.626 39.801 1.00 25.85 89 VAL B C 1
ATOM 2675 O O . VAL B 1 89 ? 2.543 61.697 39.849 1.00 25.28 89 VAL B O 1
ATOM 2679 N N . LEU B 1 90 ? 0.650 60.479 39.921 1.00 24.61 90 LEU B N 1
ATOM 2680 C CA . LEU B 1 90 ? 1.371 59.219 40.114 1.00 25.26 90 LEU B CA 1
ATOM 2681 C C . LEU B 1 90 ? 2.270 58.881 38.920 1.00 24.24 90 LEU B C 1
ATOM 2682 O O . LEU B 1 90 ? 3.392 58.388 39.099 1.00 23.62 90 LEU B O 1
ATOM 2687 N N . ASN B 1 91 ? 1.792 59.136 37.706 1.00 22.66 91 ASN B N 1
ATOM 2688 C CA . ASN B 1 91 ? 2.638 58.938 36.525 1.00 23.79 91 ASN B CA 1
ATOM 2689 C C . ASN B 1 91 ? 3.891 59.814 36.596 1.00 25.85 91 ASN B C 1
ATOM 2690 O O . ASN B 1 91 ? 4.974 59.388 36.194 1.00 24.03 91 ASN B O 1
ATOM 2695 N N . HIS B 1 92 ? 3.753 61.049 37.086 1.00 24.93 92 HIS B N 1
ATOM 2696 C CA . HIS B 1 92 ? 4.940 61.901 37.218 1.00 26.00 92 HIS B CA 1
ATOM 2697 C C . HIS B 1 92 ? 5.902 61.371 38.275 1.00 25.58 92 HIS B C 1
ATOM 2698 O O . HIS B 1 92 ? 7.126 61.499 38.132 1.00 23.78 92 HIS B O 1
ATOM 2705 N N . CYS B 1 93 ? 5.363 60.776 39.337 1.00 24.74 93 CYS B N 1
ATOM 2706 C CA . CYS B 1 93 ? 6.222 60.130 40.333 1.00 22.41 93 CYS B CA 1
ATOM 2707 C C . CYS B 1 93 ? 7.049 59.035 39.689 1.00 21.60 93 CYS B C 1
ATOM 2708 O O . CYS B 1 93 ? 8.262 58.952 39.896 1.00 22.93 93 CYS B O 1
ATOM 2711 N N . VAL B 1 94 ? 6.378 58.183 38.925 1.00 21.95 94 VAL B N 1
ATOM 2712 C CA . VAL B 1 94 ? 7.082 57.096 38.231 1.00 23.12 94 VAL B CA 1
ATOM 2713 C C . VAL B 1 94 ? 8.184 57.654 37.318 1.00 24.91 94 VAL B C 1
ATOM 2714 O O . VAL B 1 94 ? 9.326 57.216 37.360 1.00 24.35 94 VAL B O 1
ATOM 2718 N N . LEU B 1 95 ? 7.827 58.628 36.490 1.00 22.68 95 LEU B N 1
ATOM 2719 C CA . LEU B 1 95 ? 8.763 59.224 35.557 1.00 25.36 95 LEU B CA 1
ATOM 2720 C C . LEU B 1 95 ? 9.925 59.923 36.276 1.00 28.10 95 LEU B C 1
ATOM 2721 O O . LEU B 1 95 ? 11.086 59.792 35.860 1.00 26.07 95 LEU B O 1
ATOM 2726 N N . GLU B 1 96 ? 9.629 60.657 37.353 1.00 24.00 96 GLU B N 1
ATOM 2727 C CA . GLU B 1 96 ? 10.681 61.363 38.090 1.00 26.21 96 GLU B CA 1
ATOM 2728 C C . GLU B 1 96 ? 11.624 60.413 38.795 1.00 23.68 96 GLU B C 1
ATOM 2729 O O . GLU B 1 96 ? 12.793 60.727 38.979 1.00 26.17 96 GLU B O 1
ATOM 2735 N N . ILE B 1 97 ? 11.121 59.252 39.205 1.00 24.02 97 ILE B N 1
ATOM 2736 C CA . ILE B 1 97 ? 11.995 58.240 39.774 1.00 22.82 97 ILE B CA 1
ATOM 2737 C C . ILE B 1 97 ? 12.884 57.693 38.657 1.00 22.82 97 ILE B C 1
ATOM 2738 O O . ILE B 1 97 ? 14.101 57.609 38.793 1.00 23.36 97 ILE B O 1
ATOM 2743 N N . PHE B 1 98 ? 12.257 57.346 37.543 1.00 25.10 98 PHE B N 1
ATOM 2744 C CA . PHE B 1 98 ? 12.982 56.750 36.431 1.00 24.08 98 PHE B CA 1
ATOM 2745 C C . PHE B 1 98 ? 14.087 57.667 35.909 1.00 25.30 98 PHE B C 1
ATOM 2746 O O . PHE B 1 98 ? 15.159 57.205 35.505 1.00 22.92 98 PHE B O 1
ATOM 2754 N N . THR B 1 99 ? 13.838 58.970 35.907 1.00 23.37 99 THR B N 1
ATOM 2755 C CA . THR B 1 99 ? 14.826 59.880 35.326 1.00 24.07 99 THR B CA 1
ATOM 2756 C C . THR B 1 99 ? 15.721 60.547 36.367 1.00 23.23 99 THR B C 1
ATOM 2757 O O . THR B 1 99 ? 16.442 61.497 36.053 1.00 26.46 99 THR B O 1
ATOM 2761 N N . SER B 1 100 ? 15.665 60.074 37.604 1.00 23.47 100 SER B N 1
ATOM 2762 C CA . SER B 1 100 ? 16.542 60.602 38.643 1.00 23.98 100 SER B CA 1
ATOM 2763 C C . SER B 1 100 ? 18.007 60.396 38.257 1.00 24.55 100 SER B C 1
ATOM 2764 O O . SER B 1 100 ? 18.377 59.319 37.780 1.00 25.03 100 SER B O 1
ATOM 2767 N N . PRO B 1 101 ? 18.847 61.416 38.483 1.00 24.25 101 PRO B N 1
ATOM 2768 C CA . PRO B 1 101 ? 20.294 61.293 38.275 1.00 24.70 101 PRO B CA 1
ATOM 2769 C C . PRO B 1 101 ? 20.959 60.604 39.456 1.00 24.49 101 PRO B C 1
ATOM 2770 O O . PRO B 1 101 ? 22.144 60.259 39.382 1.00 26.68 101 PRO B O 1
ATOM 2774 N N . LYS B 1 102 ? 20.204 60.410 40.533 1.00 24.86 102 LYS B N 1
ATOM 2775 C CA . LYS B 1 102 ? 20.719 59.777 41.749 1.00 25.15 102 LYS B CA 1
ATOM 2776 C C . LYS B 1 102 ? 20.495 58.272 41.690 1.00 25.56 102 LYS B C 1
ATOM 2777 O O . LYS B 1 102 ? 19.577 57.798 41.010 1.00 25.74 102 LYS B O 1
ATOM 2783 N N . VAL B 1 103 ? 21.299 57.511 42.420 1.00 26.48 103 VAL B N 1
ATOM 2784 C CA . VAL B 1 103 ? 21.036 56.078 42.485 1.00 27.07 103 VAL B CA 1
ATOM 2785 C C . VAL B 1 103 ? 19.743 55.893 43.278 1.00 26.12 103 VAL B C 1
ATOM 2786 O O . VAL B 1 103 ? 19.620 56.393 44.402 1.00 26.61 103 VAL B O 1
ATOM 2790 N N . THR B 1 104 ? 18.778 55.187 42.694 1.00 25.46 104 THR B N 1
ATOM 2791 C CA . THR B 1 104 ? 17.473 55.008 43.340 1.00 24.97 104 THR B CA 1
ATOM 2792 C C . THR B 1 104 ? 17.251 53.577 43.852 1.00 25.59 104 THR B C 1
ATOM 2793 O O . THR B 1 104 ? 17.430 52.601 43.112 1.00 24.56 104 THR B O 1
ATOM 2797 N N . VAL B 1 105 ? 16.871 53.457 45.122 1.00 26.06 105 VAL B N 1
ATOM 2798 C CA . VAL B 1 105 ? 16.624 52.154 45.730 1.00 25.65 105 VAL B CA 1
ATOM 2799 C C . VAL B 1 105 ? 15.282 52.136 46.454 1.00 28.42 105 VAL B C 1
ATOM 2800 O O . VAL B 1 105 ? 14.947 53.073 47.192 1.00 26.47 105 VAL B O 1
ATOM 2804 N N . ALA B 1 106 ? 14.516 51.073 46.229 1.00 24.87 106 ALA B N 1
ATOM 2805 C CA . ALA B 1 106 ? 13.266 50.858 46.953 1.00 25.69 106 ALA B CA 1
ATOM 2806 C C . ALA B 1 106 ? 13.410 49.708 47.935 1.00 27.54 106 ALA B C 1
ATOM 2807 O O . ALA B 1 106 ? 13.872 48.620 47.579 1.00 26.02 106 ALA B O 1
ATOM 2809 N N . LEU B 1 107 ? 13.020 49.968 49.179 1.00 26.19 107 LEU B N 1
ATOM 2810 C CA . LEU B 1 107 ? 13.065 48.972 50.244 1.00 27.64 107 LEU B CA 1
ATOM 2811 C C . LEU B 1 107 ? 11.652 48.441 50.515 1.00 27.69 107 LEU B C 1
ATOM 2812 O O . LEU B 1 107 ? 10.834 49.111 51.157 1.00 27.89 107 LEU B O 1
ATOM 2817 N N . ILE B 1 108 ? 11.360 47.242 50.026 1.00 25.03 108 ILE B N 1
ATOM 2818 C CA . ILE B 1 108 ? 10.036 46.661 50.197 1.00 25.78 108 ILE B CA 1
ATOM 2819 C C . ILE B 1 108 ? 10.004 45.815 51.467 1.00 28.05 108 ILE B C 1
ATOM 2820 O O . ILE B 1 108 ? 10.428 44.661 51.459 1.00 28.48 108 ILE B O 1
ATOM 2825 N N . ASN B 1 109 ? 9.514 46.404 52.558 1.00 30.82 109 ASN B N 1
ATOM 2826 C CA . ASN B 1 109 ? 9.498 45.726 53.855 1.00 34.33 109 ASN B CA 1
ATOM 2827 C C . ASN B 1 109 ? 8.300 44.803 54.061 1.00 33.82 109 ASN B C 1
ATOM 2828 O O . ASN B 1 109 ? 8.430 43.740 54.664 1.00 40.23 109 ASN B O 1
ATOM 2833 N N . GLY B 1 110 ? 7.139 45.201 53.561 1.00 32.16 110 GLY B N 1
ATOM 2834 C CA . GLY B 1 110 ? 5.929 44.425 53.752 1.00 36.29 110 GLY B CA 1
ATOM 2835 C C . GLY B 1 110 ? 5.202 44.259 52.437 1.00 33.84 110 GLY B C 1
ATOM 2836 O O . GLY B 1 110 ? 5.819 44.323 51.379 1.00 34.80 110 GLY B O 1
ATOM 2837 N N . TYR B 1 111 ? 3.891 44.061 52.484 1.00 31.89 111 TYR B N 1
ATOM 2838 C CA . TYR B 1 111 ? 3.169 43.850 51.239 1.00 30.98 111 TYR B CA 1
ATOM 2839 C C . TYR B 1 111 ? 3.148 45.082 50.348 1.00 28.82 111 TYR B C 1
ATOM 2840 O O . TYR B 1 111 ? 3.149 46.221 50.818 1.00 27.79 111 TYR B O 1
ATOM 2849 N N . ALA B 1 112 ? 3.164 44.836 49.043 1.00 28.17 112 ALA B N 1
ATOM 2850 C CA . ALA B 1 112 ? 3.178 45.899 48.052 1.00 25.10 112 ALA B CA 1
ATOM 2851 C C . ALA B 1 112 ? 2.292 45.436 46.914 1.00 26.10 112 ALA B C 1
ATOM 2852 O O . ALA B 1 112 ? 2.686 44.602 46.109 1.00 26.85 112 ALA B O 1
ATOM 2854 N N . TYR B 1 113 ? 1.081 45.969 46.874 1.00 25.32 113 TYR B N 1
ATOM 2855 C CA . TYR B 1 113 ? 0.072 45.543 45.923 1.00 25.11 113 TYR B CA 1
ATOM 2856 C C . TYR B 1 113 ? -0.060 46.486 44.737 1.00 24.32 113 TYR B C 1
ATOM 2857 O O . TYR B 1 113 ? -0.127 47.705 44.909 1.00 23.59 113 TYR B O 1
ATOM 2866 N N . GLY B 1 114 ? -0.138 45.916 43.536 1.00 24.48 114 GLY B N 1
ATOM 2867 C CA . GLY B 1 114 ? -0.409 46.705 42.348 1.00 24.41 114 GLY B CA 1
ATOM 2868 C C . GLY B 1 114 ? 0.552 47.869 42.235 1.00 25.74 114 GLY B C 1
ATOM 2869 O O . GLY B 1 114 ? 1.747 47.702 42.450 1.00 24.25 114 GLY B O 1
ATOM 2870 N N . GLY B 1 115 ? 0.029 49.050 41.905 1.00 26.52 115 GLY B N 1
ATOM 2871 C CA . GLY B 1 115 ? 0.860 50.228 41.728 1.00 23.09 115 GLY B CA 1
ATOM 2872 C C . GLY B 1 115 ? 1.728 50.507 42.937 1.00 23.74 115 GLY B C 1
ATOM 2873 O O . GLY B 1 115 ? 2.785 51.150 42.827 1.00 24.25 115 GLY B O 1
ATOM 2874 N N . GLY B 1 116 ? 1.284 50.016 44.092 1.00 26.44 116 GLY B N 1
ATOM 2875 C CA . GLY B 1 116 ? 2.062 50.102 45.314 1.00 23.55 116 GLY B CA 1
ATOM 2876 C C . GLY B 1 116 ? 3.420 49.442 45.187 1.00 28.25 116 GLY B C 1
ATOM 2877 O O . GLY B 1 116 ? 4.384 49.904 45.799 1.00 27.06 116 GLY B O 1
ATOM 2878 N N . PHE B 1 117 ? 3.502 48.362 44.404 1.00 23.04 117 PHE B N 1
ATOM 2879 C CA . PHE B 1 117 ? 4.806 47.804 44.038 1.00 22.15 117 PHE B CA 1
ATOM 2880 C C . PHE B 1 117 ? 5.326 48.399 42.733 1.00 21.96 117 PHE B C 1
ATOM 2881 O O . PHE B 1 117 ? 6.494 48.797 42.637 1.00 22.98 117 PHE B O 1
ATOM 2889 N N . ASN B 1 118 ? 4.451 48.466 41.737 1.00 21.38 118 ASN B N 1
ATOM 2890 C CA . ASN B 1 118 ? 4.897 48.754 40.366 1.00 20.14 118 ASN B CA 1
ATOM 2891 C C . ASN B 1 118 ? 5.629 50.078 40.173 1.00 21.47 118 ASN B C 1
ATOM 2892 O O . ASN B 1 118 ? 6.566 50.153 39.381 1.00 21.61 118 ASN B O 1
ATOM 2897 N N . MET B 1 119 ? 5.212 51.127 40.885 1.00 21.89 119 MET B N 1
ATOM 2898 C CA . MET B 1 119 ? 5.928 52.395 40.782 1.00 20.22 119 MET B CA 1
ATOM 2899 C C . MET B 1 119 ? 7.418 52.217 41.119 1.00 18.93 119 MET B C 1
ATOM 2900 O O . MET B 1 119 ? 8.269 52.905 40.558 1.00 21.56 119 MET B O 1
ATOM 2905 N N . MET B 1 120 ? 7.730 51.309 42.039 1.00 21.46 120 MET B N 1
ATOM 2906 C CA . MET B 1 120 ? 9.115 51.127 42.462 1.00 18.66 120 MET B CA 1
ATOM 2907 C C . MET B 1 120 ? 9.957 50.398 41.402 1.00 22.21 120 MET B C 1
ATOM 2908 O O . MET B 1 120 ? 11.166 50.319 41.535 1.00 21.25 120 MET B O 1
ATOM 2913 N N . LEU B 1 121 ? 9.318 49.889 40.352 1.00 21.88 121 LEU B N 1
ATOM 2914 C CA . LEU B 1 121 ? 10.053 49.224 39.278 1.00 20.61 121 LEU B CA 1
ATOM 2915 C C . LEU B 1 121 ? 10.887 50.230 38.485 1.00 22.72 121 LEU B C 1
ATOM 2916 O O . LEU B 1 121 ? 11.738 49.850 37.685 1.00 21.74 121 LEU B O 1
ATOM 2921 N N . ALA B 1 122 ? 10.622 51.516 38.701 1.00 21.63 122 ALA B N 1
ATOM 2922 C CA . ALA B 1 122 ? 11.416 52.568 38.078 1.00 21.20 122 ALA B CA 1
ATOM 2923 C C . ALA B 1 122 ? 12.767 52.775 38.773 1.00 21.15 122 ALA B C 1
ATOM 2924 O O . ALA B 1 122 ? 13.594 53.488 38.272 1.00 22.38 122 ALA B O 1
ATOM 2926 N N . CYS B 1 123 ? 12.961 52.166 39.937 1.00 22.68 123 CYS B N 1
ATOM 2927 C CA . CYS B 1 123 ? 14.186 52.324 40.709 1.00 20.56 123 CYS B CA 1
ATOM 2928 C C . CYS B 1 123 ? 15.329 51.499 40.116 1.00 21.15 123 CYS B C 1
ATOM 2929 O O . CYS B 1 123 ? 15.086 50.477 39.472 1.00 25.22 123 CYS B O 1
ATOM 2932 N N . ASP B 1 124 ? 16.562 51.930 40.364 1.00 22.56 124 ASP B N 1
ATOM 2933 C CA . ASP B 1 124 ? 17.748 51.173 39.962 1.00 22.65 124 ASP B CA 1
ATOM 2934 C C . ASP B 1 124 ? 17.855 49.825 40.637 1.00 21.79 124 ASP B C 1
ATOM 2935 O O . ASP B 1 124 ? 18.367 48.874 40.042 1.00 24.00 124 ASP B O 1
ATOM 2940 N N . ARG B 1 125 ? 17.429 49.743 41.895 1.00 23.04 125 ARG B N 1
ATOM 2941 C CA . ARG B 1 125 ? 17.476 48.476 42.612 1.00 23.29 125 ARG B CA 1
ATOM 2942 C C . ARG B 1 125 ? 16.276 48.339 43.539 1.00 25.52 125 ARG B C 1
ATOM 2943 O O . ARG B 1 125 ? 15.832 49.320 44.142 1.00 27.00 125 ARG B O 1
ATOM 2951 N N . ARG B 1 126 ? 15.736 47.129 43.622 1.00 21.96 126 ARG B N 1
ATOM 2952 C CA . ARG B 1 126 ? 14.675 46.829 44.573 1.00 25.79 126 ARG B CA 1
ATOM 2953 C C . ARG B 1 126 ? 15.142 45.724 45.520 1.00 28.43 126 ARG B C 1
ATOM 2954 O O . ARG B 1 126 ? 15.597 44.656 45.085 1.00 24.48 126 ARG B O 1
ATOM 2962 N N . ILE B 1 127 ? 15.043 46.002 46.816 1.00 25.21 127 ILE B N 1
ATOM 2963 C CA . ILE B 1 127 ? 15.431 45.061 47.850 1.00 27.76 127 ILE B CA 1
ATOM 2964 C C . ILE B 1 127 ? 14.238 44.794 48.745 1.00 27.78 127 ILE B C 1
ATOM 2965 O O . ILE B 1 127 ? 13.589 45.735 49.215 1.00 27.86 127 ILE B O 1
ATOM 2970 N N . ALA B 1 128 ? 13.947 43.520 48.979 1.00 26.46 128 ALA B N 1
ATOM 2971 C CA . ALA B 1 128 ? 12.798 43.163 49.807 1.00 28.18 128 ALA B CA 1
ATOM 2972 C C . ALA B 1 128 ? 13.187 42.345 51.023 1.00 28.71 128 ALA B C 1
ATOM 2973 O O . ALA B 1 128 ? 14.174 41.614 51.004 1.00 31.66 128 ALA B O 1
ATOM 2975 N N . LEU B 1 129 ? 12.406 42.490 52.089 1.00 31.74 129 LEU B N 1
ATOM 2976 C CA . LEU B 1 129 ? 12.481 41.557 53.202 1.00 32.67 129 LEU B CA 1
ATOM 2977 C C . LEU B 1 129 ? 11.865 40.243 52.752 1.00 32.52 129 LEU B C 1
ATOM 2978 O O . LEU B 1 129 ? 10.976 40.226 51.901 1.00 29.42 129 LEU B O 1
ATOM 2983 N N . ARG B 1 130 ? 12.346 39.142 53.317 1.00 33.11 130 ARG B N 1
ATOM 2984 C CA . ARG B 1 130 ? 11.785 37.830 53.045 1.00 33.86 130 ARG B CA 1
ATOM 2985 C C . ARG B 1 130 ? 10.257 37.820 53.127 1.00 34.32 130 ARG B C 1
ATOM 2986 O O . ARG B 1 130 ? 9.586 37.218 52.294 1.00 32.57 130 ARG B O 1
ATOM 2994 N N . ARG B 1 131 ? 9.711 38.488 54.136 1.00 32.17 131 ARG B N 1
ATOM 2995 C CA . ARG B 1 131 ? 8.273 38.422 54.399 1.00 34.32 131 ARG B CA 1
ATOM 2996 C C . ARG B 1 131 ? 7.394 39.178 53.396 1.00 33.99 131 ARG B C 1
ATOM 2997 O O . ARG B 1 131 ? 6.179 38.968 53.355 1.00 33.34 131 ARG B O 1
ATOM 3005 N N . ALA B 1 132 ? 8.002 40.044 52.586 1.00 32.34 132 ALA B N 1
ATOM 3006 C CA . ALA B 1 132 ? 7.247 40.858 51.633 1.00 32.59 132 ALA B CA 1
ATOM 3007 C C . ALA B 1 132 ? 6.388 40.019 50.692 1.00 30.32 132 ALA B C 1
ATOM 3008 O O . ALA B 1 132 ? 6.800 38.939 50.252 1.00 30.14 132 ALA B O 1
ATOM 3010 N N . LYS B 1 133 ? 5.200 40.533 50.383 1.00 28.88 133 LYS B N 1
ATOM 3011 C CA . LYS B 1 133 ? 4.270 39.868 49.477 1.00 29.78 133 LYS B CA 1
ATOM 3012 C C . LYS B 1 133 ? 3.827 40.830 48.383 1.00 28.72 133 LYS B C 1
ATOM 3013 O O . LYS B 1 133 ? 3.734 42.037 48.608 1.00 29.06 133 LYS B O 1
ATOM 3019 N N . PHE B 1 134 ? 3.547 40.285 47.203 1.00 27.81 134 PHE B N 1
ATOM 3020 C CA . PHE B 1 134 ? 3.274 41.094 46.021 1.00 26.28 134 PHE B CA 1
ATOM 3021 C C . PHE B 1 134 ? 2.000 40.621 45.342 1.00 27.06 134 PHE B C 1
ATOM 3022 O O . PHE B 1 134 ? 1.604 39.462 45.486 1.00 27.32 134 PHE B O 1
ATOM 3030 N N . LEU B 1 135 ? 1.355 41.514 44.598 1.00 23.96 135 LEU B N 1
ATOM 3031 C CA . LEU B 1 135 ? 0.114 41.164 43.918 1.00 24.76 135 LEU B CA 1
ATOM 3032 C C . LEU B 1 135 ? -0.111 42.051 42.705 1.00 26.13 135 LEU B C 1
ATOM 3033 O O . LEU B 1 135 ? 0.038 43.267 42.793 1.00 25.49 135 LEU B O 1
ATOM 3038 N N . GLU B 1 136 ? -0.458 41.432 41.577 1.00 24.19 136 GLU B N 1
ATOM 3039 C CA . GLU B 1 136 ? -0.889 42.153 40.381 1.00 25.76 136 GLU B CA 1
ATOM 3040 C C . GLU B 1 136 ? -2.315 41.710 40.057 1.00 25.97 136 GLU B C 1
ATOM 3041 O O . GLU B 1 136 ? -2.528 40.601 39.561 1.00 28.74 136 GLU B O 1
ATOM 3047 N N . ASN B 1 137 ? -3.292 42.567 40.334 1.00 23.11 137 ASN B N 1
ATOM 3048 C CA . ASN B 1 137 ? -4.681 42.122 40.260 1.00 25.38 137 ASN B CA 1
ATOM 3049 C C . ASN B 1 137 ? -5.523 42.723 39.140 1.00 26.98 137 ASN B C 1
ATOM 3050 O O . ASN B 1 137 ? -6.753 42.653 39.185 1.00 23.75 137 ASN B O 1
ATOM 3055 N N . PHE B 1 138 ? -4.875 43.287 38.124 1.00 23.30 138 PHE B N 1
ATOM 3056 C CA . PHE B 1 138 ? -5.619 43.965 37.066 1.00 23.91 138 PHE B CA 1
ATOM 3057 C C . PHE B 1 138 ? -6.641 43.058 36.383 1.00 22.83 138 PHE B C 1
ATOM 3058 O O . PHE B 1 138 ? -7.756 43.486 36.064 1.00 22.06 138 PHE B O 1
ATOM 3066 N N . HIS B 1 139 ? -6.252 41.806 36.142 1.00 22.99 139 HIS B N 1
ATOM 3067 C CA . HIS B 1 139 ? -7.074 40.889 35.359 1.00 24.07 139 HIS B CA 1
ATOM 3068 C C . HIS B 1 139 ? -8.453 40.684 35.977 1.00 23.47 139 HIS B C 1
ATOM 3069 O O . HIS B 1 139 ? -9.481 40.871 35.315 1.00 26.58 139 HIS B O 1
ATOM 3076 N N . LYS B 1 140 ? -8.488 40.303 37.251 1.00 23.36 140 LYS B N 1
ATOM 3077 C CA . LYS B 1 140 ? -9.781 40.152 37.921 1.00 28.70 140 LYS B CA 1
ATOM 3078 C C . LYS B 1 140 ? -10.552 41.470 38.091 1.00 25.52 140 LYS B C 1
ATOM 3079 O O . LYS B 1 140 ? -11.787 41.467 38.112 1.00 29.52 140 LYS B O 1
ATOM 3085 N N . MET B 1 141 ? -9.837 42.589 38.200 1.00 25.84 141 MET B N 1
ATOM 3086 C CA . MET B 1 141 ? -10.468 43.902 38.344 1.00 26.13 141 MET B CA 1
ATOM 3087 C C . MET B 1 141 ? -11.069 44.394 37.018 1.00 26.19 141 MET B C 1
ATOM 3088 O O . MET B 1 141 ? -11.873 45.321 37.001 1.00 27.59 141 MET B O 1
ATOM 3093 N N . GLY B 1 142 ? -10.683 43.764 35.911 1.00 24.60 142 GLY B N 1
ATOM 3094 C CA . GLY B 1 142 ? -11.219 44.137 34.617 1.00 24.10 142 GLY B CA 1
ATOM 3095 C C . GLY B 1 142 ? -10.594 45.416 34.077 1.00 22.81 142 GLY B C 1
ATOM 3096 O O . GLY B 1 142 ? -11.215 46.140 33.298 1.00 24.07 142 GLY B O 1
ATOM 3097 N N . ILE B 1 143 ? -9.355 45.693 34.485 1.00 24.13 143 ILE B N 1
ATOM 3098 C CA . ILE B 1 143 ? -8.668 46.907 34.033 1.00 25.06 143 ILE B CA 1
ATOM 3099 C C . ILE B 1 143 ? -7.308 46.616 33.405 1.00 23.31 143 ILE B C 1
ATOM 3100 O O . ILE B 1 143 ? -6.785 45.502 33.487 1.00 24.01 143 ILE B O 1
ATOM 3105 N N . SER B 1 144 ? -6.763 47.624 32.739 1.00 24.61 144 SER B N 1
ATOM 3106 C CA . SER B 1 144 ? -5.466 47.518 32.097 1.00 19.90 144 SER B CA 1
ATOM 3107 C C . SER B 1 144 ? -4.371 47.967 33.064 1.00 22.78 144 SER B C 1
ATOM 3108 O O . SER B 1 144 ? -4.638 48.680 34.021 1.00 22.33 144 SER B O 1
ATOM 3111 N N . PRO B 1 145 ? -3.121 47.543 32.824 1.00 20.95 145 PRO B N 1
ATOM 3112 C CA . PRO B 1 145 ? -2.044 47.914 33.754 1.00 21.70 145 PRO B CA 1
ATOM 3113 C C . PRO B 1 145 ? -1.743 49.409 33.670 1.00 21.27 145 PRO B C 1
ATOM 3114 O O . PRO B 1 145 ? -1.827 49.963 32.581 1.00 22.33 145 PRO B O 1
ATOM 3118 N N . ASP B 1 146 ? -1.419 50.037 34.797 1.00 22.33 146 ASP B N 1
ATOM 3119 C CA . ASP B 1 146 ? -1.092 51.459 34.823 1.00 23.08 146 ASP B CA 1
ATOM 3120 C C . ASP B 1 146 ? 0.141 51.764 35.672 1.00 21.99 146 ASP B C 1
ATOM 3121 O O . ASP B 1 146 ? 0.864 50.865 36.098 1.00 22.43 146 ASP B O 1
ATOM 3126 N N . LEU B 1 147 ? 0.399 53.051 35.874 1.00 21.12 147 LEU B N 1
ATOM 3127 C CA . LEU B 1 147 ? 1.577 53.508 36.596 1.00 21.96 147 LEU B CA 1
ATOM 3128 C C . LEU B 1 147 ? 2.880 52.893 36.064 1.00 22.19 147 LEU B C 1
ATOM 3129 O O . LEU B 1 147 ? 3.803 52.604 36.826 1.00 23.50 147 LEU B O 1
ATOM 3134 N N . GLY B 1 148 ? 2.940 52.731 34.745 1.00 21.31 148 GLY B N 1
ATOM 3135 C CA . GLY B 1 148 ? 4.151 52.299 34.068 1.00 22.70 148 GLY B CA 1
ATOM 3136 C C . GLY B 1 148 ? 4.246 50.785 34.008 1.00 22.13 148 GLY B C 1
ATOM 3137 O O . GLY B 1 148 ? 5.196 50.251 33.438 1.00 18.81 148 GLY B O 1
ATOM 3138 N N . ALA B 1 149 ? 3.268 50.080 34.577 1.00 22.68 149 ALA B N 1
ATOM 3139 C CA . ALA B 1 149 ? 3.386 48.617 34.650 1.00 23.24 149 ALA B CA 1
ATOM 3140 C C . ALA B 1 149 ? 3.478 47.978 33.270 1.00 21.57 149 ALA B C 1
ATOM 3141 O O . ALA B 1 149 ? 4.181 46.967 33.093 1.00 19.94 149 ALA B O 1
ATOM 3143 N N . SER B 1 150 ? 2.769 48.551 32.297 1.00 19.83 150 SER B N 1
ATOM 3144 C CA . SER B 1 150 ? 2.797 47.993 30.949 1.00 22.22 150 SER B CA 1
ATOM 3145 C C . SER B 1 150 ? 4.134 48.219 30.263 1.00 21.63 150 SER B C 1
ATOM 3146 O O . SER B 1 150 ? 4.453 47.514 29.313 1.00 21.36 150 SER B O 1
ATOM 3149 N N . TYR B 1 151 ? 4.904 49.196 30.736 1.00 20.43 151 TYR B N 1
ATOM 3150 C CA . TYR B 1 151 ? 6.255 49.429 30.238 1.00 22.51 151 TYR B CA 1
ATOM 3151 C C . TYR B 1 151 ? 7.271 48.532 30.959 1.00 22.29 151 TYR B C 1
ATOM 3152 O O . TYR B 1 151 ? 8.042 47.801 30.331 1.00 20.44 151 TYR B O 1
ATOM 3161 N N . PHE B 1 152 ? 7.244 48.579 32.287 1.00 19.19 152 PHE B N 1
ATOM 3162 C CA . PHE B 1 152 ? 8.253 47.913 33.094 1.00 19.55 152 PHE B CA 1
ATOM 3163 C C . PHE B 1 152 ? 8.136 46.395 33.117 1.00 21.63 152 PHE B C 1
ATOM 3164 O O . PHE B 1 152 ? 9.148 45.716 33.011 1.00 22.07 152 PHE B O 1
ATOM 3172 N N . LEU B 1 153 ? 6.929 45.853 33.285 1.00 22.30 153 LEU B N 1
ATOM 3173 C CA . LEU B 1 153 ? 6.840 44.394 33.435 1.00 23.22 153 LEU B CA 1
ATOM 3174 C C . LEU B 1 153 ? 7.457 43.630 32.251 1.00 21.43 153 LEU B C 1
ATOM 3175 O O . LEU B 1 153 ? 8.304 42.769 32.442 1.00 20.04 153 LEU B O 1
ATOM 3180 N N . PRO B 1 154 ? 7.044 43.944 31.018 1.00 21.57 154 PRO B N 1
ATOM 3181 C CA . PRO B 1 154 ? 7.607 43.132 29.931 1.00 19.45 154 PRO B CA 1
ATOM 3182 C C . PRO B 1 154 ? 9.122 43.318 29.766 1.00 20.84 154 PRO B C 1
ATOM 3183 O O . PRO B 1 154 ? 9.853 42.405 29.343 1.00 23.76 154 PRO B O 1
ATOM 3187 N N . ARG B 1 155 ? 9.608 44.504 30.086 1.00 23.15 155 ARG B N 1
ATOM 3188 C CA . ARG B 1 155 ? 11.031 44.761 29.931 1.00 20.73 155 ARG B CA 1
ATOM 3189 C C . ARG B 1 155 ? 11.855 44.076 31.004 1.00 25.06 155 ARG B C 1
ATOM 3190 O O . ARG B 1 155 ? 13.016 43.754 30.777 1.00 24.29 155 ARG B O 1
ATOM 3198 N N . ILE B 1 156 ? 11.247 43.838 32.164 1.00 22.76 156 ILE B N 1
ATOM 3199 C CA . ILE B 1 156 ? 11.960 43.212 33.275 1.00 23.76 156 ILE B CA 1
ATOM 3200 C C . ILE B 1 156 ? 11.839 41.691 33.284 1.00 22.51 156 ILE B C 1
ATOM 3201 O O . ILE B 1 156 ? 12.841 40.981 33.432 1.00 22.51 156 ILE B O 1
ATOM 3206 N N . ILE B 1 157 ? 10.622 41.192 33.098 1.00 21.46 157 ILE B N 1
ATOM 3207 C CA . ILE B 1 157 ? 10.363 39.754 33.219 1.00 23.51 157 ILE B CA 1
ATOM 3208 C C . ILE B 1 157 ? 9.980 39.088 31.891 1.00 23.51 157 ILE B C 1
ATOM 3209 O O . ILE B 1 157 ? 9.845 37.859 31.814 1.00 23.44 157 ILE B O 1
ATOM 3214 N N . GLY B 1 158 ? 9.808 39.901 30.850 1.00 20.04 158 GLY B N 1
ATOM 3215 C CA . GLY B 1 158 ? 9.487 39.397 29.520 1.00 24.10 158 GLY B CA 1
ATOM 3216 C C . GLY B 1 158 ? 7.984 39.429 29.254 1.00 17.96 158 GLY B C 1
ATOM 3217 O O . GLY B 1 158 ? 7.193 39.344 30.170 1.00 20.81 158 GLY B O 1
ATOM 3218 N N . TYR B 1 159 ? 7.599 39.525 27.985 1.00 20.06 159 TYR B N 1
ATOM 3219 C CA . TYR B 1 159 ? 6.177 39.628 27.649 1.00 19.18 159 TYR B CA 1
ATOM 3220 C C . TYR B 1 159 ? 5.378 38.394 28.055 1.00 20.30 159 TYR B C 1
ATOM 3221 O O . TYR B 1 159 ? 4.298 38.510 28.620 1.00 20.63 159 TYR B O 1
ATOM 3230 N N . GLU B 1 160 ? 5.893 37.212 27.730 1.00 19.77 160 GLU B N 1
ATOM 3231 C CA . GLU B 1 160 ? 5.133 36.004 27.994 1.00 18.60 160 GLU B CA 1
ATOM 3232 C C . GLU B 1 160 ? 4.932 35.832 29.494 1.00 19.00 160 GLU B C 1
ATOM 3233 O O . GLU B 1 160 ? 3.857 35.435 29.933 1.00 19.88 160 GLU B O 1
ATOM 3239 N N . GLN B 1 161 ? 5.959 36.129 30.281 1.00 20.80 161 GLN B N 1
ATOM 3240 C CA . GLN B 1 161 ? 5.844 35.951 31.730 1.00 20.13 161 GLN B CA 1
ATOM 3241 C C . GLN B 1 161 ? 4.946 37.033 32.307 1.00 21.91 161 GLN B C 1
ATOM 3242 O O . GLN B 1 161 ? 4.302 36.835 33.334 1.00 21.43 161 GLN B O 1
ATOM 3248 N N . THR B 1 162 ? 4.897 38.183 31.646 1.00 18.92 162 THR B N 1
ATOM 3249 C CA . THR B 1 162 ? 3.981 39.242 32.083 1.00 18.37 162 THR B CA 1
ATOM 3250 C C . THR B 1 162 ? 2.536 38.827 31.868 1.00 21.43 162 THR B C 1
ATOM 3251 O O . THR B 1 162 ? 1.691 39.001 32.745 1.00 19.50 162 THR B O 1
ATOM 3255 N N . MET B 1 163 ? 2.241 38.281 30.695 1.00 19.65 163 MET B N 1
ATOM 3256 C CA . MET B 1 163 ? 0.883 37.829 30.448 1.00 19.69 163 MET B CA 1
ATOM 3257 C C . MET B 1 163 ? 0.487 36.771 31.483 1.00 19.60 163 MET B C 1
ATOM 3258 O O . MET B 1 163 ? -0.637 36.779 32.000 1.00 22.70 163 MET B O 1
ATOM 3263 N N . ASN B 1 164 ? 1.421 35.877 31.803 1.00 20.96 164 ASN B N 1
ATOM 3264 C CA . ASN B 1 164 ? 1.092 34.798 32.735 1.00 22.92 164 ASN B CA 1
ATOM 3265 C C . ASN B 1 164 ? 0.934 35.283 34.175 1.00 24.28 164 ASN B C 1
ATOM 3266 O O . ASN B 1 164 ? 0.046 34.827 34.899 1.00 23.13 164 ASN B O 1
ATOM 3271 N N . LEU B 1 165 ? 1.816 36.186 34.589 1.00 21.78 165 LEU B N 1
ATOM 3272 C CA . LEU B 1 165 ? 1.704 36.815 35.910 1.00 21.01 165 LEU B CA 1
ATOM 3273 C C . LEU B 1 165 ? 0.358 37.516 36.090 1.00 24.59 165 LEU B C 1
ATOM 3274 O O . LEU B 1 165 ? -0.275 37.419 37.144 1.00 23.63 165 LEU B O 1
ATOM 3279 N N . LEU B 1 166 ? -0.069 38.246 35.070 1.00 21.99 166 LEU B N 1
ATOM 3280 C CA . LEU B 1 166 ? -1.318 38.987 35.159 1.00 25.30 166 LEU B CA 1
ATOM 3281 C C . LEU B 1 166 ? -2.495 38.025 35.152 1.00 27.57 166 LEU B C 1
ATOM 3282 O O . LEU B 1 166 ? -3.476 38.219 35.876 1.00 24.78 166 LEU B O 1
ATOM 3287 N N . LEU B 1 167 ? -2.393 36.973 34.349 1.00 23.78 167 LEU B N 1
ATOM 3288 C CA . LEU B 1 167 ? -3.493 36.020 34.236 1.00 24.66 167 LEU B CA 1
ATOM 3289 C C . LEU B 1 167 ? -3.724 35.318 35.567 1.00 26.35 167 LEU B C 1
ATOM 3290 O O . LEU B 1 167 ? -4.876 35.158 36.012 1.00 29.61 167 LEU B O 1
ATOM 3295 N N . GLU B 1 168 ? -2.641 34.896 36.207 1.00 26.81 168 GLU B N 1
ATOM 3296 C CA . GLU B 1 168 ? -2.745 34.139 37.460 1.00 28.06 168 GLU B CA 1
ATOM 3297 C C . GLU B 1 168 ? -3.219 34.991 38.649 1.00 28.40 168 GLU B C 1
ATOM 3298 O O . GLU B 1 168 ? -3.997 34.526 39.498 1.00 29.99 168 GLU B O 1
ATOM 3304 N N . GLY B 1 169 ? -2.779 36.245 38.683 1.00 23.16 169 GLY B N 1
ATOM 3305 C CA . GLY B 1 169 ? -3.200 37.187 39.713 1.00 25.72 169 GLY B CA 1
ATOM 3306 C C . GLY B 1 169 ? -3.049 36.656 41.128 1.00 29.20 169 GLY B C 1
ATOM 3307 O O . GLY B 1 169 ? -3.933 36.855 41.965 1.00 29.18 169 GLY B O 1
ATOM 3308 N N . LYS B 1 170 ? -1.935 35.980 41.391 1.00 26.36 170 LYS B N 1
ATOM 3309 C CA . LYS B 1 170 ? -1.669 35.365 42.694 1.00 29.20 170 LYS B CA 1
ATOM 3310 C C . LYS B 1 170 ? -0.909 36.293 43.631 1.00 28.45 170 LYS B C 1
ATOM 3311 O O . LYS B 1 170 ? -0.171 37.171 43.197 1.00 27.00 170 LYS B O 1
ATOM 3317 N N . LEU B 1 171 ? -1.092 36.087 44.928 1.00 27.95 171 LEU B N 1
ATOM 3318 C CA . LEU B 1 171 ? -0.224 36.700 45.910 1.00 26.16 171 LEU B CA 1
ATOM 3319 C C . LEU B 1 171 ? 1.079 35.951 45.801 1.00 27.14 171 LEU B C 1
ATOM 3320 O O . LEU B 1 171 ? 1.107 34.737 45.986 1.00 32.60 171 LEU B O 1
ATOM 3325 N N . PHE B 1 172 ? 2.163 36.640 45.470 1.00 22.53 172 PHE B N 1
ATOM 3326 C CA . PHE B 1 172 ? 3.426 35.921 45.356 1.00 28.19 172 PHE B CA 1
ATOM 3327 C C . PHE B 1 172 ? 4.478 36.367 46.354 1.00 26.24 172 PHE B C 1
ATOM 3328 O O . PHE B 1 172 ? 4.382 37.438 46.934 1.00 26.75 172 PHE B O 1
ATOM 3336 N N . THR B 1 173 ? 5.466 35.505 46.553 1.00 25.55 173 THR B N 1
ATOM 3337 C CA . THR B 1 173 ? 6.467 35.701 47.584 1.00 27.76 173 THR B CA 1
ATOM 3338 C C . THR B 1 173 ? 7.636 36.536 47.071 1.00 26.78 173 THR B C 1
ATOM 3339 O O . THR B 1 173 ? 7.823 36.698 45.859 1.00 29.19 173 THR B O 1
ATOM 3343 N N . SER B 1 174 ? 8.446 37.025 48.003 1.00 26.12 174 SER B N 1
ATOM 3344 C CA . SER B 1 174 ? 9.714 37.655 47.669 1.00 29.55 174 SER B CA 1
ATOM 3345 C C . SER B 1 174 ? 10.602 36.715 46.840 1.00 27.57 174 SER B C 1
ATOM 3346 O O . SER B 1 174 ? 11.300 37.165 45.926 1.00 25.97 174 SER B O 1
ATOM 3349 N N . GLU B 1 175 ? 10.572 35.417 47.154 1.00 27.92 175 GLU B N 1
ATOM 3350 C CA . GLU B 1 175 ? 11.372 34.430 46.423 1.00 28.31 175 GLU B CA 1
ATOM 3351 C C . GLU B 1 175 ? 11.013 34.429 44.948 1.00 26.48 175 GLU B C 1
ATOM 3352 O O . GLU B 1 175 ? 11.889 34.435 44.086 1.00 27.27 175 GLU B O 1
ATOM 3358 N N . GLU B 1 176 ? 9.709 34.421 44.674 1.00 27.40 176 GLU B N 1
ATOM 3359 C CA . GLU B 1 176 ? 9.206 34.458 43.307 1.00 29.34 176 GLU B CA 1
ATOM 3360 C C . GLU B 1 176 ? 9.573 35.784 42.633 1.00 26.58 176 GLU B C 1
ATOM 3361 O O . GLU B 1 176 ? 9.969 35.812 41.466 1.00 26.56 176 GLU B O 1
ATOM 3367 N N . ALA B 1 177 ? 9.443 36.883 43.369 1.00 25.83 177 ALA B N 1
ATOM 3368 C CA . ALA B 1 177 ? 9.776 38.190 42.815 1.00 24.33 177 ALA B CA 1
ATOM 3369 C C . ALA B 1 177 ? 11.257 38.258 42.453 1.00 25.47 177 ALA B C 1
ATOM 3370 O O . ALA B 1 177 ? 11.643 38.848 41.434 1.00 24.58 177 ALA B O 1
ATOM 3372 N N . LEU B 1 178 ? 12.091 37.645 43.287 1.00 25.30 178 LEU B N 1
ATOM 3373 C CA . LEU B 1 178 ? 13.521 37.596 43.020 1.00 25.85 178 LEU B CA 1
ATOM 3374 C C . LEU B 1 178 ? 13.798 36.774 41.765 1.00 26.26 178 LEU B C 1
ATOM 3375 O O . LEU B 1 178 ? 14.612 37.165 40.929 1.00 28.14 178 LEU B O 1
ATOM 3380 N N . ARG B 1 179 ? 13.116 35.637 41.639 1.00 25.58 179 ARG B N 1
ATOM 3381 C CA . ARG B 1 179 ? 13.327 34.733 40.502 1.00 26.82 179 ARG B CA 1
ATOM 3382 C C . ARG B 1 179 ? 13.003 35.452 39.201 1.00 28.13 179 ARG B C 1
ATOM 3383 O O . ARG B 1 179 ? 13.723 35.343 38.200 1.00 27.47 179 ARG B O 1
ATOM 3391 N N . LEU B 1 180 ? 11.905 36.194 39.227 1.00 25.64 180 LEU B N 1
ATOM 3392 C CA . LEU B 1 180 ? 11.431 36.895 38.051 1.00 24.56 180 LEU B CA 1
ATOM 3393 C C . LEU B 1 180 ? 12.300 38.098 37.714 1.00 24.03 180 LEU B C 1
ATOM 3394 O O . LEU B 1 180 ? 12.349 38.526 36.560 1.00 25.55 180 LEU B O 1
ATOM 3399 N N . GLY B 1 181 ? 12.973 38.652 38.718 1.00 22.89 181 GLY B N 1
ATOM 3400 C CA . GLY B 1 181 ? 13.845 39.798 38.501 1.00 22.31 181 GLY B CA 1
ATOM 3401 C C . GLY B 1 181 ? 13.128 41.099 38.820 1.00 23.82 181 GLY B C 1
ATOM 3402 O O . GLY B 1 181 ? 13.655 42.191 38.560 1.00 23.81 181 GLY B O 1
ATOM 3403 N N . LEU B 1 182 ? 11.926 40.973 39.374 1.00 23.72 182 LEU B N 1
ATOM 3404 C CA . LEU B 1 182 ? 11.159 42.139 39.837 1.00 20.97 182 LEU B CA 1
ATOM 3405 C C . LEU B 1 182 ? 11.911 42.827 40.966 1.00 25.44 182 LEU B C 1
ATOM 3406 O O . LEU B 1 182 ? 11.911 44.057 41.061 1.00 25.73 182 LEU B O 1
ATOM 3411 N N . ILE B 1 183 ? 12.517 42.029 41.843 1.00 24.77 183 ILE B N 1
ATOM 3412 C CA . ILE B 1 183 ? 13.427 42.562 42.843 1.00 23.49 183 ILE B CA 1
ATOM 3413 C C . ILE B 1 183 ? 14.806 41.955 42.637 1.00 23.09 183 ILE B C 1
ATOM 3414 O O . ILE B 1 183 ? 14.943 40.908 42.009 1.00 25.88 183 ILE B O 1
ATOM 3419 N N . GLN B 1 184 ? 15.826 42.627 43.152 1.00 24.20 184 GLN B N 1
ATOM 3420 C CA . GLN B 1 184 ? 17.215 42.216 42.907 1.00 25.79 184 GLN B CA 1
ATOM 3421 C C . GLN B 1 184 ? 17.806 41.373 44.024 1.00 28.57 184 GLN B C 1
ATOM 3422 O O . GLN B 1 184 ? 18.720 40.570 43.788 1.00 27.07 184 GLN B O 1
ATOM 3428 N N . GLU B 1 185 ? 17.311 41.564 45.240 1.00 26.16 185 GLU B N 1
ATOM 3429 C CA . GLU B 1 185 ? 17.805 40.783 46.367 1.00 31.08 185 GLU B CA 1
ATOM 3430 C C . GLU B 1 185 ? 16.833 40.764 47.530 1.00 30.61 185 GLU B C 1
ATOM 3431 O O . GLU B 1 185 ? 15.891 41.572 47.592 1.00 28.33 185 GLU B O 1
ATOM 3437 N N . ILE B 1 186 ? 17.061 39.815 48.434 1.00 29.64 186 ILE B N 1
ATOM 3438 C CA . ILE B 1 186 ? 16.217 39.621 49.605 1.00 30.58 186 ILE B CA 1
ATOM 3439 C C . ILE B 1 186 ? 17.079 39.696 50.864 1.00 35.37 186 ILE B C 1
ATOM 3440 O O . ILE B 1 186 ? 18.159 39.103 50.922 1.00 33.82 186 ILE B O 1
ATOM 3445 N N . CYS B 1 187 ? 16.609 40.444 51.858 1.00 34.73 187 CYS B N 1
ATOM 3446 C CA . CYS B 1 187 ? 17.217 40.430 53.181 1.00 37.65 187 CYS B CA 1
ATOM 3447 C C . CYS B 1 187 ? 16.262 39.712 54.137 1.00 36.60 187 CYS B C 1
ATOM 3448 O O . CYS B 1 187 ? 15.045 39.829 54.012 1.00 37.14 187 CYS B O 1
ATOM 3451 N N . GLU B 1 188 ? 16.813 38.956 55.078 1.00 39.76 188 GLU B N 1
ATOM 3452 C CA . GLU B 1 188 ? 15.993 38.097 55.926 1.00 41.74 188 GLU B CA 1
ATOM 3453 C C . GLU B 1 188 ? 15.246 38.869 57.008 1.00 40.57 188 GLU B C 1
ATOM 3454 O O . GLU B 1 188 ? 14.142 38.493 57.397 1.00 41.79 188 GLU B O 1
ATOM 3460 N N . ASN B 1 189 ? 15.847 39.949 57.492 1.00 39.46 189 ASN B N 1
ATOM 3461 C CA . ASN B 1 189 ? 15.244 40.724 58.567 1.00 40.68 189 ASN B CA 1
ATOM 3462 C C . ASN B 1 189 ? 15.644 42.196 58.530 1.00 41.27 189 ASN B C 1
ATOM 3463 O O . ASN B 1 189 ? 16.498 42.605 57.734 1.00 38.25 189 ASN B O 1
ATOM 3468 N N . LYS B 1 190 ? 15.025 42.984 59.404 1.00 42.28 190 LYS B N 1
ATOM 3469 C CA . LYS B 1 190 ? 15.216 44.429 59.414 1.00 40.52 190 LYS B CA 1
ATOM 3470 C C . LYS B 1 190 ? 16.667 44.846 59.630 1.00 40.43 190 LYS B C 1
ATOM 3471 O O . LYS B 1 190 ? 17.151 45.784 58.997 1.00 40.80 190 LYS B O 1
ATOM 3477 N N . GLN B 1 191 ? 17.359 44.157 60.533 1.00 40.14 191 GLN B N 1
ATOM 3478 C CA . GLN B 1 191 ? 18.736 44.524 60.854 1.00 43.27 191 GLN B CA 1
ATOM 3479 C C . GLN B 1 191 ? 19.672 44.263 59.680 1.00 39.79 191 GLN B C 1
ATOM 3480 O O . GLN B 1 191 ? 20.493 45.108 59.335 1.00 42.36 191 GLN B O 1
ATOM 3486 N N . GLU B 1 192 ? 19.550 43.085 59.079 1.00 40.18 192 GLU B N 1
ATOM 3487 C CA . GLU B 1 192 ? 20.354 42.733 57.912 1.00 39.68 192 GLU B CA 1
ATOM 3488 C C . GLU B 1 192 ? 20.109 43.712 56.769 1.00 38.53 192 GLU B C 1
ATOM 3489 O O . GLU B 1 192 ? 21.049 44.142 56.096 1.00 37.78 192 GLU B O 1
ATOM 3495 N N . LEU B 1 193 ? 18.841 44.068 56.562 1.00 38.20 193 LEU B N 1
ATOM 3496 C CA . LEU B 1 193 ? 18.475 45.081 55.575 1.00 37.36 193 LEU B CA 1
ATOM 3497 C C . LEU B 1 193 ? 19.163 46.404 55.894 1.00 37.87 193 LEU B C 1
ATOM 3498 O O . LEU B 1 193 ? 19.698 47.073 55.007 1.00 36.74 193 LEU B O 1
ATOM 3503 N N . GLN B 1 194 ? 19.142 46.780 57.169 1.00 36.45 194 GLN B N 1
ATOM 3504 C CA . GLN B 1 194 ? 19.772 48.014 57.620 1.00 39.29 194 GLN B CA 1
ATOM 3505 C C . GLN B 1 194 ? 21.271 48.016 57.311 1.00 40.67 194 GLN B C 1
ATOM 3506 O O . GLN B 1 194 ? 21.816 49.007 56.812 1.00 38.61 194 GLN B O 1
ATOM 3512 N N . GLU B 1 195 ? 21.941 46.905 57.599 1.00 37.04 195 GLU B N 1
ATOM 3513 C CA . GLU B 1 195 ? 23.369 46.815 57.327 1.00 39.00 195 GLU B CA 1
ATOM 3514 C C . GLU B 1 195 ? 23.616 46.793 55.824 1.00 40.24 195 GLU B C 1
ATOM 3515 O O . GLU B 1 195 ? 24.497 47.487 55.322 1.00 38.76 195 GLU B O 1
ATOM 3521 N N . ARG B 1 196 ? 22.835 45.990 55.109 1.00 37.17 196 ARG B N 1
ATOM 3522 C CA . ARG B 1 196 ? 22.993 45.879 53.665 1.00 35.31 196 ARG B CA 1
ATOM 3523 C C . ARG B 1 196 ? 22.880 47.246 52.985 1.00 34.37 196 ARG B C 1
ATOM 3524 O O . ARG B 1 196 ? 23.695 47.588 52.127 1.00 32.18 196 ARG B O 1
ATOM 3532 N N . VAL B 1 197 ? 21.881 48.031 53.378 1.00 35.62 197 VAL B N 1
ATOM 3533 C CA . VAL B 1 197 ? 21.696 49.367 52.812 1.00 33.76 197 VAL B CA 1
ATOM 3534 C C . VAL B 1 197 ? 22.877 50.292 53.098 1.00 33.20 197 VAL B C 1
ATOM 3535 O O . VAL B 1 197 ? 23.374 50.983 52.202 1.00 32.24 197 VAL B O 1
ATOM 3539 N N . LYS B 1 198 ? 23.321 50.308 54.351 1.00 35.49 198 LYS B N 1
ATOM 3540 C CA . LYS B 1 198 ? 24.514 51.066 54.726 1.00 33.71 198 LYS B CA 1
ATOM 3541 C C . LYS B 1 198 ? 25.678 50.746 53.787 1.00 36.73 198 LYS B C 1
ATOM 3542 O O . LYS B 1 198 ? 26.319 51.647 53.246 1.00 34.73 198 LYS B O 1
ATOM 3548 N N . ASN B 1 199 ? 25.949 49.458 53.593 1.00 36.37 199 ASN B N 1
ATOM 3549 C CA . ASN B 1 199 ? 27.042 49.040 52.718 1.00 37.30 199 ASN B CA 1
ATOM 3550 C C . ASN B 1 199 ? 26.819 49.446 51.266 1.00 34.90 199 ASN B C 1
ATOM 3551 O O . ASN B 1 199 ? 27.751 49.835 50.572 1.00 34.84 199 ASN B O 1
ATOM 3556 N N . TYR B 1 200 ? 25.577 49.353 50.812 1.00 35.51 200 TYR B N 1
ATOM 3557 C CA . TYR B 1 200 ? 25.255 49.706 49.438 1.00 33.99 200 TYR B CA 1
ATOM 3558 C C . TYR B 1 200 ? 25.538 51.186 49.181 1.00 31.89 200 TYR B C 1
ATOM 3559 O O . TYR B 1 200 ? 26.115 51.556 48.156 1.00 30.91 200 TYR B O 1
ATOM 3568 N N . LEU B 1 201 ? 25.143 52.030 50.128 1.00 30.92 201 LEU B N 1
ATOM 3569 C CA . LEU B 1 201 ? 25.284 53.468 49.970 1.00 30.98 201 LEU B CA 1
ATOM 3570 C C . LEU B 1 201 ? 26.743 53.868 50.090 1.00 32.35 201 LEU B C 1
ATOM 3571 O O . LEU B 1 201 ? 27.186 54.825 49.453 1.00 30.65 201 LEU B O 1
ATOM 3576 N N . LYS B 1 202 ? 27.489 53.144 50.914 1.00 33.50 202 LYS B N 1
ATOM 3577 C CA . LYS B 1 202 ? 28.916 53.400 51.016 1.00 34.92 202 LYS B CA 1
ATOM 3578 C C . LYS B 1 202 ? 29.544 53.190 49.639 1.00 34.48 202 LYS B C 1
ATOM 3579 O O . LYS B 1 202 ? 30.343 54.007 49.177 1.00 37.31 202 LYS B O 1
ATOM 3585 N N . ALA B 1 203 ? 29.157 52.111 48.967 1.00 35.86 203 ALA B N 1
ATOM 3586 C CA . ALA B 1 203 ? 29.666 51.846 47.623 1.00 34.79 203 ALA B CA 1
ATOM 3587 C C . ALA B 1 203 ? 29.247 52.928 46.627 1.00 32.89 203 ALA B C 1
ATOM 3588 O O . ALA B 1 203 ? 30.047 53.340 45.778 1.00 32.30 203 ALA B O 1
ATOM 3590 N N . VAL B 1 204 ? 28.000 53.389 46.716 1.00 29.74 204 VAL B N 1
ATOM 3591 C CA . VAL B 1 204 ? 27.572 54.476 45.844 1.00 30.35 204 VAL B CA 1
ATOM 3592 C C . VAL B 1 204 ? 28.420 55.734 46.082 1.00 30.54 204 VAL B C 1
ATOM 3593 O O . VAL B 1 204 ? 28.750 56.455 45.140 1.00 29.65 204 VAL B O 1
ATOM 3597 N N . SER B 1 205 ? 28.763 55.996 47.344 1.00 33.23 205 SER B N 1
ATOM 3598 C CA . SER B 1 205 ? 29.450 57.243 47.700 1.00 32.59 205 SER B CA 1
ATOM 3599 C C . SER B 1 205 ? 30.867 57.307 47.150 1.00 35.75 205 SER B C 1
ATOM 3600 O O . SER B 1 205 ? 31.447 58.390 47.028 1.00 32.48 205 SER B O 1
ATOM 3603 N N . GLU B 1 206 ? 31.426 56.150 46.821 1.00 35.08 206 GLU B N 1
ATOM 3604 C CA . GLU B 1 206 ? 32.785 56.101 46.306 1.00 32.59 206 GLU B CA 1
ATOM 3605 C C . GLU B 1 206 ? 32.861 56.579 44.860 1.00 32.83 206 GLU B C 1
ATOM 3606 O O . GLU B 1 206 ? 33.946 56.838 44.343 1.00 33.52 206 GLU B O 1
ATOM 3612 N N . GLY B 1 207 ? 31.705 56.720 44.223 1.00 29.55 207 GLY B N 1
ATOM 3613 C CA . GLY B 1 207 ? 31.640 57.272 42.882 1.00 26.34 207 GLY B CA 1
ATOM 3614 C C . GLY B 1 207 ? 31.582 58.791 42.874 1.00 29.60 207 GLY B C 1
ATOM 3615 O O . GLY B 1 207 ? 31.612 59.432 43.927 1.00 30.55 207 GLY B O 1
ATOM 3616 N N . TYR B 1 208 ? 31.508 59.359 41.675 1.00 23.11 208 TYR B N 1
ATOM 3617 C CA . TYR B 1 208 ? 31.450 60.802 41.472 1.00 26.89 208 TYR B CA 1
ATOM 3618 C C . TYR B 1 208 ? 30.054 61.173 40.979 1.00 28.00 208 TYR B C 1
ATOM 3619 O O . TYR B 1 208 ? 29.634 60.711 39.925 1.00 29.65 208 TYR B O 1
ATOM 3628 N N . VAL B 1 209 ? 29.340 62.011 41.735 1.00 26.56 209 VAL B N 1
ATOM 3629 C CA . VAL B 1 209 ? 27.934 62.294 41.421 1.00 25.48 209 VAL B CA 1
ATOM 3630 C C . VAL B 1 209 ? 27.640 62.602 39.945 1.00 26.00 209 VAL B C 1
ATOM 3631 O O . VAL B 1 209 ? 26.716 62.038 39.370 1.00 27.81 209 VAL B O 1
ATOM 3635 N N . PRO B 1 210 ? 28.416 63.495 39.314 1.00 26.08 210 PRO B N 1
ATOM 3636 C CA . PRO B 1 210 ? 28.103 63.784 37.907 1.00 26.71 210 PRO B CA 1
ATOM 3637 C C . PRO B 1 210 ? 28.382 62.611 36.961 1.00 26.25 210 PRO B C 1
ATOM 3638 O O . PRO B 1 210 ? 27.750 62.515 35.911 1.00 23.95 210 PRO B O 1
ATOM 3642 N N . ALA B 1 211 ? 29.312 61.738 37.325 1.00 25.54 211 ALA B N 1
ATOM 3643 C CA . ALA B 1 211 ? 29.595 60.566 36.494 1.00 25.08 211 ALA B CA 1
ATOM 3644 C C . ALA B 1 211 ? 28.426 59.584 36.588 1.00 25.47 211 ALA B C 1
ATOM 3645 O O . ALA B 1 211 ? 27.997 59.015 35.583 1.00 24.53 211 ALA B O 1
ATOM 3647 N N . ILE B 1 212 ? 27.924 59.397 37.804 1.00 26.72 212 ILE B N 1
ATOM 3648 C CA . ILE B 1 212 ? 26.752 58.551 38.041 1.00 24.86 212 ILE B CA 1
ATOM 3649 C C . ILE B 1 212 ? 25.579 59.056 37.211 1.00 26.40 212 ILE B C 1
ATOM 3650 O O . ILE B 1 212 ? 24.860 58.282 36.571 1.00 22.92 212 ILE B O 1
ATOM 3655 N N . ALA B 1 213 ? 25.373 60.367 37.216 1.00 25.34 213 ALA B N 1
ATOM 3656 C CA . ALA B 1 213 ? 24.272 60.927 36.442 1.00 24.76 213 ALA B CA 1
ATOM 3657 C C . ALA B 1 213 ? 24.443 60.682 34.943 1.00 24.50 213 ALA B C 1
ATOM 3658 O O . ALA B 1 213 ? 23.483 60.310 34.259 1.00 25.76 213 ALA B O 1
ATOM 3660 N N . ALA B 1 214 ? 25.657 60.893 34.433 1.00 23.06 214 ALA B N 1
ATOM 3661 C CA . ALA B 1 214 ? 25.940 60.684 33.008 1.00 22.37 214 ALA B CA 1
ATOM 3662 C C . ALA B 1 214 ? 25.790 59.209 32.642 1.00 23.33 214 ALA B C 1
ATOM 3663 O O . ALA B 1 214 ? 25.290 58.861 31.567 1.00 23.32 214 ALA B O 1
ATOM 3665 N N . THR B 1 215 ? 26.245 58.348 33.542 1.00 23.28 215 THR B N 1
ATOM 3666 C CA . THR B 1 215 ? 26.135 56.909 33.325 1.00 23.44 215 THR B CA 1
ATOM 3667 C C . THR B 1 215 ? 24.669 56.489 33.193 1.00 23.01 215 THR B C 1
ATOM 3668 O O . THR B 1 215 ? 24.290 55.813 32.233 1.00 24.19 215 THR B O 1
ATOM 3672 N N . LYS B 1 216 ? 23.835 56.910 34.141 1.00 23.37 216 LYS B N 1
ATOM 3673 C CA . LYS B 1 216 ? 22.406 56.587 34.078 1.00 21.98 216 LYS B CA 1
ATOM 3674 C C . LYS B 1 216 ? 21.768 57.124 32.809 1.00 21.55 216 LYS B C 1
ATOM 3675 O O . LYS B 1 216 ? 20.959 56.453 32.171 1.00 22.13 216 LYS B O 1
ATOM 3681 N N . LYS B 1 217 ? 22.140 58.343 32.440 1.00 23.27 217 LYS B N 1
ATOM 3682 C CA . LYS B 1 217 ? 21.604 58.976 31.245 1.00 22.27 217 LYS B CA 1
ATOM 3683 C C . LYS B 1 217 ? 21.920 58.157 29.998 1.00 23.47 217 LYS B C 1
ATOM 3684 O O . LYS B 1 217 ? 21.056 57.931 29.153 1.00 22.13 217 LYS B O 1
ATOM 3690 N N . LEU B 1 218 ? 23.167 57.710 29.892 1.00 22.28 218 LEU B N 1
ATOM 3691 C CA . LEU B 1 218 ? 23.611 56.934 28.740 1.00 21.33 218 LEU B CA 1
ATOM 3692 C C . LEU B 1 218 ? 22.915 55.565 28.689 1.00 21.93 218 LEU B C 1
ATOM 3693 O O . LEU B 1 218 ? 22.434 55.133 27.642 1.00 21.70 218 LEU B O 1
ATOM 3698 N N . LEU B 1 219 ? 22.861 54.901 29.830 1.00 21.37 219 LEU B N 1
ATOM 3699 C CA . LEU B 1 219 ? 22.245 53.578 29.910 1.00 21.14 219 LEU B CA 1
ATOM 3700 C C . LEU B 1 219 ? 20.783 53.598 29.496 1.00 21.18 219 LEU B C 1
ATOM 3701 O O . LEU B 1 219 ? 20.300 52.691 28.825 1.00 22.19 219 LEU B O 1
ATOM 3706 N N . LYS B 1 220 ? 20.075 54.651 29.889 1.00 21.10 220 LYS B N 1
ATOM 3707 C CA . LYS B 1 220 ? 18.646 54.740 29.605 1.00 21.60 220 LYS B CA 1
ATOM 3708 C C . LYS B 1 220 ? 18.358 55.129 28.151 1.00 22.24 220 LYS B C 1
ATOM 3709 O O . LYS B 1 220 ? 17.330 54.750 27.588 1.00 25.48 220 LYS B O 1
ATOM 3715 N N . GLY B 1 221 ? 19.278 55.873 27.534 1.00 22.70 221 GLY B N 1
ATOM 3716 C CA . GLY B 1 221 ? 19.105 56.284 26.156 1.00 24.88 221 GLY B CA 1
ATOM 3717 C C . GLY B 1 221 ? 17.760 56.940 25.918 1.00 27.53 221 GLY B C 1
ATOM 3718 O O . GLY B 1 221 ? 17.418 57.928 26.574 1.00 30.86 221 GLY B O 1
ATOM 3719 N N . LYS B 1 222 ? 16.983 56.370 25.001 1.00 27.42 222 LYS B N 1
ATOM 3720 C CA . LYS B 1 222 ? 15.673 56.921 24.630 1.00 30.81 222 LYS B CA 1
ATOM 3721 C C . LYS B 1 222 ? 14.519 56.408 25.504 1.00 31.22 222 LYS B C 1
ATOM 3722 O O . LYS B 1 222 ? 13.345 56.670 25.201 1.00 28.59 222 LYS B O 1
ATOM 3728 N N . ALA B 1 223 ? 14.845 55.684 26.575 1.00 26.95 223 ALA B N 1
ATOM 3729 C CA . ALA B 1 223 ? 13.822 54.998 27.372 1.00 23.68 223 ALA B CA 1
ATOM 3730 C C . ALA B 1 223 ? 12.821 55.945 28.049 1.00 26.18 223 ALA B C 1
ATOM 3731 O O . ALA B 1 223 ? 11.626 55.643 28.121 1.00 27.05 223 ALA B O 1
ATOM 3733 N N . ALA B 1 224 ? 13.305 57.067 28.563 1.00 24.18 224 ALA B N 1
ATOM 3734 C CA . ALA B 1 224 ? 12.433 57.976 29.306 1.00 28.67 224 ALA B CA 1
ATOM 3735 C C . ALA B 1 224 ? 11.370 58.543 28.373 1.00 28.11 224 ALA B C 1
ATOM 3736 O O . ALA B 1 224 ? 10.212 58.692 28.755 1.00 25.97 224 ALA B O 1
ATOM 3738 N N . GLU B 1 225 ? 11.768 58.838 27.137 1.00 25.85 225 GLU B N 1
ATOM 3739 C CA . GLU B 1 225 ? 10.812 59.243 26.100 1.00 29.43 225 GLU B CA 1
ATOM 3740 C C . GLU B 1 225 ? 9.746 58.163 25.836 1.00 30.07 225 GLU B C 1
ATOM 3741 O O . GLU B 1 225 ? 8.547 58.457 25.721 1.00 26.35 225 GLU B O 1
ATOM 3747 N N . GLU B 1 226 ? 10.188 56.911 25.754 1.00 24.44 226 GLU B N 1
ATOM 3748 C CA . GLU B 1 226 ? 9.280 55.780 25.572 1.00 27.03 226 GLU B CA 1
ATOM 3749 C C . GLU B 1 226 ? 8.323 55.604 26.745 1.00 24.85 226 GLU B C 1
ATOM 3750 O O . GLU B 1 226 ? 7.130 55.333 26.556 1.00 25.36 226 GLU B O 1
ATOM 3756 N N . LEU B 1 227 ? 8.853 55.721 27.957 1.00 24.16 227 LEU B N 1
ATOM 3757 C CA . LEU B 1 227 ? 8.049 55.536 29.154 1.00 22.51 227 LEU B CA 1
ATOM 3758 C C . LEU B 1 227 ? 6.994 56.635 29.245 1.00 24.94 227 LEU B C 1
ATOM 3759 O O . LEU B 1 227 ? 5.827 56.379 29.542 1.00 21.41 227 LEU B O 1
ATOM 3764 N N . LYS B 1 228 ? 7.413 57.861 28.954 1.00 23.47 228 LYS B N 1
ATOM 3765 C CA . LYS B 1 228 ? 6.496 58.991 29.023 1.00 24.58 228 LYS B CA 1
ATOM 3766 C C . LYS B 1 228 ? 5.299 58.762 28.096 1.00 24.63 228 LYS B C 1
ATOM 3767 O O . LYS B 1 228 ? 4.140 58.992 28.470 1.00 26.23 228 LYS B O 1
ATOM 3773 N N . GLN B 1 229 ? 5.591 58.300 26.890 1.00 24.55 229 GLN B N 1
ATOM 3774 C CA . GLN B 1 229 ? 4.583 58.001 25.887 1.00 30.42 229 GLN B CA 1
ATOM 3775 C C . GLN B 1 229 ? 3.676 56.858 26.342 1.00 27.74 229 GLN B C 1
ATOM 3776 O O . GLN B 1 229 ? 2.464 56.909 26.152 1.00 25.34 229 GLN B O 1
ATOM 3782 N N . GLN B 1 230 ? 4.269 55.831 26.938 1.00 25.08 230 GLN B N 1
ATOM 3783 C CA . GLN B 1 230 ? 3.488 54.680 27.406 1.00 23.19 230 GLN B CA 1
ATOM 3784 C C . GLN B 1 230 ? 2.551 55.084 28.551 1.00 24.10 230 GLN B C 1
ATOM 3785 O O . GLN B 1 230 ? 1.398 54.660 28.595 1.00 24.47 230 GLN B O 1
ATOM 3791 N N . LEU B 1 231 ? 3.046 55.911 29.466 1.00 24.34 231 LEU B N 1
ATOM 3792 C CA . LEU B 1 231 ? 2.228 56.401 30.573 1.00 25.00 231 LEU B CA 1
ATOM 3793 C C . LEU B 1 231 ? 0.991 57.128 30.044 1.00 25.04 231 LEU B C 1
ATOM 3794 O O . LEU B 1 231 ? -0.105 56.973 30.574 1.00 24.72 231 LEU B O 1
ATOM 3799 N N . GLU B 1 232 ? 1.175 57.926 28.999 1.00 25.56 232 GLU B N 1
ATOM 3800 C CA . GLU B 1 232 ? 0.041 58.600 28.372 1.00 26.68 232 GLU B CA 1
ATOM 3801 C C . GLU B 1 232 ? -0.940 57.611 27.772 1.00 25.88 232 GLU B C 1
ATOM 3802 O O . GLU B 1 232 ? -2.151 57.771 27.896 1.00 23.96 232 GLU B O 1
ATOM 3808 N N . GLN B 1 233 ? -0.421 56.581 27.108 1.00 25.33 233 GLN B N 1
ATOM 3809 C CA . GLN B 1 233 ? -1.311 55.577 26.545 1.00 25.23 233 GLN B CA 1
ATOM 3810 C C . GLN B 1 233 ? -2.018 54.785 27.640 1.00 22.14 233 GLN B C 1
ATOM 3811 O O . GLN B 1 233 ? -3.184 54.456 27.495 1.00 21.52 233 GLN B O 1
ATOM 3817 N N . GLU B 1 234 ? -1.323 54.482 28.731 1.00 22.33 234 GLU B N 1
ATOM 3818 C CA . GLU B 1 234 ? -1.970 53.765 29.837 1.00 23.24 234 GLU B CA 1
ATOM 3819 C C . GLU B 1 234 ? -3.130 54.581 30.375 1.00 22.50 234 GLU B C 1
ATOM 3820 O O . GLU B 1 234 ? -4.192 54.039 30.672 1.00 22.89 234 GLU B O 1
ATOM 3826 N N . THR B 1 235 ? -2.888 55.876 30.524 1.00 23.08 235 THR B N 1
ATOM 3827 C CA . THR B 1 235 ? -3.915 56.806 31.006 1.00 22.22 235 THR B CA 1
ATOM 3828 C C . THR B 1 235 ? -5.172 56.718 30.143 1.00 24.07 235 THR B C 1
ATOM 3829 O O . THR B 1 235 ? -6.280 56.535 30.653 1.00 24.58 235 THR B O 1
ATOM 3833 N N . GLU B 1 236 ? -5.009 56.845 28.832 1.00 23.78 236 GLU B N 1
ATOM 3834 C CA . GLU B 1 236 ? -6.162 56.833 27.934 1.00 25.49 236 GLU B CA 1
ATOM 3835 C C . GLU B 1 236 ? -6.921 55.512 27.942 1.00 26.27 236 GLU B C 1
ATOM 3836 O O . GLU B 1 236 ? -8.155 55.499 27.873 1.00 22.52 236 GLU B O 1
ATOM 3842 N N . GLU B 1 237 ? -6.193 54.395 27.984 1.00 24.56 237 GLU B N 1
ATOM 3843 C CA . GLU B 1 237 ? -6.854 53.097 27.999 1.00 23.45 237 GLU B CA 1
ATOM 3844 C C . GLU B 1 237 ? -7.643 52.905 29.287 1.00 21.69 237 GLU B C 1
ATOM 3845 O O . GLU B 1 237 ? -8.747 52.357 29.267 1.00 24.62 237 GLU B O 1
ATOM 3851 N N . LEU B 1 238 ? -7.070 53.350 30.404 1.00 22.25 238 LEU B N 1
ATOM 3852 C CA . LEU B 1 238 ? -7.695 53.147 31.702 1.00 21.58 238 LEU B CA 1
ATOM 3853 C C . LEU B 1 238 ? -8.944 54.015 31.826 1.00 25.43 238 LEU B C 1
ATOM 3854 O O . LEU B 1 238 ? -9.978 53.563 32.302 1.00 25.22 238 LEU B O 1
ATOM 3859 N N . VAL B 1 239 ? -8.831 55.269 31.402 1.00 25.17 239 VAL B N 1
ATOM 3860 C CA . VAL B 1 239 ? -9.984 56.169 31.405 1.00 23.12 239 VAL B CA 1
ATOM 3861 C C . VAL B 1 239 ? -11.115 55.579 30.572 1.00 26.54 239 VAL B C 1
ATOM 3862 O O . VAL B 1 239 ? -12.289 55.610 30.989 1.00 25.98 239 VAL B O 1
ATOM 3866 N N . ALA B 1 240 ? -10.778 55.044 29.399 1.00 24.07 240 ALA B N 1
ATOM 3867 C CA . ALA B 1 240 ? -11.785 54.444 28.530 1.00 23.45 240 ALA B CA 1
ATOM 3868 C C . ALA B 1 240 ? -12.473 53.270 29.220 1.00 27.98 240 ALA B C 1
ATOM 3869 O O . ALA B 1 240 ? -13.694 53.144 29.167 1.00 26.52 240 ALA B O 1
ATOM 3871 N N . LEU B 1 241 ? -11.689 52.406 29.859 1.00 26.39 241 LEU B N 1
ATOM 3872 C CA . LEU B 1 241 ? -12.275 51.268 30.571 1.00 23.42 241 LEU B CA 1
ATOM 3873 C C . LEU B 1 241 ? -13.162 51.709 31.744 1.00 26.53 241 LEU B C 1
ATOM 3874 O O . LEU B 1 241 ? -14.174 51.059 32.048 1.00 25.28 241 LEU B O 1
ATOM 3879 N N . PHE B 1 242 ? -12.784 52.805 32.398 1.00 25.89 242 PHE B N 1
ATOM 3880 C CA . PHE B 1 242 ? -13.510 53.279 33.579 1.00 25.98 242 PHE B CA 1
ATOM 3881 C C . PHE B 1 242 ? -14.835 53.934 33.234 1.00 29.14 242 PHE B C 1
ATOM 3882 O O . PHE B 1 242 ? -15.607 54.286 34.131 1.00 29.56 242 PHE B O 1
ATOM 3890 N N . LYS B 1 243 ? -15.095 54.085 31.939 1.00 29.50 243 LYS B N 1
ATOM 3891 C CA . LYS B 1 243 ? -16.394 54.560 31.470 1.00 30.91 243 LYS B CA 1
ATOM 3892 C C . LYS B 1 243 ? -17.330 53.387 31.202 1.00 31.74 243 LYS B C 1
ATOM 3893 O O . LYS B 1 243 ? -18.520 53.583 30.935 1.00 30.68 243 LYS B O 1
ATOM 3899 N N . GLN B 1 244 ? -16.798 52.165 31.264 1.00 28.88 244 GLN B N 1
ATOM 3900 C CA . GLN B 1 244 ? -17.586 50.968 30.955 1.00 30.45 244 GLN B CA 1
ATOM 3901 C C . GLN B 1 244 ? -18.199 50.337 32.207 1.00 32.17 244 GLN B C 1
ATOM 3902 O O . GLN B 1 244 ? -17.531 50.168 33.227 1.00 32.29 244 GLN B O 1
ATOM 3908 N N . THR B 1 245 ? -19.479 49.986 32.128 1.00 32.59 245 THR B N 1
ATOM 3909 C CA . THR B 1 245 ? -20.191 49.534 33.317 1.00 33.83 245 THR B CA 1
ATOM 3910 C C . THR B 1 245 ? -19.521 48.362 34.029 1.00 30.71 245 THR B C 1
ATOM 3911 O O . THR B 1 245 ? -19.501 48.317 35.258 1.00 32.34 245 THR B O 1
ATOM 3915 N N . GLU B 1 246 ? -18.953 47.432 33.264 1.00 33.02 246 GLU B N 1
ATOM 3916 C CA . GLU B 1 246 ? -18.324 46.254 33.848 1.00 32.57 246 GLU B CA 1
ATOM 3917 C C . GLU B 1 246 ? -17.321 46.625 34.934 1.00 29.94 246 GLU B C 1
ATOM 3918 O O . GLU B 1 246 ? -17.223 45.937 35.954 1.00 28.81 246 GLU B O 1
ATOM 3924 N N . ILE B 1 247 ? -16.557 47.691 34.704 1.00 29.24 247 ILE B N 1
ATOM 3925 C CA . ILE B 1 247 ? -15.527 48.085 35.665 1.00 28.01 247 ILE B CA 1
ATOM 3926 C C . ILE B 1 247 ? -16.147 48.571 36.986 1.00 31.40 247 ILE B C 1
ATOM 3927 O O . ILE B 1 247 ? -15.682 48.215 38.073 1.00 28.15 247 ILE B O 1
ATOM 3932 N N . LYS B 1 248 ? -17.213 49.358 36.882 1.00 30.30 248 LYS B N 1
ATOM 3933 C CA . LYS B 1 248 ? -17.957 49.804 38.064 1.00 32.99 248 LYS B CA 1
ATOM 3934 C C . LYS B 1 248 ? -18.470 48.602 38.853 1.00 32.14 248 LYS B C 1
ATOM 3935 O O . LYS B 1 248 ? -18.324 48.539 40.077 1.00 34.36 248 LYS B O 1
ATOM 3941 N N . LYS B 1 249 ? -19.053 47.642 38.139 1.00 31.81 249 LYS B N 1
ATOM 3942 C CA . LYS B 1 249 ? -19.603 46.437 38.755 1.00 33.76 249 LYS B CA 1
ATOM 3943 C C . LYS B 1 249 ? -18.555 45.614 39.497 1.00 36.40 249 LYS B C 1
ATOM 3944 O O . LYS B 1 249 ? -18.788 45.169 40.620 1.00 30.29 249 LYS B O 1
ATOM 3950 N N . ARG B 1 250 ? -17.402 45.412 38.866 1.00 31.82 250 ARG B N 1
ATOM 3951 C CA . ARG B 1 250 ? -16.311 44.675 39.497 1.00 32.95 250 ARG B CA 1
ATOM 3952 C C . ARG B 1 250 ? -15.746 45.381 40.725 1.00 34.09 250 ARG B C 1
ATOM 3953 O O . ARG B 1 250 ? -15.387 44.732 41.712 1.00 35.34 250 ARG B O 1
ATOM 3961 N N . LEU B 1 251 ? -15.657 46.704 40.665 1.00 31.94 251 LEU B N 1
ATOM 3962 C CA . LEU B 1 251 ? -15.126 47.458 41.786 1.00 33.95 251 LEU B CA 1
ATOM 3963 C C . LEU B 1 251 ? -16.111 47.419 42.935 1.00 33.21 251 LEU B C 1
ATOM 3964 O O . LEU B 1 251 ? -15.719 47.271 44.089 1.00 38.73 251 LEU B O 1
ATOM 3969 N N . GLU B 1 252 ? -17.391 47.546 42.605 1.00 36.63 252 GLU B N 1
ATOM 3970 C CA . GLU B 1 252 ? -18.452 47.467 43.604 1.00 39.16 252 GLU B CA 1
ATOM 3971 C C . GLU B 1 252 ? -18.374 46.124 44.326 1.00 42.01 252 GLU B C 1
ATOM 3972 O O . GLU B 1 252 ? -18.347 46.065 45.559 1.00 40.56 252 GLU B O 1
ATOM 3978 N N . ALA B 1 253 ? -18.331 45.052 43.541 1.00 35.19 253 ALA B N 1
ATOM 3979 C CA . ALA B 1 253 ? -18.295 43.697 44.080 1.00 37.94 253 ALA B CA 1
ATOM 3980 C C . ALA B 1 253 ? -17.093 43.505 44.996 1.00 39.66 253 ALA B C 1
ATOM 3981 O O . ALA B 1 253 ? -17.196 42.900 46.065 1.00 39.79 253 ALA B O 1
ATOM 3983 N N . LEU B 1 254 ? -15.949 44.022 44.571 1.00 39.64 254 LEU B N 1
ATOM 3984 C CA . LEU B 1 254 ? -14.736 43.900 45.361 1.00 40.72 254 LEU B CA 1
ATOM 3985 C C . LEU B 1 254 ? -14.847 44.688 46.660 1.00 45.05 254 LEU B C 1
ATOM 3986 O O . LEU B 1 254 ? -14.241 44.302 47.661 1.00 42.05 254 LEU B O 1
ATOM 3991 N N . LEU C 1 3 ? -11.425 19.911 0.433 1.00 43.94 3 LEU C N 1
ATOM 3992 C CA . LEU C 1 3 ? -11.126 19.445 1.786 1.00 43.16 3 LEU C CA 1
ATOM 3993 C C . LEU C 1 3 ? -10.351 20.529 2.528 1.00 39.21 3 LEU C C 1
ATOM 3994 O O . LEU C 1 3 ? -9.278 20.940 2.092 1.00 38.49 3 LEU C O 1
ATOM 3999 N N . SER C 1 4 ? -10.908 21.002 3.638 1.00 39.98 4 SER C N 1
ATOM 4000 C CA . SER C 1 4 ? -10.295 22.089 4.394 1.00 37.39 4 SER C CA 1
ATOM 4001 C C . SER C 1 4 ? -9.209 21.548 5.312 1.00 35.44 4 SER C C 1
ATOM 4002 O O . SER C 1 4 ? -9.429 20.556 6.008 1.00 33.73 4 SER C O 1
ATOM 4005 N N . TYR C 1 5 ? -8.045 22.198 5.314 1.00 32.68 5 TYR C N 1
ATOM 4006 C CA . TYR C 1 5 ? -6.915 21.724 6.114 1.00 32.27 5 TYR C CA 1
ATOM 4007 C C . TYR C 1 5 ? -6.807 22.407 7.478 1.00 33.63 5 TYR C C 1
ATOM 4008 O O . TYR C 1 5 ? -5.873 22.147 8.247 1.00 31.46 5 TYR C O 1
ATOM 4017 N N . VAL C 1 6 ? -7.759 23.284 7.760 1.00 33.13 6 VAL C N 1
ATOM 4018 C CA . VAL C 1 6 ? -7.803 23.987 9.033 1.00 32.18 6 VAL C CA 1
ATOM 4019 C C . VAL C 1 6 ? -9.239 23.970 9.529 1.00 32.66 6 VAL C C 1
ATOM 4020 O O . VAL C 1 6 ? -10.141 24.416 8.824 1.00 33.24 6 VAL C O 1
ATOM 4024 N N . HIS C 1 7 ? -9.452 23.430 10.727 1.00 30.08 7 HIS C N 1
ATOM 4025 C CA . HIS C 1 7 ? -10.794 23.349 11.291 1.00 32.56 7 HIS C CA 1
ATOM 4026 C C . HIS C 1 7 ? -10.942 24.339 12.434 1.00 32.64 7 HIS C C 1
ATOM 4027 O O . HIS C 1 7 ? -9.976 24.652 13.123 1.00 30.15 7 HIS C O 1
ATOM 4034 N N . THR C 1 8 ? -12.161 24.827 12.630 1.00 32.16 8 THR C N 1
ATOM 4035 C CA . THR C 1 8 ? -12.438 25.763 13.710 1.00 28.49 8 THR C CA 1
ATOM 4036 C C . THR C 1 8 ? -13.663 25.314 14.502 1.00 33.83 8 THR C C 1
ATOM 4037 O O . THR C 1 8 ? -14.624 24.798 13.935 1.00 32.96 8 THR C O 1
ATOM 4041 N N . GLU C 1 9 ? -13.599 25.495 15.816 1.00 30.16 9 GLU C N 1
ATOM 4042 C CA . GLU C 1 9 ? -14.712 25.202 16.704 1.00 31.92 9 GLU C CA 1
ATOM 4043 C C . GLU C 1 9 ? -14.618 26.153 17.885 1.00 32.90 9 GLU C C 1
ATOM 4044 O O . GLU C 1 9 ? -13.529 26.409 18.401 1.00 31.35 9 GLU C O 1
ATOM 4050 N N . ILE C 1 10 ? -15.750 26.695 18.310 1.00 32.22 10 ILE C N 1
ATOM 4051 C CA . ILE C 1 10 ? -15.765 27.488 19.525 1.00 32.15 10 ILE C CA 1
ATOM 4052 C C . ILE C 1 10 ? -16.276 26.629 20.679 1.00 36.09 10 ILE C C 1
ATOM 4053 O O . ILE C 1 10 ? -17.358 26.044 20.592 1.00 38.09 10 ILE C O 1
ATOM 4058 N N . GLN C 1 11 ? -15.482 26.528 21.738 1.00 35.01 11 GLN C N 1
ATOM 4059 C CA . GLN C 1 11 ? -15.851 25.746 22.915 1.00 42.45 11 GLN C CA 1
ATOM 4060 C C . GLN C 1 11 ? -15.319 26.423 24.179 1.00 41.52 11 GLN C C 1
ATOM 4061 O O . GLN C 1 11 ? -14.138 26.764 24.259 1.00 43.34 11 GLN C O 1
ATOM 4067 N N . ASN C 1 12 ? -16.190 26.618 25.164 1.00 45.06 12 ASN C N 1
ATOM 4068 C CA . ASN C 1 12 ? -15.795 27.296 26.395 1.00 45.53 12 ASN C CA 1
ATOM 4069 C C . ASN C 1 12 ? -15.233 28.691 26.121 1.00 39.84 12 ASN C C 1
ATOM 4070 O O . ASN C 1 12 ? -14.158 29.042 26.624 1.00 38.07 12 ASN C O 1
ATOM 4075 N N . ASP C 1 13 ? -15.969 29.461 25.319 1.00 35.86 13 ASP C N 1
ATOM 4076 C CA . ASP C 1 13 ? -15.604 30.833 24.952 1.00 36.75 13 ASP C CA 1
ATOM 4077 C C . ASP C 1 13 ? -14.201 30.962 24.368 1.00 33.06 13 ASP C C 1
ATOM 4078 O O . ASP C 1 13 ? -13.560 32.013 24.480 1.00 28.18 13 ASP C O 1
ATOM 4083 N N . ALA C 1 14 ? -13.729 29.890 23.745 1.00 33.02 14 ALA C N 1
ATOM 4084 C CA . ALA C 1 14 ? -12.445 29.914 23.080 1.00 29.98 14 ALA C CA 1
ATOM 4085 C C . ALA C 1 14 ? -12.586 29.334 21.676 1.00 31.91 14 ALA C C 1
ATOM 4086 O O . ALA C 1 14 ? -13.344 28.381 21.461 1.00 34.73 14 ALA C O 1
ATOM 4088 N N . LEU C 1 15 ? -11.888 29.938 20.720 1.00 25.44 15 LEU C N 1
ATOM 4089 C CA . LEU C 1 15 ? -11.815 29.394 19.372 1.00 25.15 15 LEU C CA 1
ATOM 4090 C C . LEU C 1 15 ? -10.649 28.427 19.284 1.00 28.62 15 LEU C C 1
ATOM 4091 O O . LEU C 1 15 ? -9.492 28.814 19.490 1.00 27.31 15 LEU C O 1
ATOM 4096 N N . TYR C 1 16 ? -10.954 27.174 18.966 1.00 26.26 16 TYR C N 1
ATOM 4097 C CA . TYR C 1 16 ? -9.916 26.190 18.681 1.00 28.11 16 TYR C CA 1
ATOM 4098 C C . TYR C 1 16 ? -9.662 26.125 17.185 1.00 28.67 16 TYR C C 1
ATOM 4099 O O . TYR C 1 16 ? -10.570 25.854 16.398 1.00 29.14 16 TYR C O 1
ATOM 4108 N N . ILE C 1 17 ? -8.421 26.404 16.799 1.00 26.71 17 ILE C N 1
ATOM 4109 C CA . ILE C 1 17 ? -8.002 26.285 15.409 1.00 27.35 17 ILE C CA 1
ATOM 4110 C C . ILE C 1 17 ? -7.105 25.063 15.291 1.00 29.20 17 ILE C C 1
ATOM 4111 O O . ILE C 1 17 ? -6.053 24.991 15.929 1.00 25.53 17 ILE C O 1
ATOM 4116 N N . THR C 1 18 ? -7.537 24.096 14.490 1.00 27.89 18 THR C N 1
ATOM 4117 C CA . THR C 1 18 ? -6.846 22.818 14.395 1.00 30.67 18 THR C CA 1
ATOM 4118 C C . THR C 1 18 ? -6.278 22.559 13.001 1.00 31.79 18 THR C C 1
ATOM 4119 O O . THR C 1 18 ? -7.009 22.565 12.010 1.00 30.21 18 THR C O 1
ATOM 4123 N N . LEU C 1 19 ? -4.966 22.340 12.949 1.00 27.46 19 LEU C N 1
ATOM 4124 C CA . LEU C 1 19 ? -4.260 22.010 11.716 1.00 29.49 19 LEU C CA 1
ATOM 4125 C C . LEU C 1 19 ? -4.452 20.536 11.380 1.00 29.37 19 LEU C C 1
ATOM 4126 O O . LEU C 1 19 ? -4.084 19.658 12.169 1.00 31.59 19 LEU C O 1
ATOM 4131 N N . ASP C 1 20 ? -5.019 20.269 10.207 1.00 30.05 20 ASP C N 1
ATOM 4132 C CA . ASP C 1 20 ? -5.356 18.901 9.809 1.00 31.50 20 ASP C CA 1
ATOM 4133 C C . ASP C 1 20 ? -4.979 18.680 8.348 1.00 33.67 20 ASP C C 1
ATOM 4134 O O . ASP C 1 20 ? -5.837 18.739 7.462 1.00 30.75 20 ASP C O 1
ATOM 4139 N N . TYR C 1 21 ? -3.697 18.420 8.115 1.00 28.63 21 TYR C N 1
ATOM 4140 C CA . TYR C 1 21 ? -3.142 18.387 6.761 1.00 31.74 21 TYR C CA 1
ATOM 4141 C C . TYR C 1 21 ? -2.149 17.230 6.607 1.00 32.20 21 TYR C C 1
ATOM 4142 O O . TYR C 1 21 ? -0.972 17.464 6.350 1.00 34.72 21 TYR C O 1
ATOM 4151 N N . PRO C 1 22 ? -2.626 15.979 6.756 1.00 31.04 22 PRO C N 1
ATOM 4152 C CA . PRO C 1 22 ? -1.782 14.777 6.705 1.00 34.33 22 PRO C CA 1
ATOM 4153 C C . PRO C 1 22 ? -1.000 14.688 5.394 1.00 33.97 22 PRO C C 1
ATOM 4154 O O . PRO C 1 22 ? 0.152 14.239 5.386 1.00 34.86 22 PRO C O 1
ATOM 4158 N N . GLU C 1 23 ? -1.623 15.123 4.302 1.00 33.36 23 GLU C N 1
ATOM 4159 C CA . GLU C 1 23 ? -0.993 15.063 2.984 1.00 33.24 23 GLU C CA 1
ATOM 4160 C C . GLU C 1 23 ? 0.392 15.712 2.986 1.00 33.55 23 GLU C C 1
ATOM 4161 O O . GLU C 1 23 ? 1.275 15.316 2.221 1.00 36.94 23 GLU C O 1
ATOM 4167 N N . LYS C 1 24 ? 0.574 16.720 3.834 1.00 35.79 24 LYS C N 1
ATOM 4168 C CA . LYS C 1 24 ? 1.858 17.410 3.935 1.00 31.71 24 LYS C CA 1
ATOM 4169 C C . LYS C 1 24 ? 2.386 17.460 5.366 1.00 34.57 24 LYS C C 1
ATOM 4170 O O . LYS C 1 24 ? 3.262 18.263 5.676 1.00 31.02 24 LYS C O 1
ATOM 4176 N N . LYS C 1 25 ? 1.871 16.577 6.221 1.00 32.79 25 LYS C N 1
ATOM 4177 C CA . LYS C 1 25 ? 2.214 16.589 7.640 1.00 35.60 25 LYS C CA 1
ATOM 4178 C C . LYS C 1 25 ? 2.133 18.011 8.175 1.00 33.77 25 LYS C C 1
ATOM 4179 O O . LYS C 1 25 ? 3.114 18.538 8.701 1.00 30.90 25 LYS C O 1
ATOM 4185 N N . ASN C 1 26 ? 0.969 18.637 8.012 1.00 31.65 26 ASN C N 1
ATOM 4186 C CA . ASN C 1 26 ? 0.747 19.999 8.495 1.00 31.36 26 ASN C CA 1
ATOM 4187 C C . ASN C 1 26 ? 1.767 21.021 7.980 1.00 35.15 26 ASN C C 1
ATOM 4188 O O . ASN C 1 26 ? 2.110 21.979 8.678 1.00 33.75 26 ASN C O 1
ATOM 4193 N N . GLY C 1 27 ? 2.224 20.821 6.746 1.00 31.70 27 GLY C N 1
ATOM 4194 C CA . GLY C 1 27 ? 3.158 21.739 6.115 1.00 34.28 27 GLY C CA 1
ATOM 4195 C C . GLY C 1 27 ? 2.518 23.080 5.833 1.00 34.11 27 GLY C C 1
ATOM 4196 O O . GLY C 1 27 ? 1.292 23.183 5.756 1.00 33.14 27 GLY C O 1
ATOM 4197 N N . LEU C 1 28 ? 3.339 24.113 5.687 1.00 31.31 28 LEU C N 1
ATOM 4198 C CA . LEU C 1 28 ? 2.822 25.453 5.435 1.00 31.90 28 LEU C CA 1
ATOM 4199 C C . LEU C 1 28 ? 2.902 25.794 3.956 1.00 34.27 28 LEU C C 1
ATOM 4200 O O . LEU C 1 28 ? 3.993 25.957 3.412 1.00 36.72 28 LEU C O 1
ATOM 4205 N N . ASP C 1 29 ? 1.743 25.878 3.309 1.00 31.55 29 ASP C N 1
ATOM 4206 C CA . ASP C 1 29 ? 1.663 26.398 1.950 1.00 36.07 29 ASP C CA 1
ATOM 4207 C C . ASP C 1 29 ? 0.629 27.518 1.865 1.00 35.51 29 ASP C C 1
ATOM 4208 O O . ASP C 1 29 ? 0.085 27.951 2.883 1.00 30.83 29 ASP C O 1
ATOM 4213 N N . ALA C 1 30 ? 0.380 28.022 0.664 1.00 36.37 30 ALA C N 1
ATOM 4214 C CA . ALA C 1 30 ? -0.543 29.136 0.528 1.00 35.94 30 ALA C CA 1
ATOM 4215 C C . ALA C 1 30 ? -1.980 28.671 0.740 1.00 34.81 30 ALA C C 1
ATOM 4216 O O . ALA C 1 30 ? -2.836 29.446 1.145 1.00 37.04 30 ALA C O 1
ATOM 4218 N N . GLU C 1 31 ? -2.220 27.389 0.489 1.00 36.56 31 GLU C N 1
ATOM 4219 C CA . GLU C 1 31 ? -3.531 26.782 0.669 1.00 37.74 31 GLU C CA 1
ATOM 4220 C C . GLU C 1 31 ? -3.900 26.715 2.153 1.00 36.07 31 GLU C C 1
ATOM 4221 O O . GLU C 1 31 ? -4.909 27.280 2.576 1.00 34.09 31 GLU C O 1
ATOM 4227 N N . LEU C 1 32 ? -3.070 26.039 2.942 1.00 33.78 32 LEU C N 1
ATOM 4228 C CA . LEU C 1 32 ? -3.282 25.979 4.385 1.00 34.27 32 LEU C CA 1
ATOM 4229 C C . LEU C 1 32 ? -3.177 27.364 5.003 1.00 32.62 32 LEU C C 1
ATOM 4230 O O . LEU C 1 32 ? -3.900 27.684 5.941 1.00 29.97 32 LEU C O 1
ATOM 4235 N N . GLY C 1 33 ? -2.264 28.174 4.477 1.00 30.62 33 GLY C N 1
ATOM 4236 C CA . GLY C 1 33 ? -2.056 29.530 4.946 1.00 27.74 33 GLY C CA 1
ATOM 4237 C C . GLY C 1 33 ? -3.282 30.403 4.792 1.00 30.89 33 GLY C C 1
ATOM 4238 O O . GLY C 1 33 ? -3.640 31.151 5.703 1.00 27.77 33 GLY C O 1
ATOM 4239 N N . THR C 1 34 ? -3.930 30.313 3.635 1.00 30.07 34 THR C N 1
ATOM 4240 C CA . THR C 1 34 ? -5.162 31.067 3.394 1.00 31.52 34 THR C CA 1
ATOM 4241 C C . THR C 1 34 ? -6.258 30.675 4.389 1.00 28.47 34 THR C C 1
ATOM 4242 O O . THR C 1 34 ? -6.939 31.539 4.956 1.00 31.00 34 THR C O 1
ATOM 4246 N N . SER C 1 35 ? -6.408 29.374 4.606 1.00 29.18 35 SER C N 1
ATOM 4247 C CA . SER C 1 35 ? -7.421 28.865 5.524 1.00 30.47 35 SER C CA 1
ATOM 4248 C C . SER C 1 35 ? -7.108 29.287 6.957 1.00 31.74 35 SER C C 1
ATOM 4249 O O . SER C 1 35 ? -7.993 29.715 7.689 1.00 27.65 35 SER C O 1
ATOM 4252 N N . LEU C 1 36 ? -5.837 29.177 7.345 1.00 28.85 36 LEU C N 1
ATOM 4253 C CA . LEU C 1 36 ? -5.411 29.603 8.682 1.00 29.71 36 LEU C CA 1
ATOM 4254 C C . LEU C 1 36 ? -5.644 31.101 8.904 1.00 26.23 36 LEU C C 1
ATOM 4255 O O . LEU C 1 36 ? -6.075 31.533 9.977 1.00 24.02 36 LEU C O 1
ATOM 4260 N N . LEU C 1 37 ? -5.369 31.911 7.890 1.00 24.93 37 LEU C N 1
ATOM 4261 C CA . LEU C 1 37 ? -5.558 33.345 8.033 1.00 25.12 37 LEU C CA 1
ATOM 4262 C C . LEU C 1 37 ? -7.031 33.666 8.241 1.00 25.53 37 LEU C C 1
ATOM 4263 O O . LEU C 1 37 ? -7.385 34.501 9.077 1.00 24.08 37 LEU C O 1
ATOM 4268 N N . GLU C 1 38 ? -7.886 33.008 7.474 1.00 25.13 38 GLU C N 1
ATOM 4269 C CA . GLU C 1 38 ? -9.316 33.239 7.651 1.00 26.63 38 GLU C CA 1
ATOM 4270 C C . GLU C 1 38 ? -9.731 32.877 9.072 1.00 27.23 38 GLU C C 1
ATOM 4271 O O . GLU C 1 38 ? -10.524 33.589 9.688 1.00 29.27 38 GLU C O 1
ATOM 4277 N N . ALA C 1 39 ? -9.198 31.769 9.581 1.00 26.93 39 ALA C N 1
ATOM 4278 C CA . ALA C 1 39 ? -9.546 31.305 10.926 1.00 26.57 39 ALA C CA 1
ATOM 4279 C C . ALA C 1 39 ? -9.096 32.310 11.982 1.00 27.97 39 ALA C C 1
ATOM 4280 O O . ALA C 1 39 ? -9.839 32.605 12.925 1.00 26.76 39 ALA C O 1
ATOM 4282 N N . ILE C 1 40 ? -7.879 32.831 11.828 1.00 26.06 40 ILE C N 1
ATOM 4283 C CA . ILE C 1 40 ? -7.354 33.828 12.754 1.00 25.81 40 ILE C CA 1
ATOM 4284 C C . ILE C 1 40 ? -8.187 35.108 12.756 1.00 26.35 40 ILE C C 1
ATOM 4285 O O . ILE C 1 40 ? -8.519 35.635 13.817 1.00 25.35 40 ILE C O 1
ATOM 4290 N N . ARG C 1 41 ? -8.503 35.619 11.569 1.00 25.25 41 ARG C N 1
ATOM 4291 C CA . ARG C 1 41 ? -9.287 36.851 11.478 1.00 29.77 41 ARG C CA 1
ATOM 4292 C C . ARG C 1 41 ? -10.676 36.674 12.065 1.00 32.08 41 ARG C C 1
ATOM 4293 O O . ARG C 1 41 ? -11.199 37.583 12.719 1.00 30.35 41 ARG C O 1
ATOM 4301 N N . ALA C 1 42 ? -11.266 35.507 11.829 1.00 28.07 42 ALA C N 1
ATOM 4302 C CA . ALA C 1 42 ? -12.593 35.209 12.352 1.00 31.35 42 ALA C CA 1
ATOM 4303 C C . ALA C 1 42 ? -12.544 35.282 13.875 1.00 29.69 42 ALA C C 1
ATOM 4304 O O . ALA C 1 42 ? -13.414 35.893 14.513 1.00 30.77 42 ALA C O 1
ATOM 4306 N N . GLY C 1 43 ? -11.506 34.678 14.449 1.00 29.92 43 GLY C N 1
ATOM 4307 C CA . GLY C 1 43 ? -11.318 34.703 15.890 1.00 27.48 43 GLY C CA 1
ATOM 4308 C C . GLY C 1 43 ? -11.136 36.099 16.450 1.00 28.26 43 GLY C C 1
ATOM 4309 O O . GLY C 1 43 ? -11.730 36.461 17.471 1.00 27.20 43 GLY C O 1
ATOM 4310 N N . ASN C 1 44 ? -10.301 36.889 15.786 1.00 24.70 44 ASN C N 1
ATOM 4311 C CA . ASN C 1 44 ? -9.995 38.232 16.233 1.00 24.75 44 ASN C CA 1
ATOM 4312 C C . ASN C 1 44 ? -11.239 39.116 16.237 1.00 27.67 44 ASN C C 1
ATOM 4313 O O . ASN C 1 44 ? -11.341 40.059 17.019 1.00 26.06 44 ASN C O 1
ATOM 4318 N N . ASN C 1 45 ? -12.181 38.794 15.359 1.00 27.39 45 ASN C N 1
ATOM 4319 C CA . ASN C 1 45 ? -13.396 39.602 15.231 1.00 28.87 45 ASN C CA 1
ATOM 4320 C C . ASN C 1 45 ? -14.591 38.998 15.927 1.00 30.63 45 ASN C C 1
ATOM 4321 O O . ASN C 1 45 ? -15.729 39.439 15.727 1.00 33.40 45 ASN C O 1
ATOM 4326 N N . GLU C 1 46 ? -14.341 37.989 16.744 1.00 27.54 46 GLU C N 1
ATOM 4327 C CA . GLU C 1 46 ? -15.428 37.318 17.445 1.00 29.14 46 GLU C CA 1
ATOM 4328 C C . GLU C 1 46 ? -15.538 37.868 18.868 1.00 29.50 46 GLU C C 1
ATOM 4329 O O . GLU C 1 46 ? -14.725 37.546 19.729 1.00 26.67 46 GLU C O 1
ATOM 4335 N N . THR C 1 47 ? -16.553 38.696 19.123 1.00 25.67 47 THR C N 1
ATOM 4336 C CA . THR C 1 47 ? -16.652 39.363 20.419 1.00 25.83 47 THR C CA 1
ATOM 4337 C C . THR C 1 47 ? -16.970 38.399 21.554 1.00 28.73 47 THR C C 1
ATOM 4338 O O . THR C 1 47 ? -16.754 38.713 22.723 1.00 31.66 47 THR C O 1
ATOM 4342 N N . SER C 1 48 ? -17.466 37.216 21.222 1.00 27.00 48 SER C N 1
ATOM 4343 C CA . SER C 1 48 ? -17.925 36.302 22.264 1.00 31.29 48 SER C CA 1
ATOM 4344 C C . SER C 1 48 ? -16.831 35.399 22.830 1.00 29.10 48 SER C C 1
ATOM 4345 O O . SER C 1 48 ? -17.086 34.633 23.764 1.00 30.28 48 SER C O 1
ATOM 4348 N N . ILE C 1 49 ? -15.619 35.474 22.274 1.00 27.24 49 ILE C N 1
ATOM 4349 C CA . ILE C 1 49 ? -14.535 34.646 22.791 1.00 25.35 49 ILE C CA 1
ATOM 4350 C C . ILE C 1 49 ? -13.448 35.468 23.479 1.00 27.09 49 ILE C C 1
ATOM 4351 O O . ILE C 1 49 ? -13.280 36.654 23.191 1.00 25.19 49 ILE C O 1
ATOM 4356 N N . HIS C 1 50 ? -12.708 34.831 24.383 1.00 23.77 50 HIS C N 1
ATOM 4357 C CA . HIS C 1 50 ? -11.588 35.498 25.048 1.00 24.61 50 HIS C CA 1
ATOM 4358 C C . HIS C 1 50 ? -10.217 34.977 24.612 1.00 26.32 50 HIS C C 1
ATOM 4359 O O . HIS C 1 50 ? -9.186 35.634 24.854 1.00 22.52 50 HIS C O 1
ATOM 4366 N N . SER C 1 51 ? -10.197 33.807 23.969 1.00 24.10 51 SER C N 1
ATOM 4367 C CA . SER C 1 51 ? -8.940 33.147 23.621 1.00 24.01 51 SER C CA 1
ATOM 4368 C C . SER C 1 51 ? -8.983 32.456 22.264 1.00 23.93 51 SER C C 1
ATOM 4369 O O . SER C 1 51 ? -10.050 32.080 21.769 1.00 23.76 51 SER C O 1
ATOM 4372 N N . ILE C 1 52 ? -7.807 32.292 21.670 1.00 21.23 52 ILE C N 1
ATOM 4373 C CA . ILE C 1 52 ? -7.654 31.482 20.475 1.00 21.89 52 ILE C CA 1
ATOM 4374 C C . ILE C 1 52 ? -6.588 30.430 20.751 1.00 23.00 52 ILE C C 1
ATOM 4375 O O . ILE C 1 52 ? -5.459 30.759 21.142 1.00 23.75 52 ILE C O 1
ATOM 4380 N N . ILE C 1 53 ? -6.955 29.168 20.564 1.00 24.65 53 ILE C N 1
ATOM 4381 C CA . ILE C 1 53 ? -6.036 28.056 20.774 1.00 23.72 53 ILE C CA 1
ATOM 4382 C C . ILE C 1 53 ? -5.627 27.438 19.434 1.00 27.32 53 ILE C C 1
ATOM 4383 O O . ILE C 1 53 ? -6.500 27.017 18.676 1.00 25.62 53 ILE C O 1
ATOM 4388 N N . LEU C 1 54 ? -4.319 27.369 19.153 1.00 24.65 54 LEU C N 1
ATOM 4389 C CA . LEU C 1 54 ? -3.826 26.755 17.918 1.00 24.56 54 LEU C CA 1
ATOM 4390 C C . LEU C 1 54 ? -3.226 25.372 18.206 1.00 26.71 54 LEU C C 1
ATOM 4391 O O . LEU C 1 54 ? -2.349 25.226 19.062 1.00 26.04 54 LEU C O 1
ATOM 4396 N N . GLN C 1 55 ? -3.697 24.359 17.486 1.00 25.00 55 GLN C N 1
ATOM 4397 C CA . GLN C 1 55 ? -3.313 22.977 17.777 1.00 26.17 55 GLN C CA 1
ATOM 4398 C C . GLN C 1 55 ? -3.262 22.135 16.516 1.00 26.88 55 GLN C C 1
ATOM 4399 O O . GLN C 1 55 ? -3.673 22.586 15.444 1.00 26.20 55 GLN C O 1
ATOM 4405 N N . SER C 1 56 ? -2.723 20.925 16.658 1.00 27.28 56 SER C N 1
ATOM 4406 C CA . SER C 1 56 ? -2.632 19.947 15.574 1.00 27.07 56 SER C CA 1
ATOM 4407 C C . SER C 1 56 ? -3.521 18.748 15.891 1.00 29.11 56 SER C C 1
ATOM 4408 O O . SER C 1 56 ? -3.611 18.314 17.041 1.00 30.05 56 SER C O 1
ATOM 4411 N N . LYS C 1 57 ? -4.156 18.207 14.857 1.00 30.16 57 LYS C N 1
ATOM 4412 C CA . LYS C 1 57 ? -5.011 17.030 14.984 1.00 32.25 57 LYS C CA 1
ATOM 4413 C C . LYS C 1 57 ? -4.216 15.717 15.053 1.00 36.42 57 LYS C C 1
ATOM 4414 O O . LYS C 1 57 ? -4.749 14.684 15.455 1.00 38.77 57 LYS C O 1
ATOM 4420 N N . HIS C 1 58 ? -2.942 15.768 14.679 1.00 32.18 58 HIS C N 1
ATOM 4421 C CA . HIS C 1 58 ? -2.150 14.553 14.487 1.00 37.67 58 HIS C CA 1
ATOM 4422 C C . HIS C 1 58 ? -1.058 14.368 15.523 1.00 36.63 58 HIS C C 1
ATOM 4423 O O . HIS C 1 58 ? -0.249 15.266 15.762 1.00 35.23 58 HIS C O 1
ATOM 4430 N N . ARG C 1 59 ? -1.034 13.185 16.128 1.00 37.93 59 ARG C N 1
ATOM 4431 C CA . ARG C 1 59 ? -0.132 12.917 17.239 1.00 41.05 59 ARG C CA 1
ATOM 4432 C C . ARG C 1 59 ? 1.341 13.116 16.885 1.00 39.84 59 ARG C C 1
ATOM 4433 O O . ARG C 1 59 ? 2.105 13.658 17.685 1.00 38.63 59 ARG C O 1
ATOM 4441 N N . ALA C 1 60 ? 1.732 12.688 15.687 1.00 38.83 60 ALA C N 1
ATOM 4442 C CA . ALA C 1 60 ? 3.141 12.660 15.291 1.00 39.03 60 ALA C CA 1
ATOM 4443 C C . ALA C 1 60 ? 3.803 14.037 15.194 1.00 37.38 60 ALA C C 1
ATOM 4444 O O . ALA C 1 60 ? 4.973 14.197 15.540 1.00 34.78 60 ALA C O 1
ATOM 4446 N N . TYR C 1 61 ? 3.056 15.026 14.719 1.00 35.63 61 TYR C N 1
ATOM 4447 C CA . TYR C 1 61 ? 3.636 16.324 14.408 1.00 31.85 61 TYR C CA 1
ATOM 4448 C C . TYR C 1 61 ? 2.698 17.476 14.733 1.00 29.87 61 TYR C C 1
ATOM 4449 O O . TYR C 1 61 ? 1.476 17.340 14.646 1.00 30.23 61 TYR C O 1
ATOM 4458 N N . PHE C 1 62 ? 3.281 18.611 15.105 1.00 29.13 62 PHE C N 1
ATOM 4459 C CA . PHE C 1 62 ? 2.538 19.853 15.116 1.00 31.61 62 PHE C CA 1
ATOM 4460 C C . PHE C 1 62 ? 2.513 20.402 13.687 1.00 27.76 62 PHE C C 1
ATOM 4461 O O . PHE C 1 62 ? 1.450 20.554 13.087 1.00 28.78 62 PHE C O 1
ATOM 4469 N N . SER C 1 63 ? 3.690 20.698 13.147 1.00 28.53 63 SER C N 1
ATOM 4470 C CA . SER C 1 63 ? 3.808 21.149 11.763 1.00 27.71 63 SER C CA 1
ATOM 4471 C C . SER C 1 63 ? 5.209 20.896 11.229 1.00 32.55 63 SER C C 1
ATOM 4472 O O . SER C 1 63 ? 6.198 21.164 11.914 1.00 31.36 63 SER C O 1
ATOM 4475 N N . SER C 1 64 ? 5.291 20.386 10.004 1.00 29.67 64 SER C N 1
ATOM 4476 C CA . SER C 1 64 ? 6.580 20.117 9.385 1.00 32.52 64 SER C CA 1
ATOM 4477 C C . SER C 1 64 ? 7.107 21.393 8.746 1.00 33.49 64 SER C C 1
ATOM 4478 O O . SER C 1 64 ? 8.193 21.407 8.163 1.00 32.49 64 SER C O 1
ATOM 4481 N N . GLY C 1 65 ? 6.332 22.469 8.869 1.00 31.28 65 GLY C N 1
ATOM 4482 C CA . GLY C 1 65 ? 6.716 23.758 8.331 1.00 29.60 65 GLY C CA 1
ATOM 4483 C C . GLY C 1 65 ? 6.652 23.827 6.816 1.00 32.12 65 GLY C C 1
ATOM 4484 O O . GLY C 1 65 ? 6.057 22.963 6.179 1.00 32.59 65 GLY C O 1
ATOM 4485 N N . PRO C 1 66 ? 7.249 24.874 6.229 1.00 34.17 66 PRO C N 1
ATOM 4486 C CA . PRO C 1 66 ? 7.368 24.945 4.767 1.00 34.64 66 PRO C CA 1
ATOM 4487 C C . PRO C 1 66 ? 8.142 23.739 4.256 1.00 36.03 66 PRO C C 1
ATOM 4488 O O . PRO C 1 66 ? 9.259 23.493 4.703 1.00 37.31 66 PRO C O 1
ATOM 4492 N N . ARG C 1 67 ? 7.546 22.983 3.341 1.00 35.86 67 ARG C N 1
ATOM 4493 C CA . ARG C 1 67 ? 8.140 21.733 2.887 1.00 36.92 67 ARG C CA 1
ATOM 4494 C C . ARG C 1 67 ? 9.301 21.988 1.920 1.00 40.41 67 ARG C C 1
ATOM 4495 O O . ARG C 1 67 ? 9.237 22.895 1.090 1.00 39.18 67 ARG C O 1
ATOM 4503 N N . LEU C 1 68 ? 10.364 21.200 2.048 1.00 38.16 68 LEU C N 1
ATOM 4504 C CA . LEU C 1 68 ? 11.519 21.320 1.154 1.00 43.65 68 LEU C CA 1
ATOM 4505 C C . LEU C 1 68 ? 11.104 21.257 -0.317 1.00 42.18 68 LEU C C 1
ATOM 4506 O O . LEU C 1 68 ? 11.603 22.012 -1.157 1.00 38.31 68 LEU C O 1
ATOM 4511 N N . GLU C 1 69 ? 10.189 20.345 -0.621 1.00 40.27 69 GLU C N 1
ATOM 4512 C CA . GLU C 1 69 ? 9.700 20.179 -1.982 1.00 42.64 69 GLU C CA 1
ATOM 4513 C C . GLU C 1 69 ? 9.080 21.462 -2.518 1.00 41.44 69 GLU C C 1
ATOM 4514 O O . GLU C 1 69 ? 9.302 21.833 -3.665 1.00 39.20 69 GLU C O 1
ATOM 4520 N N . ASP C 1 70 ? 8.290 22.137 -1.688 1.00 41.27 70 ASP C N 1
ATOM 4521 C CA . ASP C 1 70 ? 7.629 23.363 -2.124 1.00 41.89 70 ASP C CA 1
ATOM 4522 C C . ASP C 1 70 ? 8.627 24.507 -2.255 1.00 40.81 70 ASP C C 1
ATOM 4523 O O . ASP C 1 70 ? 8.527 25.332 -3.162 1.00 39.80 70 ASP C O 1
ATOM 4528 N N . LEU C 1 71 ? 9.591 24.554 -1.344 1.00 38.18 71 LEU C N 1
ATOM 4529 C CA . LEU C 1 71 ? 10.621 25.576 -1.404 1.00 38.01 71 LEU C CA 1
ATOM 4530 C C . LEU C 1 71 ? 11.428 25.445 -2.692 1.00 39.11 71 LEU C C 1
ATOM 4531 O O . LEU C 1 71 ? 11.689 26.434 -3.376 1.00 37.12 71 LEU C O 1
ATOM 4536 N N . LEU C 1 72 ? 11.803 24.215 -3.021 1.00 35.36 72 LEU C N 1
ATOM 4537 C CA . LEU C 1 72 ? 12.551 23.958 -4.243 1.00 40.60 72 LEU C CA 1
ATOM 4538 C C . LEU C 1 72 ? 11.805 24.516 -5.446 1.00 41.46 72 LEU C C 1
ATOM 4539 O O . LEU C 1 72 ? 12.380 25.224 -6.274 1.00 39.46 72 LEU C O 1
ATOM 4544 N N . ILE C 1 73 ? 10.515 24.200 -5.533 1.00 39.37 73 ILE C N 1
ATOM 4545 C CA . ILE C 1 73 ? 9.688 24.699 -6.625 1.00 41.10 73 ILE C CA 1
ATOM 4546 C C . ILE C 1 73 ? 9.822 26.215 -6.752 1.00 40.05 73 ILE C C 1
ATOM 4547 O O . ILE C 1 73 ? 10.087 26.731 -7.841 1.00 40.39 73 ILE C O 1
ATOM 4552 N N . CYS C 1 74 ? 9.672 26.928 -5.637 1.00 39.34 74 CYS C N 1
ATOM 4553 C CA . CYS C 1 74 ? 9.874 28.380 -5.634 1.00 39.85 74 CYS C CA 1
ATOM 4554 C C . CYS C 1 74 ? 11.271 28.764 -6.123 1.00 40.18 74 CYS C C 1
ATOM 4555 O O . CYS C 1 74 ? 11.442 29.756 -6.834 1.00 41.41 74 CYS C O 1
ATOM 4558 N N . ALA C 1 75 ? 12.272 27.990 -5.717 1.00 39.70 75 ALA C N 1
ATOM 4559 C CA . ALA C 1 75 ? 13.653 28.287 -6.089 1.00 40.62 75 ALA C CA 1
ATOM 4560 C C . ALA C 1 75 ? 13.880 28.080 -7.585 1.00 42.11 75 ALA C C 1
ATOM 4561 O O . ALA C 1 75 ? 14.662 28.798 -8.212 1.00 41.81 75 ALA C O 1
ATOM 4563 N N . SER C 1 76 ? 13.182 27.099 -8.144 1.00 41.93 76 SER C N 1
ATOM 4564 C CA . SER C 1 76 ? 13.335 26.728 -9.545 1.00 43.85 76 SER C CA 1
ATOM 4565 C C . SER C 1 76 ? 12.478 27.621 -10.433 1.00 48.26 76 SER C C 1
ATOM 4566 O O . SER C 1 76 ? 12.707 27.723 -11.636 1.00 50.46 76 SER C O 1
ATOM 4569 N N . ASP C 1 77 ? 11.491 28.274 -9.827 1.00 46.18 77 ASP C N 1
ATOM 4570 C CA . ASP C 1 77 ? 10.609 29.181 -10.548 1.00 50.13 77 ASP C CA 1
ATOM 4571 C C . ASP C 1 77 ? 11.392 30.397 -11.042 1.00 50.15 77 ASP C C 1
ATOM 4572 O O . ASP C 1 77 ? 12.277 30.900 -10.348 1.00 51.26 77 ASP C O 1
ATOM 4577 N N . GLN C 1 78 ? 11.075 30.872 -12.241 1.00 51.45 78 GLN C N 1
ATOM 4578 C CA . GLN C 1 78 ? 11.796 32.010 -12.807 1.00 51.23 78 GLN C CA 1
ATOM 4579 C C . GLN C 1 78 ? 11.142 33.353 -12.481 1.00 52.66 78 GLN C C 1
ATOM 4580 O O . GLN C 1 78 ? 11.679 34.411 -12.815 1.00 53.23 78 GLN C O 1
ATOM 4586 N N . SER C 1 79 ? 9.982 33.305 -11.830 1.00 50.14 79 SER C N 1
ATOM 4587 C CA . SER C 1 79 ? 9.322 34.511 -11.339 1.00 45.96 79 SER C CA 1
ATOM 4588 C C . SER C 1 79 ? 9.177 34.412 -9.828 1.00 41.24 79 SER C C 1
ATOM 4589 O O . SER C 1 79 ? 9.062 33.310 -9.288 1.00 41.49 79 SER C O 1
ATOM 4592 N N . ASP C 1 80 ? 9.172 35.560 -9.152 1.00 37.68 80 ASP C N 1
ATOM 4593 C CA . ASP C 1 80 ? 9.096 35.583 -7.690 1.00 34.96 80 ASP C CA 1
ATOM 4594 C C . ASP C 1 80 ? 7.660 35.589 -7.155 1.00 38.08 80 ASP C C 1
ATOM 4595 O O . ASP C 1 80 ? 7.438 35.753 -5.950 1.00 33.34 80 ASP C O 1
ATOM 4600 N N . VAL C 1 81 ? 6.690 35.388 -8.041 1.00 34.12 81 VAL C N 1
ATOM 4601 C CA . VAL C 1 81 ? 5.282 35.567 -7.671 1.00 35.20 81 VAL C CA 1
ATOM 4602 C C . VAL C 1 81 ? 4.770 34.540 -6.655 1.00 34.46 81 VAL C C 1
ATOM 4603 O O . VAL C 1 81 ? 4.196 34.914 -5.632 1.00 35.38 81 VAL C O 1
ATOM 4607 N N . ARG C 1 82 ? 4.981 33.257 -6.930 1.00 35.11 82 ARG C N 1
ATOM 4608 C CA . ARG C 1 82 ? 4.505 32.208 -6.029 1.00 40.03 82 ARG C CA 1
ATOM 4609 C C . ARG C 1 82 ? 5.132 32.337 -4.641 1.00 36.69 82 ARG C C 1
ATOM 4610 O O . ARG C 1 82 ? 4.459 32.144 -3.624 1.00 37.54 82 ARG C O 1
ATOM 4618 N N . LEU C 1 83 ? 6.421 32.658 -4.602 1.00 35.55 83 LEU C N 1
ATOM 4619 C CA . LEU C 1 83 ? 7.116 32.831 -3.336 1.00 33.82 83 LEU C CA 1
ATOM 4620 C C . LEU C 1 83 ? 6.575 34.034 -2.576 1.00 33.42 83 LEU C C 1
ATOM 4621 O O . LEU C 1 83 ? 6.364 33.961 -1.373 1.00 31.29 83 LEU C O 1
ATOM 4626 N N . ARG C 1 84 ? 6.355 35.138 -3.281 1.00 31.10 84 ARG C N 1
ATOM 4627 C CA . ARG C 1 84 ? 5.857 36.351 -2.640 1.00 31.06 84 ARG C CA 1
ATOM 4628 C C . ARG C 1 84 ? 4.398 36.210 -2.204 1.00 32.66 84 ARG C C 1
ATOM 4629 O O . ARG C 1 84 ? 3.961 36.841 -1.237 1.00 31.69 84 ARG C O 1
ATOM 4637 N N . GLU C 1 85 ? 3.657 35.370 -2.911 1.00 32.10 85 GLU C N 1
ATOM 4638 C CA . GLU C 1 85 ? 2.273 35.084 -2.556 1.00 36.08 85 GLU C CA 1
ATOM 4639 C C . GLU C 1 85 ? 2.170 34.267 -1.270 1.00 32.92 85 GLU C C 1
ATOM 4640 O O . GLU C 1 85 ? 1.339 34.562 -0.402 1.00 33.40 85 GLU C O 1
ATOM 4646 N N . VAL C 1 86 ? 3.003 33.239 -1.142 1.00 32.38 86 VAL C N 1
ATOM 4647 C CA . VAL C 1 86 ? 2.967 32.430 0.070 1.00 33.74 86 VAL C CA 1
ATOM 4648 C C . VAL C 1 86 ? 3.510 33.225 1.259 1.00 32.80 86 VAL C C 1
ATOM 4649 O O . VAL C 1 86 ? 2.944 33.178 2.356 1.00 32.41 86 VAL C O 1
ATOM 4653 N N . LEU C 1 87 ? 4.587 33.977 1.044 1.00 32.68 87 LEU C N 1
ATOM 4654 C CA . LEU C 1 87 ? 5.087 34.850 2.100 1.00 28.78 87 LEU C CA 1
ATOM 4655 C C . LEU C 1 87 ? 4.036 35.856 2.559 1.00 31.63 87 LEU C C 1
ATOM 4656 O O . LEU C 1 87 ? 3.894 36.107 3.752 1.00 28.11 87 LEU C O 1
ATOM 4661 N N . HIS C 1 88 ? 3.289 36.420 1.617 1.00 27.56 88 HIS C N 1
ATOM 4662 C CA . HIS C 1 88 ? 2.289 37.424 1.956 1.00 30.89 88 HIS C CA 1
ATOM 4663 C C . HIS C 1 88 ? 1.231 36.865 2.903 1.00 30.02 88 HIS C C 1
ATOM 4664 O O . HIS C 1 88 ? 0.885 37.504 3.895 1.00 31.32 88 HIS C O 1
ATOM 4671 N N . VAL C 1 89 ? 0.717 35.679 2.598 1.00 29.28 89 VAL C N 1
ATOM 4672 C CA . VAL C 1 89 ? -0.335 35.090 3.424 1.00 31.01 89 VAL C CA 1
ATOM 4673 C C . VAL C 1 89 ? 0.218 34.641 4.772 1.00 30.94 89 VAL C C 1
ATOM 4674 O O . VAL C 1 89 ? -0.353 34.953 5.814 1.00 30.07 89 VAL C O 1
ATOM 4678 N N . LEU C 1 90 ? 1.335 33.917 4.756 1.00 28.59 90 LEU C N 1
ATOM 4679 C CA . LEU C 1 90 ? 1.920 33.444 6.014 1.00 28.88 90 LEU C CA 1
ATOM 4680 C C . LEU C 1 90 ? 2.384 34.601 6.907 1.00 28.82 90 LEU C C 1
ATOM 4681 O O . LEU C 1 90 ? 2.152 34.583 8.123 1.00 25.64 90 LEU C O 1
ATOM 4686 N N . ASN C 1 91 ? 3.002 35.622 6.310 1.00 26.88 91 ASN C N 1
ATOM 4687 C CA . ASN C 1 91 ? 3.365 36.813 7.066 1.00 27.43 91 ASN C CA 1
ATOM 4688 C C . ASN C 1 91 ? 2.139 37.455 7.721 1.00 27.25 91 ASN C C 1
ATOM 4689 O O . ASN C 1 91 ? 2.188 37.887 8.874 1.00 25.33 91 ASN C O 1
ATOM 4694 N N . HIS C 1 92 ? 1.035 37.521 6.986 1.00 25.26 92 HIS C N 1
ATOM 4695 C CA . HIS C 1 92 ? -0.202 38.011 7.602 1.00 27.25 92 HIS C CA 1
ATOM 4696 C C . HIS C 1 92 ? -0.708 37.133 8.744 1.00 26.04 92 HIS C C 1
ATOM 4697 O O . HIS C 1 92 ? -1.211 37.668 9.725 1.00 25.56 92 HIS C O 1
ATOM 4704 N N . CYS C 1 93 ? -0.577 35.811 8.622 1.00 23.19 93 CYS C N 1
ATOM 4705 C CA . CYS C 1 93 ? -0.926 34.918 9.738 1.00 23.52 93 CYS C CA 1
ATOM 4706 C C . CYS C 1 93 ? -0.117 35.285 10.974 1.00 26.34 93 CYS C C 1
ATOM 4707 O O . CYS C 1 93 ? -0.659 35.413 12.068 1.00 24.76 93 CYS C O 1
ATOM 4710 N N . VAL C 1 94 ? 1.196 35.435 10.798 1.00 21.82 94 VAL C N 1
ATOM 4711 C CA . VAL C 1 94 ? 2.048 35.832 11.910 1.00 24.95 94 VAL C CA 1
ATOM 4712 C C . VAL C 1 94 ? 1.627 37.171 12.534 1.00 25.25 94 VAL C C 1
ATOM 4713 O O . VAL C 1 94 ? 1.493 37.282 13.748 1.00 22.92 94 VAL C O 1
ATOM 4717 N N . LEU C 1 95 ? 1.433 38.193 11.704 1.00 23.20 95 LEU C N 1
ATOM 4718 C CA . LEU C 1 95 ? 1.081 39.526 12.188 1.00 24.39 95 LEU C CA 1
ATOM 4719 C C . LEU C 1 95 ? -0.298 39.565 12.864 1.00 23.68 95 LEU C C 1
ATOM 4720 O O . LEU C 1 95 ? -0.491 40.231 13.885 1.00 23.57 95 LEU C O 1
ATOM 4725 N N . GLU C 1 96 ? -1.252 38.852 12.276 1.00 24.61 96 GLU C N 1
ATOM 4726 C CA . GLU C 1 96 ? -2.600 38.783 12.816 1.00 26.25 96 GLU C CA 1
ATOM 4727 C C . GLU C 1 96 ? -2.695 37.936 14.076 1.00 24.92 96 GLU C C 1
ATOM 4728 O O . GLU C 1 96 ? -3.576 38.150 14.906 1.00 22.57 96 GLU C O 1
ATOM 4734 N N . ILE C 1 97 ? -1.803 36.966 14.233 1.00 25.23 97 ILE C N 1
ATOM 4735 C CA . ILE C 1 97 ? -1.703 36.312 15.531 1.00 23.51 97 ILE C CA 1
ATOM 4736 C C . ILE C 1 97 ? -1.145 37.322 16.538 1.00 23.45 97 ILE C C 1
ATOM 4737 O O . ILE C 1 97 ? -1.691 37.514 17.630 1.00 20.84 97 ILE C O 1
ATOM 4742 N N . PHE C 1 98 ? -0.065 38.000 16.159 1.00 22.55 98 PHE C N 1
ATOM 4743 C CA . PHE C 1 98 ? 0.604 38.909 17.082 1.00 21.40 98 PHE C CA 1
ATOM 4744 C C . PHE C 1 98 ? -0.291 40.046 17.548 1.00 22.59 98 PHE C C 1
ATOM 4745 O O . PHE C 1 98 ? -0.199 40.474 18.700 1.00 21.77 98 PHE C O 1
ATOM 4753 N N . THR C 1 99 ? -1.155 40.533 16.660 1.00 20.52 99 THR C N 1
ATOM 4754 C CA . THR C 1 99 ? -1.993 41.685 16.989 1.00 22.03 99 THR C CA 1
ATOM 4755 C C . THR C 1 99 ? -3.385 41.228 17.438 1.00 21.54 99 THR C C 1
ATOM 4756 O O . THR C 1 99 ? -4.295 42.054 17.579 1.00 21.32 99 THR C O 1
ATOM 4760 N N . SER C 1 100 ? -3.547 39.927 17.685 1.00 21.46 100 SER C N 1
ATOM 4761 C CA . SER C 1 100 ? -4.839 39.429 18.171 1.00 23.06 100 SER C CA 1
ATOM 4762 C C . SER C 1 100 ? -5.188 40.071 19.497 1.00 21.67 100 SER C C 1
ATOM 4763 O O . SER C 1 100 ? -4.360 40.159 20.387 1.00 21.83 100 SER C O 1
ATOM 4766 N N . PRO C 1 101 ? -6.440 40.508 19.644 1.00 20.22 101 PRO C N 1
ATOM 4767 C CA . PRO C 1 101 ? -6.850 41.038 20.946 1.00 20.45 101 PRO C CA 1
ATOM 4768 C C . PRO C 1 101 ? -7.185 39.911 21.933 1.00 20.83 101 PRO C C 1
ATOM 4769 O O . PRO C 1 101 ? -7.371 40.194 23.119 1.00 21.46 101 PRO C O 1
ATOM 4773 N N . LYS C 1 102 ? -7.254 38.674 21.446 1.00 21.49 102 LYS C N 1
ATOM 4774 C CA . LYS C 1 102 ? -7.612 37.513 22.279 1.00 20.38 102 LYS C CA 1
ATOM 4775 C C . LYS C 1 102 ? -6.350 36.922 22.881 1.00 20.62 102 LYS C C 1
ATOM 4776 O O . LYS C 1 102 ? -5.274 37.120 22.352 1.00 22.83 102 LYS C O 1
ATOM 4782 N N . VAL C 1 103 ? -6.480 36.177 23.980 1.00 20.17 103 VAL C N 1
ATOM 4783 C CA . VAL C 1 103 ? -5.314 35.465 24.489 1.00 18.94 103 VAL C CA 1
ATOM 4784 C C . VAL C 1 103 ? -5.006 34.336 23.519 1.00 20.33 103 VAL C C 1
ATOM 4785 O O . VAL C 1 103 ? -5.889 33.557 23.146 1.00 23.57 103 VAL C O 1
ATOM 4789 N N . THR C 1 104 ? -3.755 34.257 23.086 1.00 20.47 104 THR C N 1
ATOM 4790 C CA . THR C 1 104 ? -3.386 33.294 22.056 1.00 18.79 104 THR C CA 1
ATOM 4791 C C . THR C 1 104 ? -2.431 32.243 22.600 1.00 22.16 104 THR C C 1
ATOM 4792 O O . THR C 1 104 ? -1.413 32.575 23.197 1.00 20.67 104 THR C O 1
ATOM 4796 N N . VAL C 1 105 ? -2.778 30.974 22.398 1.00 24.61 105 VAL C N 1
ATOM 4797 C CA . VAL C 1 105 ? -1.973 29.870 22.902 1.00 22.47 105 VAL C CA 1
ATOM 4798 C C . VAL C 1 105 ? -1.711 28.878 21.781 1.00 23.55 105 VAL C C 1
ATOM 4799 O O . VAL C 1 105 ? -2.619 28.522 21.028 1.00 24.70 105 VAL C O 1
ATOM 4803 N N . ALA C 1 106 ? -0.471 28.430 21.669 1.00 21.65 106 ALA C N 1
ATOM 4804 C CA . ALA C 1 106 ? -0.150 27.361 20.737 1.00 24.35 106 ALA C CA 1
ATOM 4805 C C . ALA C 1 106 ? 0.163 26.099 21.531 1.00 27.11 106 ALA C C 1
ATOM 4806 O O . ALA C 1 106 ? 0.949 26.144 22.475 1.00 23.91 106 ALA C O 1
ATOM 4808 N N . LEU C 1 107 ? -0.463 24.982 21.153 1.00 25.79 107 LEU C N 1
ATOM 4809 C CA . LEU C 1 107 ? -0.188 23.673 21.759 1.00 23.63 107 LEU C CA 1
ATOM 4810 C C . LEU C 1 107 ? 0.683 22.840 20.826 1.00 25.93 107 LEU C C 1
ATOM 4811 O O . LEU C 1 107 ? 0.205 22.365 19.804 1.00 27.88 107 LEU C O 1
ATOM 4816 N N . ILE C 1 108 ? 1.965 22.686 21.165 1.00 24.17 108 ILE C N 1
ATOM 4817 C CA . ILE C 1 108 ? 2.919 21.984 20.326 1.00 26.43 108 ILE C CA 1
ATOM 4818 C C . ILE C 1 108 ? 3.019 20.533 20.795 1.00 30.63 108 ILE C C 1
ATOM 4819 O O . ILE C 1 108 ? 3.716 20.234 21.768 1.00 27.50 108 ILE C O 1
ATOM 4824 N N . ASN C 1 109 ? 2.309 19.642 20.108 1.00 34.29 109 ASN C N 1
ATOM 4825 C CA . ASN C 1 109 ? 2.212 18.248 20.540 1.00 29.12 109 ASN C CA 1
ATOM 4826 C C . ASN C 1 109 ? 3.348 17.363 20.033 1.00 34.97 109 ASN C C 1
ATOM 4827 O O . ASN C 1 109 ? 3.971 16.646 20.813 1.00 38.23 109 ASN C O 1
ATOM 4832 N N . GLY C 1 110 ? 3.609 17.413 18.729 1.00 32.99 110 GLY C N 1
ATOM 4833 C CA . GLY C 1 110 ? 4.684 16.648 18.122 1.00 34.44 110 GLY C CA 1
ATOM 4834 C C . GLY C 1 110 ? 5.747 17.591 17.587 1.00 35.66 110 GLY C C 1
ATOM 4835 O O . GLY C 1 110 ? 5.868 18.722 18.067 1.00 35.12 110 GLY C O 1
ATOM 4836 N N . TYR C 1 111 ? 6.503 17.164 16.582 1.00 32.18 111 TYR C N 1
ATOM 4837 C CA . TYR C 1 111 ? 7.573 18.022 16.080 1.00 31.99 111 TYR C CA 1
ATOM 4838 C C . TYR C 1 111 ? 7.078 19.285 15.373 1.00 31.81 111 TYR C C 1
ATOM 4839 O O . TYR C 1 111 ? 5.985 19.327 14.808 1.00 29.70 111 TYR C O 1
ATOM 4848 N N . ALA C 1 112 ? 7.901 20.320 15.434 1.00 29.37 112 ALA C N 1
ATOM 4849 C CA . ALA C 1 112 ? 7.595 21.585 14.793 1.00 28.99 112 ALA C CA 1
ATOM 4850 C C . ALA C 1 112 ? 8.874 22.134 14.166 1.00 30.34 112 ALA C C 1
ATOM 4851 O O . ALA C 1 112 ? 9.795 22.525 14.884 1.00 30.33 112 ALA C O 1
ATOM 4853 N N . TYR C 1 113 ? 8.926 22.153 12.834 1.00 30.25 113 TYR C N 1
ATOM 4854 C CA . TYR C 1 113 ? 10.129 22.551 12.096 1.00 31.97 113 TYR C CA 1
ATOM 4855 C C . TYR C 1 113 ? 10.010 23.918 11.448 1.00 30.87 113 TYR C C 1
ATOM 4856 O O . TYR C 1 113 ? 8.991 24.230 10.825 1.00 30.45 113 TYR C O 1
ATOM 4865 N N . GLY C 1 114 ? 11.077 24.710 11.570 1.00 24.88 114 GLY C N 1
ATOM 4866 C CA . GLY C 1 114 ? 11.204 26.000 10.913 1.00 24.78 114 GLY C CA 1
ATOM 4867 C C . GLY C 1 114 ? 9.992 26.868 11.186 1.00 28.11 114 GLY C C 1
ATOM 4868 O O . GLY C 1 114 ? 9.571 27.000 12.339 1.00 27.11 114 GLY C O 1
ATOM 4869 N N . GLY C 1 115 ? 9.427 27.440 10.126 1.00 26.60 115 GLY C N 1
ATOM 4870 C CA . GLY C 1 115 ? 8.215 28.242 10.242 1.00 27.14 115 GLY C CA 1
ATOM 4871 C C . GLY C 1 115 ? 7.048 27.524 10.902 1.00 26.56 115 GLY C C 1
ATOM 4872 O O . GLY C 1 115 ? 6.146 28.165 11.468 1.00 27.03 115 GLY C O 1
ATOM 4873 N N . GLY C 1 116 ? 7.053 26.197 10.821 1.00 26.65 116 GLY C N 1
ATOM 4874 C CA . GLY C 1 116 ? 6.042 25.377 11.461 1.00 29.92 116 GLY C CA 1
ATOM 4875 C C . GLY C 1 116 ? 6.009 25.616 12.958 1.00 29.27 116 GLY C C 1
ATOM 4876 O O . GLY C 1 116 ? 4.960 25.513 13.568 1.00 26.56 116 GLY C O 1
ATOM 4877 N N . PHE C 1 117 ? 7.165 25.920 13.548 1.00 24.75 117 PHE C N 1
ATOM 4878 C CA . PHE C 1 117 ? 7.207 26.363 14.941 1.00 27.11 117 PHE C CA 1
ATOM 4879 C C . PHE C 1 117 ? 7.213 27.883 15.054 1.00 25.65 117 PHE C C 1
ATOM 4880 O O . PHE C 1 117 ? 6.485 28.458 15.887 1.00 24.02 117 PHE C O 1
ATOM 4888 N N . ASN C 1 118 ? 8.041 28.529 14.236 1.00 25.95 118 ASN C N 1
ATOM 4889 C CA . ASN C 1 118 ? 8.290 29.968 14.388 1.00 25.83 118 ASN C CA 1
ATOM 4890 C C . ASN C 1 118 ? 7.057 30.859 14.328 1.00 21.23 118 ASN C C 1
ATOM 4891 O O . ASN C 1 118 ? 6.990 31.861 15.040 1.00 23.58 118 ASN C O 1
ATOM 4896 N N . MET C 1 119 ? 6.080 30.502 13.492 1.00 24.05 119 MET C N 1
ATOM 4897 C CA . MET C 1 119 ? 4.831 31.282 13.428 1.00 23.33 119 MET C CA 1
ATOM 4898 C C . MET C 1 119 ? 4.180 31.367 14.804 1.00 22.54 119 MET C C 1
ATOM 4899 O O . MET C 1 119 ? 3.605 32.390 15.173 1.00 23.62 119 MET C O 1
ATOM 4904 N N . MET C 1 120 ? 4.277 30.292 15.571 1.00 20.47 120 MET C N 1
ATOM 4905 C CA . MET C 1 120 ? 3.655 30.271 16.885 1.00 21.81 120 MET C CA 1
ATOM 4906 C C . MET C 1 120 ? 4.361 31.139 17.918 1.00 22.35 120 MET C C 1
ATOM 4907 O O . MET C 1 120 ? 3.829 31.339 19.013 1.00 20.70 120 MET C O 1
ATOM 4912 N N . LEU C 1 121 ? 5.556 31.640 17.593 1.00 21.76 121 LEU C N 1
ATOM 4913 C CA . LEU C 1 121 ? 6.248 32.544 18.508 1.00 22.06 121 LEU C CA 1
ATOM 4914 C C . LEU C 1 121 ? 5.499 33.869 18.688 1.00 21.95 121 LEU C C 1
ATOM 4915 O O . LEU C 1 121 ? 5.790 34.630 19.612 1.00 21.08 121 LEU C O 1
ATOM 4920 N N . ALA C 1 122 ? 4.529 34.128 17.809 1.00 19.81 122 ALA C N 1
ATOM 4921 C CA . ALA C 1 122 ? 3.660 35.305 17.934 1.00 20.07 122 ALA C CA 1
ATOM 4922 C C . ALA C 1 122 ? 2.595 35.158 19.027 1.00 20.19 122 ALA C C 1
ATOM 4923 O O . ALA C 1 122 ? 1.935 36.134 19.394 1.00 21.49 122 ALA C O 1
ATOM 4925 N N . CYS C 1 123 ? 2.410 33.936 19.521 1.00 20.31 123 CYS C N 1
ATOM 4926 C CA . CYS C 1 123 ? 1.381 33.677 20.528 1.00 21.07 123 CYS C CA 1
ATOM 4927 C C . CYS C 1 123 ? 1.817 34.168 21.889 1.00 20.16 123 CYS C C 1
ATOM 4928 O O . CYS C 1 123 ? 3.029 34.288 22.161 1.00 21.96 123 CYS C O 1
ATOM 4931 N N . ASP C 1 124 ? 0.823 34.451 22.730 1.00 20.04 124 ASP C N 1
ATOM 4932 C CA . ASP C 1 124 ? 1.060 34.836 24.118 1.00 22.28 124 ASP C CA 1
ATOM 4933 C C . ASP C 1 124 ? 1.691 33.718 24.946 1.00 21.47 124 ASP C C 1
ATOM 4934 O O . ASP C 1 124 ? 2.437 33.978 25.894 1.00 22.45 124 ASP C O 1
ATOM 4939 N N . ARG C 1 125 ? 1.371 32.474 24.605 1.00 22.87 125 ARG C N 1
ATOM 4940 C CA . ARG C 1 125 ? 1.903 31.354 25.357 1.00 20.61 125 ARG C CA 1
ATOM 4941 C C . ARG C 1 125 ? 2.054 30.167 24.429 1.00 20.86 125 ARG C C 1
ATOM 4942 O O . ARG C 1 125 ? 1.168 29.889 23.629 1.00 22.09 125 ARG C O 1
ATOM 4950 N N . ARG C 1 126 ? 3.183 29.484 24.552 1.00 20.93 126 ARG C N 1
ATOM 4951 C CA . ARG C 1 126 ? 3.443 28.267 23.795 1.00 22.91 126 ARG C CA 1
ATOM 4952 C C . ARG C 1 126 ? 3.636 27.156 24.815 1.00 26.14 126 ARG C C 1
ATOM 4953 O O . ARG C 1 126 ? 4.507 27.238 25.678 1.00 25.36 126 ARG C O 1
ATOM 4961 N N . ILE C 1 127 ? 2.793 26.135 24.719 1.00 24.53 127 ILE C N 1
ATOM 4962 C CA . ILE C 1 127 ? 2.860 24.980 25.602 1.00 26.13 127 ILE C CA 1
ATOM 4963 C C . ILE C 1 127 ? 3.158 23.743 24.766 1.00 28.12 127 ILE C C 1
ATOM 4964 O O . ILE C 1 127 ? 2.513 23.513 23.744 1.00 27.58 127 ILE C O 1
ATOM 4969 N N . ALA C 1 128 ? 4.142 22.955 25.192 1.00 28.37 128 ALA C N 1
ATOM 4970 C CA . ALA C 1 128 ? 4.561 21.785 24.423 1.00 25.80 128 ALA C CA 1
ATOM 4971 C C . ALA C 1 128 ? 4.318 20.513 25.222 1.00 31.54 128 ALA C C 1
ATOM 4972 O O . ALA C 1 128 ? 4.365 20.521 26.457 1.00 29.99 128 ALA C O 1
ATOM 4974 N N . LEU C 1 129 ? 4.044 19.421 24.518 1.00 31.26 129 LEU C N 1
ATOM 4975 C CA . LEU C 1 129 ? 4.095 18.114 25.153 1.00 34.76 129 LEU C CA 1
ATOM 4976 C C . LEU C 1 129 ? 5.573 17.792 25.300 1.00 31.90 129 LEU C C 1
ATOM 4977 O O . LEU C 1 129 ? 6.396 18.238 24.503 1.00 33.82 129 LEU C O 1
ATOM 4982 N N . ARG C 1 130 ? 5.911 17.034 26.335 1.00 32.33 130 ARG C N 1
ATOM 4983 C CA . ARG C 1 130 ? 7.297 16.706 26.624 1.00 32.66 130 ARG C CA 1
ATOM 4984 C C . ARG C 1 130 ? 7.992 16.139 25.390 1.00 32.10 130 ARG C C 1
ATOM 4985 O O . ARG C 1 130 ? 9.186 16.340 25.191 1.00 31.10 130 ARG C O 1
ATOM 4993 N N . ARG C 1 131 ? 7.231 15.447 24.549 1.00 33.03 131 ARG C N 1
ATOM 4994 C CA . ARG C 1 131 ? 7.824 14.710 23.432 1.00 33.31 131 ARG C CA 1
ATOM 4995 C C . ARG C 1 131 ? 8.080 15.559 22.189 1.00 34.69 131 ARG C C 1
ATOM 4996 O O . ARG C 1 131 ? 8.731 15.110 21.248 1.00 33.91 131 ARG C O 1
ATOM 5004 N N . ALA C 1 132 ? 7.569 16.787 22.189 1.00 33.18 132 ALA C N 1
ATOM 5005 C CA . ALA C 1 132 ? 7.776 17.708 21.068 1.00 30.89 132 ALA C CA 1
ATOM 5006 C C . ALA C 1 132 ? 9.255 17.942 20.756 1.00 31.74 132 ALA C C 1
ATOM 5007 O O . ALA C 1 132 ? 10.097 17.962 21.654 1.00 32.14 132 ALA C O 1
ATOM 5009 N N . LYS C 1 133 ? 9.564 18.119 19.475 1.00 28.92 133 LYS C N 1
ATOM 5010 C CA . LYS C 1 133 ? 10.920 18.363 19.031 1.00 32.32 133 LYS C CA 1
ATOM 5011 C C . LYS C 1 133 ? 10.922 19.532 18.061 1.00 31.29 133 LYS C C 1
ATOM 5012 O O . LYS C 1 133 ? 9.939 19.770 17.360 1.00 30.54 133 LYS C O 1
ATOM 5018 N N . PHE C 1 134 ? 12.028 20.261 18.024 1.00 27.94 134 PHE C N 1
ATOM 5019 C CA . PHE C 1 134 ? 12.081 21.505 17.264 1.00 30.46 134 PHE C CA 1
ATOM 5020 C C . PHE C 1 134 ? 13.318 21.588 16.382 1.00 30.52 134 PHE C C 1
ATOM 5021 O O . PHE C 1 134 ? 14.343 20.961 16.659 1.00 32.72 134 PHE C O 1
ATOM 5029 N N . LEU C 1 135 ? 13.222 22.364 15.309 1.00 28.00 135 LEU C N 1
ATOM 5030 C CA . LEU C 1 135 ? 14.324 22.491 14.378 1.00 30.12 135 LEU C CA 1
ATOM 5031 C C . LEU C 1 135 ? 14.339 23.840 13.677 1.00 30.40 135 LEU C C 1
ATOM 5032 O O . LEU C 1 135 ? 13.310 24.318 13.195 1.00 30.11 135 LEU C O 1
ATOM 5037 N N . GLU C 1 136 ? 15.515 24.456 13.642 1.00 25.84 136 GLU C N 1
ATOM 5038 C CA . GLU C 1 136 ? 15.740 25.653 12.853 1.00 25.76 136 GLU C CA 1
ATOM 5039 C C . GLU C 1 136 ? 16.859 25.346 11.868 1.00 31.57 136 GLU C C 1
ATOM 5040 O O . GLU C 1 136 ? 18.024 25.258 12.265 1.00 29.45 136 GLU C O 1
ATOM 5046 N N . ASN C 1 137 ? 16.518 25.197 10.589 1.00 28.92 137 ASN C N 1
ATOM 5047 C CA . ASN C 1 137 ? 17.491 24.680 9.613 1.00 32.78 137 ASN C CA 1
ATOM 5048 C C . ASN C 1 137 ? 17.894 25.672 8.512 1.00 31.75 137 ASN C C 1
ATOM 5049 O O . ASN C 1 137 ? 18.267 25.262 7.417 1.00 30.15 137 ASN C O 1
ATOM 5054 N N . PHE C 1 138 ? 17.819 26.970 8.797 1.00 29.94 138 PHE C N 1
ATOM 5055 C CA . PHE C 1 138 ? 18.132 27.994 7.798 1.00 27.64 138 PHE C CA 1
ATOM 5056 C C . PHE C 1 138 ? 19.599 27.961 7.337 1.00 29.43 138 PHE C C 1
ATOM 5057 O O . PHE C 1 138 ? 19.904 28.243 6.170 1.00 29.33 138 PHE C O 1
ATOM 5065 N N . HIS C 1 139 ? 20.501 27.643 8.258 1.00 30.42 139 HIS C N 1
ATOM 5066 C CA . HIS C 1 139 ? 21.942 27.687 7.967 1.00 31.11 139 HIS C CA 1
ATOM 5067 C C . HIS C 1 139 ? 22.299 26.691 6.860 1.00 31.40 139 HIS C C 1
ATOM 5068 O O . HIS C 1 139 ? 22.908 27.065 5.861 1.00 32.45 139 HIS C O 1
ATOM 5075 N N . LYS C 1 140 ? 21.907 25.432 7.025 1.00 34.51 140 LYS C N 1
ATOM 5076 C CA . LYS C 1 140 ? 22.169 24.422 5.991 1.00 36.13 140 LYS C CA 1
ATOM 5077 C C . LYS C 1 140 ? 21.427 24.723 4.688 1.00 35.36 140 LYS C C 1
ATOM 5078 O O . LYS C 1 140 ? 21.917 24.409 3.601 1.00 36.62 140 LYS C O 1
ATOM 5084 N N . MET C 1 141 ? 20.234 25.306 4.795 1.00 32.44 141 MET C N 1
ATOM 5085 C CA . MET C 1 141 ? 19.417 25.597 3.618 1.00 34.75 141 MET C CA 1
ATOM 5086 C C . MET C 1 141 ? 19.962 26.780 2.820 1.00 34.00 141 MET C C 1
ATOM 5087 O O . MET C 1 141 ? 19.607 26.980 1.654 1.00 34.86 141 MET C O 1
ATOM 5092 N N . GLY C 1 142 ? 20.824 27.579 3.442 1.00 3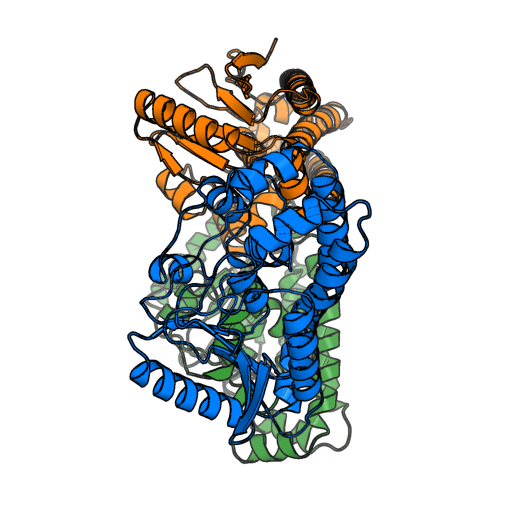1.36 142 GLY C N 1
ATOM 5093 C CA . GLY C 1 142 ? 21.343 28.756 2.781 1.00 28.39 142 GLY C CA 1
ATOM 5094 C C . GLY C 1 142 ? 20.358 29.899 2.627 1.00 34.93 142 GLY C C 1
ATOM 5095 O O . GLY C 1 142 ? 20.478 30.709 1.710 1.00 34.98 142 GLY C O 1
ATOM 5096 N N . ILE C 1 143 ? 19.387 29.983 3.532 1.00 29.45 143 ILE C N 1
ATOM 5097 C CA . ILE C 1 143 ? 18.426 31.074 3.484 1.00 32.15 143 ILE C CA 1
ATOM 5098 C C . ILE C 1 143 ? 18.407 31.839 4.801 1.00 30.70 143 ILE C C 1
ATOM 5099 O O . ILE C 1 143 ? 18.900 31.358 5.827 1.00 32.07 143 ILE C O 1
ATOM 5104 N N . SER C 1 144 ? 17.850 33.041 4.744 1.00 32.04 144 SER C N 1
ATOM 5105 C CA . SER C 1 144 ? 17.692 33.892 5.907 1.00 27.23 144 SER C CA 1
ATOM 5106 C C . SER C 1 144 ? 16.391 33.539 6.635 1.00 27.95 144 SER C C 1
ATOM 5107 O O . SER C 1 144 ? 15.519 32.879 6.073 1.00 25.77 144 SER C O 1
ATOM 5110 N N . PRO C 1 145 ? 16.276 33.939 7.908 1.00 27.50 145 PRO C N 1
ATOM 5111 C CA . PRO C 1 145 ? 15.069 33.562 8.652 1.00 25.19 145 PRO C CA 1
ATOM 5112 C C . PRO C 1 145 ? 13.873 34.349 8.156 1.00 24.39 145 PRO C C 1
ATOM 5113 O O . PRO C 1 145 ? 14.011 35.521 7.807 1.00 27.47 145 PRO C O 1
ATOM 5117 N N . ASP C 1 146 ? 12.714 33.696 8.141 1.00 25.93 146 ASP C N 1
ATOM 5118 C CA . ASP C 1 146 ? 11.490 34.304 7.652 1.00 25.85 146 ASP C CA 1
ATOM 5119 C C . ASP C 1 146 ? 10.332 33.967 8.588 1.00 24.24 146 ASP C C 1
ATOM 5120 O O . ASP C 1 146 ? 10.534 33.327 9.620 1.00 24.36 146 ASP C O 1
ATOM 5125 N N . LEU C 1 147 ? 9.125 34.383 8.200 1.00 25.20 147 LEU C N 1
ATOM 5126 C CA . LEU C 1 147 ? 7.917 34.209 9.009 1.00 25.55 147 LEU C CA 1
ATOM 5127 C C . LEU C 1 147 ? 8.070 34.776 10.418 1.00 23.17 147 LEU C C 1
ATOM 5128 O O . LEU C 1 147 ? 7.520 34.223 11.391 1.00 25.74 147 LEU C O 1
ATOM 5133 N N . GLY C 1 148 ? 8.815 35.875 10.523 1.00 23.60 148 GLY C N 1
ATOM 5134 C CA . GLY C 1 148 ? 8.950 36.597 11.777 1.00 26.02 148 GLY C CA 1
ATOM 5135 C C . GLY C 1 148 ? 10.100 36.103 12.641 1.00 25.06 148 GLY C C 1
ATOM 5136 O O . GLY C 1 148 ? 10.411 36.699 13.665 1.00 23.36 148 GLY C O 1
ATOM 5137 N N . ALA C 1 149 ? 10.749 35.024 12.223 1.00 22.29 149 ALA C N 1
ATOM 5138 C CA . ALA C 1 149 ? 11.793 34.439 13.050 1.00 21.05 149 ALA C CA 1
ATOM 5139 C C . ALA C 1 149 ? 12.928 35.421 13.362 1.00 24.62 149 ALA C C 1
ATOM 5140 O O . ALA C 1 149 ? 13.528 35.351 14.441 1.00 22.59 149 ALA C O 1
ATOM 5142 N N . SER C 1 150 ? 13.239 36.319 12.428 1.00 21.09 150 SER C N 1
ATOM 5143 C CA . SER C 1 150 ? 14.347 37.251 12.639 1.00 23.03 150 SER C CA 1
ATOM 5144 C C . SER C 1 150 ? 13.962 38.334 13.640 1.00 22.90 150 SER C C 1
ATOM 5145 O O . SER C 1 150 ? 14.819 39.035 14.179 1.00 23.25 150 SER C O 1
ATOM 5148 N N . TYR C 1 151 ? 12.657 38.473 13.864 1.00 23.76 151 TYR C N 1
ATOM 5149 C CA . TYR C 1 151 ? 12.146 39.393 14.862 1.00 22.83 151 TYR C CA 1
ATOM 5150 C C . TYR C 1 151 ? 12.006 38.678 16.213 1.00 20.67 151 TYR C C 1
ATOM 5151 O O . TYR C 1 151 ? 12.488 39.158 17.237 1.00 21.92 151 TYR C O 1
ATOM 5160 N N . PHE C 1 152 ? 11.349 37.529 16.212 1.00 20.68 152 PHE C N 1
ATOM 5161 C CA . PHE C 1 152 ? 11.058 36.841 17.468 1.00 18.72 152 PHE C CA 1
ATOM 5162 C C . PHE C 1 152 ? 12.258 36.184 18.146 1.00 19.38 152 PHE C C 1
ATOM 5163 O O . PHE C 1 152 ? 12.413 36.293 19.356 1.00 21.10 152 PHE C O 1
ATOM 5171 N N . LEU C 1 153 ? 13.102 35.496 17.390 1.00 22.43 153 LEU C N 1
ATOM 5172 C CA . LEU C 1 153 ? 14.201 34.776 18.035 1.00 23.44 153 LEU C CA 1
ATOM 5173 C C . LEU C 1 153 ? 15.125 35.660 18.910 1.00 22.27 153 LEU C C 1
ATOM 5174 O O . LEU C 1 153 ? 15.356 35.340 20.078 1.00 24.59 153 LEU C O 1
ATOM 5179 N N . PRO C 1 154 ? 1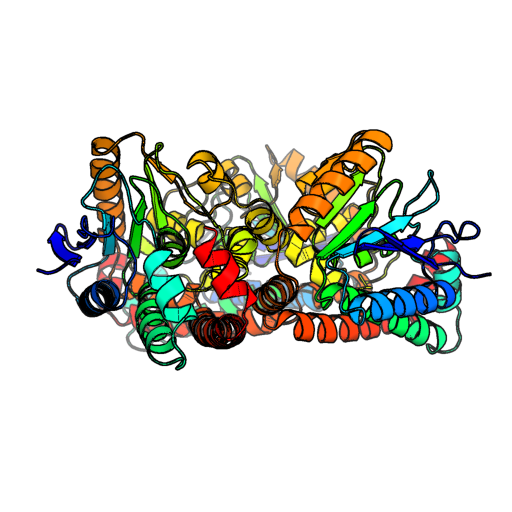5.650 36.764 18.365 1.00 23.12 154 PRO C N 1
ATOM 5180 C CA . PRO C 1 154 ? 16.561 37.531 19.227 1.00 21.88 154 PRO C CA 1
ATOM 5181 C C . PRO C 1 154 ? 15.863 38.145 20.435 1.00 24.21 154 PRO C C 1
ATOM 5182 O O . PRO C 1 154 ? 16.467 38.301 21.499 1.00 25.53 154 PRO C O 1
ATOM 5186 N N . ARG C 1 155 ? 14.595 38.500 20.270 1.00 20.28 155 ARG C N 1
ATOM 5187 C CA . ARG C 1 155 ? 13.856 39.110 21.365 1.00 21.76 155 ARG C CA 1
ATOM 5188 C C . ARG C 1 155 ? 13.539 38.113 22.465 1.00 23.10 155 ARG C C 1
ATOM 5189 O O . ARG C 1 155 ? 13.450 38.488 23.630 1.00 24.89 155 ARG C O 1
ATOM 5197 N N . ILE C 1 156 ? 13.373 36.850 22.093 1.00 21.33 156 ILE C N 1
ATOM 5198 C CA . ILE C 1 156 ? 13.008 35.827 23.065 1.00 21.95 156 ILE C CA 1
ATOM 5199 C C . ILE C 1 156 ? 14.233 35.178 23.714 1.00 22.28 156 ILE C C 1
ATOM 5200 O O . ILE C 1 156 ? 14.291 35.038 24.944 1.00 23.45 156 ILE C O 1
ATOM 5205 N N . ILE C 1 157 ? 15.199 34.779 22.898 1.00 24.18 157 ILE C N 1
ATOM 5206 C CA . ILE C 1 157 ? 16.347 34.018 23.413 1.00 22.62 157 ILE C CA 1
ATOM 5207 C C . ILE C 1 157 ? 17.660 34.771 23.423 1.00 23.97 157 ILE C C 1
ATOM 5208 O O . ILE C 1 157 ? 18.646 34.282 23.977 1.00 25.51 157 ILE C O 1
ATOM 5213 N N . GLY C 1 158 ? 17.678 35.952 22.813 1.00 22.66 158 GLY C N 1
ATOM 5214 C CA . GLY C 1 158 ? 18.886 36.755 22.734 1.00 24.10 158 GLY C CA 1
ATOM 5215 C C . GLY C 1 158 ? 19.571 36.652 21.383 1.00 21.16 158 GLY C C 1
ATOM 5216 O O . GLY C 1 158 ? 19.463 35.644 20.684 1.00 22.08 158 GLY C O 1
ATOM 5217 N N . TYR C 1 159 ? 20.289 37.702 21.005 1.00 22.85 159 TYR C N 1
ATOM 5218 C CA . TYR C 1 159 ? 21.000 37.689 19.730 1.00 23.61 159 TYR C CA 1
ATOM 5219 C C . TYR C 1 159 ? 22.077 36.590 19.662 1.00 24.01 159 TYR C C 1
ATOM 5220 O O . TYR C 1 159 ? 22.121 35.791 18.723 1.00 21.40 159 TYR C O 1
ATOM 5229 N N . GLU C 1 160 ? 22.959 36.562 20.655 1.00 24.19 160 GLU C N 1
ATOM 5230 C CA . GLU C 1 160 ? 24.064 35.596 20.639 1.00 22.90 160 GLU C CA 1
ATOM 5231 C C . GLU C 1 160 ? 23.551 34.153 20.584 1.00 23.70 160 GLU C C 1
ATOM 5232 O O . GLU C 1 160 ? 24.090 33.293 19.876 1.00 25.77 160 GLU C O 1
ATOM 5238 N N . GLN C 1 161 ? 22.495 33.897 21.330 1.00 25.29 161 GLN C N 1
ATOM 5239 C CA . GLN C 1 161 ? 21.939 32.559 21.390 1.00 24.12 161 GLN C CA 1
ATOM 5240 C C . GLN C 1 161 ? 21.236 32.206 20.080 1.00 24.38 161 GLN C C 1
ATOM 5241 O O . GLN C 1 161 ? 21.259 31.061 19.662 1.00 23.79 161 GLN C O 1
ATOM 5247 N N . THR C 1 162 ? 20.615 33.193 19.434 1.00 22.72 162 THR C N 1
ATOM 5248 C CA . THR C 1 162 ? 19.990 32.978 18.130 1.00 21.61 162 THR C CA 1
ATOM 5249 C C . THR C 1 162 ? 21.038 32.609 17.072 1.00 22.65 162 THR C C 1
ATOM 5250 O O . THR C 1 162 ? 20.848 31.668 16.310 1.00 23.81 162 THR C O 1
ATOM 5254 N N . MET C 1 163 ? 22.132 33.361 17.015 1.00 24.28 163 MET C N 1
ATOM 5255 C CA . MET C 1 163 ? 23.190 33.049 16.058 1.00 24.93 163 MET C CA 1
ATOM 5256 C C . MET C 1 163 ? 23.682 31.613 16.282 1.00 23.51 163 MET C C 1
ATOM 5257 O O . MET C 1 163 ? 23.870 30.848 15.330 1.00 24.95 163 MET C O 1
ATOM 5262 N N . ASN C 1 164 ? 23.860 31.226 17.539 1.00 24.28 164 ASN C N 1
ATOM 5263 C CA . ASN C 1 164 ? 24.344 29.869 17.824 1.00 24.49 164 ASN C CA 1
ATOM 5264 C C . ASN C 1 164 ? 23.295 28.809 17.493 1.00 26.00 164 ASN C C 1
ATOM 5265 O O . ASN C 1 164 ? 23.613 27.746 16.976 1.00 26.88 164 ASN C O 1
ATOM 5270 N N . LEU C 1 165 ? 22.038 29.115 17.788 1.00 25.16 165 LEU C N 1
ATOM 5271 C CA . LEU C 1 165 ? 20.964 28.178 17.494 1.00 28.45 165 LEU C CA 1
ATOM 5272 C C . LEU C 1 165 ? 20.943 27.895 16.001 1.00 28.89 165 LEU C C 1
ATOM 5273 O O . LEU C 1 165 ? 20.793 26.742 15.578 1.00 29.62 165 LEU C O 1
ATOM 5278 N N . LEU C 1 166 ? 21.085 28.951 15.206 1.00 26.51 166 LEU C N 1
ATOM 5279 C CA . LEU C 1 166 ? 21.003 28.816 13.760 1.00 26.73 166 LEU C CA 1
ATOM 5280 C C . LEU C 1 166 ? 22.233 28.091 13.224 1.00 32.85 166 LEU C C 1
ATOM 5281 O O . LEU C 1 166 ? 22.134 27.237 12.344 1.00 30.95 166 LEU C O 1
ATOM 5286 N N . LEU C 1 167 ? 23.397 28.441 13.759 1.00 28.49 167 LEU C N 1
ATOM 5287 C CA . LEU C 1 167 ? 24.640 27.802 13.352 1.00 31.66 167 LEU C CA 1
ATOM 5288 C C . LEU C 1 167 ? 24.619 26.293 13.591 1.00 32.95 167 LEU C C 1
ATOM 5289 O O . LEU C 1 167 ? 25.018 25.509 12.727 1.00 34.61 167 LEU C O 1
ATOM 5294 N N . GLU C 1 168 ? 24.150 25.881 14.760 1.00 31.38 168 GLU C N 1
ATOM 5295 C CA . GLU C 1 168 ? 24.141 24.470 15.109 1.00 32.91 168 GLU C CA 1
ATOM 5296 C C . GLU C 1 168 ? 23.085 23.654 14.361 1.00 38.74 168 GLU C C 1
ATOM 5297 O O . GLU C 1 168 ? 23.288 22.469 14.080 1.00 33.23 168 GLU C O 1
ATOM 5303 N N . GLY C 1 169 ? 21.964 24.293 14.041 1.00 31.91 169 GLY C N 1
ATOM 5304 C CA . GLY C 1 169 ? 20.879 23.633 13.333 1.00 32.17 169 GLY C CA 1
ATOM 5305 C C . GLY C 1 169 ? 20.587 22.218 13.788 1.00 33.08 169 GLY C C 1
ATOM 5306 O O . GLY C 1 169 ? 20.511 21.307 12.967 1.00 38.74 169 GLY C O 1
ATOM 5307 N N . LYS C 1 170 ? 20.418 22.031 15.093 1.00 34.53 170 LYS C N 1
ATOM 5308 C CA . LYS C 1 170 ? 20.145 20.715 15.659 1.00 39.58 170 LYS C CA 1
ATOM 5309 C C . LYS C 1 170 ? 18.665 20.533 15.946 1.00 36.24 170 LYS C C 1
ATOM 5310 O O . LYS C 1 170 ? 17.957 21.496 16.217 1.00 34.40 170 LYS C O 1
ATOM 5316 N N . LEU C 1 171 ? 18.203 19.288 15.902 1.00 37.37 171 LEU C N 1
ATOM 5317 C CA . LEU C 1 171 ? 16.912 18.938 16.478 1.00 35.36 171 LEU C CA 1
ATOM 5318 C C . LEU C 1 171 ? 17.016 19.070 17.988 1.00 37.61 171 LEU C C 1
ATOM 5319 O O . LEU C 1 171 ? 17.843 18.404 18.607 1.00 40.19 171 LEU C O 1
ATOM 5324 N N . PHE C 1 172 ? 16.197 19.929 18.589 1.00 31.08 172 PHE C N 1
ATOM 5325 C CA . PHE C 1 172 ? 16.264 20.110 20.041 1.00 32.48 172 PHE C CA 1
ATOM 5326 C C . PHE C 1 172 ? 14.981 19.775 20.793 1.00 33.94 172 PHE C C 1
ATOM 5327 O O . PHE C 1 172 ? 13.891 19.760 20.217 1.00 33.88 172 PHE C O 1
ATOM 5335 N N . THR C 1 173 ? 15.125 19.488 22.086 1.00 32.00 173 THR C N 1
ATOM 5336 C CA . THR C 1 173 ? 14.042 18.957 22.897 1.00 32.52 173 THR C CA 1
ATOM 5337 C C . THR C 1 173 ? 13.152 20.053 23.444 1.00 31.15 173 THR C C 1
ATOM 5338 O O . THR C 1 173 ? 13.528 21.224 23.424 1.00 32.26 173 THR C O 1
ATOM 5342 N N . SER C 1 174 ? 11.992 19.651 23.957 1.00 33.84 174 SER C N 1
ATOM 5343 C CA . SER C 1 174 ? 11.089 20.571 24.645 1.00 29.17 174 SER C CA 1
ATOM 5344 C C . SER C 1 174 ? 11.807 21.183 25.846 1.00 33.38 174 SER C C 1
ATOM 5345 O O . SER C 1 174 ? 11.644 22.367 26.147 1.00 29.79 174 SER C O 1
ATOM 5348 N N . GLU C 1 175 ? 12.631 20.382 26.516 1.00 32.43 175 GLU C N 1
ATOM 5349 C CA . GLU C 1 175 ? 13.412 20.885 27.640 1.00 33.03 175 GLU C CA 1
ATOM 5350 C C . GLU C 1 175 ? 14.293 22.062 27.229 1.00 27.59 175 GLU C C 1
ATOM 5351 O O . GLU C 1 175 ? 14.353 23.058 27.942 1.00 28.82 175 GLU C O 1
ATOM 5357 N N . GLU C 1 176 ? 14.972 21.944 26.092 1.00 30.19 176 GLU C N 1
ATOM 5358 C CA . GLU C 1 176 ? 15.848 23.010 25.617 1.00 29.38 176 GLU C CA 1
ATOM 5359 C C . GLU C 1 176 ? 15.029 24.217 25.154 1.00 31.16 176 GLU C C 1
ATOM 5360 O O . GLU C 1 176 ? 15.443 25.364 25.345 1.00 29.77 176 GLU C O 1
ATOM 5366 N N . ALA C 1 177 ? 13.883 23.943 24.532 1.00 29.41 177 ALA C N 1
ATOM 5367 C CA . ALA C 1 177 ? 12.967 24.996 24.082 1.00 25.88 177 ALA C CA 1
ATOM 5368 C C . ALA C 1 177 ? 12.505 25.786 25.289 1.00 30.05 177 ALA C C 1
ATOM 5369 O O . ALA C 1 177 ? 12.481 27.016 25.270 1.00 30.38 177 ALA C O 1
ATOM 5371 N N . LEU C 1 178 ? 12.148 25.062 26.344 1.00 24.80 178 LEU C N 1
ATOM 5372 C CA . LEU C 1 178 ? 11.707 25.672 27.593 1.00 27.17 178 LEU C CA 1
ATOM 5373 C C . LEU C 1 178 ? 12.805 26.510 28.245 1.00 28.31 178 LEU C C 1
ATOM 5374 O O . LEU C 1 178 ? 12.572 27.655 28.645 1.00 28.27 178 LEU C O 1
ATOM 5379 N N . ARG C 1 179 ? 13.993 25.921 28.377 1.00 27.84 179 ARG C N 1
ATOM 5380 C CA . ARG C 1 179 ? 15.157 26.631 28.911 1.00 28.42 179 ARG C CA 1
ATOM 5381 C C . ARG C 1 179 ? 15.408 27.959 28.192 1.00 31.64 179 ARG C C 1
ATOM 5382 O O . ARG C 1 179 ? 15.643 28.987 28.832 1.00 29.12 179 ARG C O 1
ATOM 5390 N N . LEU C 1 180 ? 15.350 27.928 26.865 1.00 27.45 180 LEU C N 1
ATOM 5391 C CA . LEU C 1 180 ? 15.587 29.117 26.048 1.00 27.21 180 LEU C CA 1
ATOM 5392 C C . LEU C 1 180 ? 14.486 30.166 26.147 1.00 29.35 180 LEU C C 1
ATOM 5393 O O . LEU C 1 180 ? 14.733 31.350 25.887 1.00 27.39 180 LEU C O 1
ATOM 5398 N N . GLY C 1 181 ? 13.283 29.723 26.486 1.00 27.01 181 GLY C N 1
ATOM 5399 C CA . GLY C 1 181 ? 12.131 30.607 26.578 1.00 30.61 181 GLY C CA 1
ATOM 5400 C C . GLY C 1 181 ? 11.276 30.573 25.321 1.00 26.34 181 GLY C C 1
ATOM 5401 O O . GLY C 1 181 ? 10.306 31.322 25.195 1.00 23.66 181 GLY C O 1
ATOM 5402 N N . LEU C 1 182 ? 11.640 29.706 24.381 1.00 25.29 182 LEU C N 1
ATOM 5403 C CA . LEU C 1 182 ? 10.832 29.525 23.177 1.00 24.46 182 LEU C CA 1
ATOM 5404 C C . LEU C 1 182 ? 9.441 28.978 23.508 1.00 23.55 182 LEU C C 1
ATOM 5405 O O . LEU C 1 182 ? 8.451 29.392 22.894 1.00 24.69 182 LEU C O 1
ATOM 5410 N N . ILE C 1 183 ? 9.349 28.078 24.494 1.00 22.47 183 ILE C N 1
ATOM 5411 C CA . ILE C 1 183 ? 8.057 27.710 25.058 1.00 22.33 183 ILE C CA 1
ATOM 5412 C C . ILE C 1 183 ? 8.017 28.075 26.535 1.00 23.83 183 ILE C C 1
ATOM 5413 O O . ILE C 1 183 ? 9.052 28.264 27.156 1.00 23.80 183 ILE C O 1
ATOM 5418 N N . GLN C 1 184 ? 6.816 28.164 27.080 1.00 21.58 184 GLN C N 1
ATOM 5419 C CA . GLN C 1 184 ? 6.623 28.623 28.448 1.00 22.29 184 GLN C CA 1
ATOM 5420 C C . GLN C 1 184 ? 6.450 27.492 29.449 1.00 27.17 184 GLN C C 1
ATOM 5421 O O . GLN C 1 184 ? 6.696 27.665 30.649 1.00 26.05 184 GLN C O 1
ATOM 5427 N N . GLU C 1 185 ? 5.967 26.356 28.972 1.00 26.71 185 GLU C N 1
ATOM 5428 C CA . GLU C 1 185 ? 5.753 25.225 29.871 1.00 28.99 185 GLU C CA 1
ATOM 5429 C C . GLU C 1 185 ? 5.603 23.910 29.126 1.00 31.22 185 GLU C C 1
ATOM 5430 O O . GLU C 1 185 ? 5.404 23.890 27.910 1.00 26.96 185 GLU C O 1
ATOM 5436 N N . ILE C 1 186 ? 5.726 22.816 29.873 1.00 30.13 186 ILE C N 1
ATOM 5437 C CA . ILE C 1 186 ? 5.680 21.477 29.304 1.00 29.29 186 ILE C CA 1
ATOM 5438 C C . ILE C 1 186 ? 4.590 20.676 29.994 1.00 29.54 186 ILE C C 1
ATOM 5439 O O . ILE C 1 186 ? 4.443 20.721 31.222 1.00 30.78 186 ILE C O 1
ATOM 5444 N N . CYS C 1 187 ? 3.797 19.973 29.202 1.00 28.71 187 CYS C N 1
ATOM 5445 C CA . CYS C 1 187 ? 2.827 19.044 29.761 1.00 33.93 187 CYS C CA 1
ATOM 5446 C C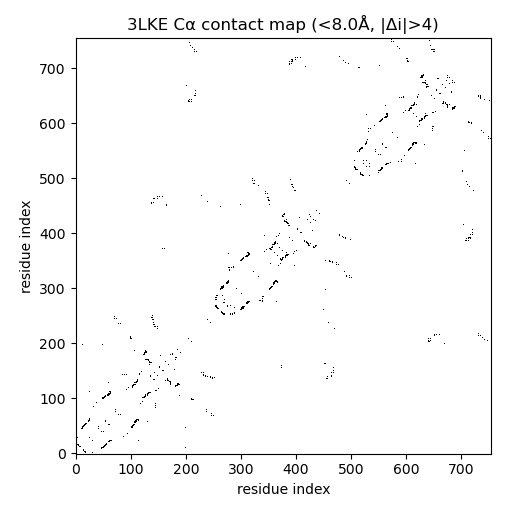 . CYS C 1 187 ? 3.262 17.630 29.386 1.00 33.27 187 CYS C C 1
ATOM 5447 O O . CYS C 1 187 ? 3.810 17.424 28.310 1.00 31.29 187 CYS C O 1
ATOM 5450 N N . GLU C 1 188 ? 3.016 16.662 30.270 1.00 35.52 188 GLU C N 1
ATOM 5451 C CA . GLU C 1 188 ? 3.534 15.299 30.071 1.00 40.36 188 GLU C CA 1
ATOM 5452 C C . GLU C 1 188 ? 2.802 14.502 28.997 1.00 36.45 188 GLU C C 1
ATOM 5453 O O . GLU C 1 188 ? 3.412 13.686 28.303 1.00 39.96 188 GLU C O 1
ATOM 5459 N N . ASN C 1 189 ? 1.497 14.715 28.871 1.00 36.21 189 ASN C N 1
ATOM 5460 C CA . ASN C 1 189 ? 0.704 13.959 27.911 1.00 37.71 189 ASN C CA 1
ATOM 5461 C C . ASN C 1 189 ? -0.544 14.698 27.459 1.00 38.57 189 ASN C C 1
ATOM 5462 O O . ASN C 1 189 ? -0.902 15.735 28.014 1.00 38.62 189 ASN C O 1
ATOM 5467 N N . LYS C 1 190 ? -1.204 14.142 26.450 1.00 39.22 190 LYS C N 1
ATOM 5468 C CA . LYS C 1 190 ? -2.409 14.731 25.872 1.00 41.12 190 LYS C CA 1
ATOM 5469 C C . LYS C 1 190 ? -3.466 15.091 26.905 1.00 42.85 190 LYS C C 1
ATOM 5470 O O . LYS C 1 190 ? -4.069 16.162 26.839 1.00 42.76 190 LYS C O 1
ATOM 5476 N N . GLN C 1 191 ? -3.714 14.183 27.843 1.00 43.05 191 GLN C N 1
ATOM 5477 C CA . GLN C 1 191 ? -4.798 14.372 28.798 1.00 43.80 191 GLN C CA 1
ATOM 5478 C C . GLN C 1 191 ? -4.477 15.463 29.812 1.00 40.47 191 GLN C C 1
ATOM 5479 O O . GLN C 1 191 ? -5.338 16.274 30.149 1.00 39.41 191 GLN C O 1
ATOM 5485 N N . GLU C 1 192 ? -3.236 15.481 30.291 1.00 38.65 192 GLU C N 1
ATOM 5486 C CA . GLU C 1 192 ? -2.810 16.524 31.211 1.00 40.89 192 GLU C CA 1
ATOM 5487 C C . GLU C 1 192 ? -2.843 17.868 30.493 1.00 39.28 192 GLU C C 1
ATOM 5488 O O . GLU C 1 192 ? -3.158 18.896 31.088 1.00 37.46 192 GLU C O 1
ATOM 5494 N N . LEU C 1 193 ? -2.516 17.846 29.206 1.00 35.74 193 LEU C N 1
ATOM 5495 C CA . LEU C 1 193 ? -2.524 19.059 28.404 1.00 36.31 193 LEU C CA 1
ATOM 5496 C C . LEU C 1 193 ? -3.947 19.571 28.275 1.00 38.25 193 LEU C C 1
ATOM 5497 O O . LEU C 1 193 ? -4.196 20.765 28.407 1.00 34.84 193 LEU C O 1
ATOM 5502 N N . GLN C 1 194 ? -4.881 18.656 28.027 1.00 37.64 194 GLN C N 1
ATOM 5503 C CA . GLN C 1 194 ? -6.287 19.021 27.898 1.00 37.80 194 GLN C CA 1
ATOM 5504 C C . GLN C 1 194 ? -6.826 19.674 29.167 1.00 39.46 194 GLN C C 1
ATOM 5505 O O . GLN C 1 194 ? -7.504 20.701 29.100 1.00 37.18 194 GLN C O 1
ATOM 5511 N N . GLU C 1 195 ? -6.529 19.082 30.320 1.00 34.91 195 GLU C N 1
ATOM 5512 C CA . GLU C 1 195 ? -6.971 19.659 31.581 1.00 42.25 195 GLU C CA 1
ATOM 5513 C C . GLU C 1 195 ? -6.228 20.964 31.904 1.00 36.56 195 GLU C C 1
ATOM 5514 O O . GLU C 1 195 ? -6.814 21.890 32.464 1.00 38.05 195 GLU C O 1
ATOM 5520 N N . ARG C 1 196 ? -4.948 21.040 31.545 1.00 39.14 196 ARG C N 1
ATOM 5521 C CA . ARG C 1 196 ? -4.191 22.280 31.737 1.00 34.49 196 ARG C CA 1
ATOM 5522 C C . ARG C 1 196 ? -4.796 23.423 30.926 1.00 36.71 196 ARG C C 1
ATOM 5523 O O . ARG C 1 196 ? -5.015 24.519 31.448 1.00 32.48 196 ARG C O 1
ATOM 5531 N N . VAL C 1 197 ? -5.073 23.163 29.652 1.00 32.32 197 VAL C N 1
ATOM 5532 C CA . VAL C 1 197 ? -5.680 24.171 28.794 1.00 32.99 197 VAL C CA 1
ATOM 5533 C C . VAL C 1 197 ? -7.039 24.599 29.329 1.00 33.68 197 VAL C C 1
ATOM 5534 O O . VAL C 1 197 ? -7.370 25.778 29.319 1.00 29.88 197 VAL C O 1
ATOM 5538 N N . LYS C 1 198 ? -7.823 23.630 29.804 1.00 35.00 198 LYS C N 1
ATOM 5539 C CA . LYS C 1 198 ? -9.119 23.905 30.411 1.00 33.47 198 LYS C CA 1
ATOM 5540 C C . LYS C 1 198 ? -8.972 24.855 31.592 1.00 31.53 198 LYS C C 1
ATOM 5541 O O . LYS C 1 198 ? -9.732 25.819 31.725 1.00 30.81 198 LYS C O 1
ATOM 5547 N N . ASN C 1 199 ? -7.990 24.582 32.444 1.00 28.63 199 ASN C N 1
ATOM 5548 C CA . ASN C 1 199 ? -7.750 25.422 33.610 1.00 33.80 199 ASN C CA 1
ATOM 5549 C C . ASN C 1 199 ? -7.263 26.816 33.207 1.00 31.85 199 ASN C C 1
ATOM 5550 O O . ASN C 1 199 ? -7.672 27.826 33.782 1.00 30.43 199 ASN C O 1
ATOM 5555 N N . TYR C 1 200 ? -6.395 26.856 32.208 1.00 31.02 200 TYR C N 1
ATOM 5556 C CA . TYR C 1 200 ? -5.856 28.127 31.723 1.00 29.30 200 TYR C CA 1
ATOM 5557 C C . TYR C 1 200 ? -6.967 29.015 31.165 1.00 27.96 200 TYR C C 1
ATOM 5558 O O . TYR C 1 200 ? -7.051 30.197 31.495 1.00 28.98 200 TYR C O 1
ATOM 5567 N N . LEU C 1 201 ? -7.813 28.439 30.316 1.00 26.72 201 LEU C N 1
ATOM 5568 C CA . LEU C 1 201 ? -8.959 29.154 29.765 1.00 28.01 201 LEU C CA 1
ATOM 5569 C C . LEU C 1 201 ? -9.931 29.643 30.839 1.00 30.68 201 LEU C C 1
ATOM 5570 O O . LEU C 1 201 ? -10.527 30.703 30.690 1.00 27.03 201 LEU C O 1
ATOM 5575 N N . LYS C 1 202 ? -10.113 28.866 31.907 1.00 28.25 202 LYS C N 1
ATOM 5576 C CA . LYS C 1 202 ? -10.922 29.346 33.025 1.00 32.93 202 LYS C CA 1
ATOM 5577 C C . LYS C 1 202 ? -10.333 30.625 33.610 1.00 30.55 202 LYS C C 1
ATOM 5578 O O . LYS C 1 202 ? -11.053 31.591 33.875 1.00 31.32 202 LYS C O 1
ATOM 5584 N N . ALA C 1 203 ? -9.021 30.623 33.816 1.00 28.76 203 ALA C N 1
ATOM 5585 C CA . ALA C 1 203 ? -8.335 31.792 34.348 1.00 30.43 203 ALA C CA 1
ATOM 5586 C C . ALA C 1 203 ? -8.519 32.993 33.421 1.00 29.49 203 ALA C C 1
ATOM 5587 O O . ALA C 1 203 ? -8.799 34.096 33.881 1.00 25.85 203 ALA C O 1
ATOM 5589 N N . VAL C 1 204 ? -8.365 32.781 32.118 1.00 26.49 204 VAL C N 1
ATOM 5590 C CA . VAL C 1 204 ? -8.605 33.858 31.161 1.00 25.16 204 VAL C CA 1
ATOM 5591 C C . VAL C 1 204 ? -10.037 34.390 31.256 1.00 26.70 204 VAL C C 1
ATOM 5592 O O . VAL C 1 204 ? -10.264 35.601 31.257 1.00 26.00 204 VAL C O 1
ATOM 5596 N N . SER C 1 205 ? -11.005 33.483 31.381 1.00 28.32 205 SER C N 1
ATOM 5597 C CA . SER C 1 205 ? -12.417 33.868 31.368 1.00 26.05 205 SER C CA 1
ATOM 5598 C C . SER C 1 205 ? -12.827 34.760 32.548 1.00 26.58 205 SER C C 1
ATOM 5599 O O . SER C 1 205 ? -13.835 35.468 32.478 1.00 30.14 205 SER C O 1
ATOM 5602 N N . GLU C 1 206 ? -12.047 34.716 33.621 1.00 28.61 206 GLU C N 1
ATOM 5603 C CA . GLU C 1 206 ? -12.272 35.539 34.811 1.00 29.11 206 GLU C CA 1
ATOM 5604 C C . GLU C 1 206 ? -12.062 37.021 34.509 1.00 29.40 206 GLU C C 1
ATOM 5605 O O . GLU C 1 206 ? -12.469 37.885 35.286 1.00 27.19 206 GLU C O 1
ATOM 5611 N N . GLY C 1 207 ? -11.403 37.306 33.395 1.00 29.63 207 GLY C N 1
ATOM 5612 C CA . GLY C 1 207 ? -11.129 38.679 33.016 1.00 24.31 207 GLY C CA 1
ATOM 5613 C C . GLY C 1 207 ? -12.225 39.304 32.177 1.00 24.99 207 GLY C C 1
ATOM 5614 O O . GLY C 1 207 ? -13.297 38.725 31.978 1.00 25.95 207 GLY C O 1
ATOM 5615 N N . TYR C 1 208 ? -11.944 40.501 31.684 1.00 22.89 208 TYR C N 1
ATOM 5616 C CA . TYR C 1 208 ? -12.888 41.267 30.900 1.00 23.16 208 TYR C CA 1
ATOM 5617 C C . TYR C 1 208 ? -12.288 41.472 29.508 1.00 23.92 208 TYR C C 1
ATOM 5618 O O . TYR C 1 208 ? -11.174 41.999 29.365 1.00 23.19 208 TYR C O 1
ATOM 5627 N N . VAL C 1 209 ? -13.015 41.036 28.488 1.00 24.15 209 VAL C N 1
ATOM 5628 C CA . VAL C 1 209 ? -12.474 40.988 27.133 1.00 26.28 209 VAL C CA 1
ATOM 5629 C C . VAL C 1 209 ? -11.828 42.309 26.645 1.00 23.59 209 VAL C C 1
ATOM 5630 O O . VAL C 1 209 ? -10.703 42.302 26.149 1.00 22.59 209 VAL C O 1
ATOM 5634 N N . PRO C 1 210 ? -12.520 43.447 26.805 1.00 22.44 210 PRO C N 1
ATOM 5635 C CA . PRO C 1 210 ? -11.903 44.704 26.365 1.00 23.65 210 PRO C CA 1
ATOM 5636 C C . PRO C 1 210 ? -10.664 45.093 27.175 1.00 20.14 210 PRO C C 1
ATOM 5637 O O . PRO C 1 210 ? -9.784 45.784 26.647 1.00 23.81 210 PRO C O 1
ATOM 5641 N N . ALA C 1 211 ? -10.599 44.670 28.435 1.00 22.60 211 ALA C N 1
ATOM 5642 C CA . ALA C 1 211 ? -9.437 44.937 29.278 1.00 21.31 211 ALA C CA 1
ATOM 5643 C C . ALA C 1 211 ? -8.224 44.085 28.875 1.00 21.03 211 ALA C C 1
ATOM 5644 O O . ALA C 1 211 ? -7.083 44.565 28.912 1.00 20.96 211 ALA C O 1
ATOM 5646 N N . ILE C 1 212 ? -8.480 42.829 28.513 1.00 21.71 212 ILE C N 1
ATOM 5647 C CA . ILE C 1 212 ? -7.449 41.934 27.975 1.00 19.76 212 ILE C CA 1
ATOM 5648 C C . ILE C 1 212 ? -6.872 42.547 26.696 1.00 21.35 212 ILE C C 1
ATOM 5649 O O . ILE C 1 212 ? -5.654 42.593 26.503 1.00 19.40 212 ILE C O 1
ATOM 5654 N N . ALA C 1 213 ? -7.763 43.020 25.833 1.00 20.37 213 ALA C N 1
ATOM 5655 C CA . ALA C 1 213 ? -7.348 43.617 24.566 1.00 21.86 213 ALA C CA 1
ATOM 5656 C C . ALA C 1 213 ? -6.508 44.873 24.804 1.00 20.67 213 ALA C C 1
ATOM 5657 O O . ALA C 1 213 ? -5.460 45.060 24.161 1.00 21.24 213 ALA C O 1
ATOM 5659 N N . ALA C 1 214 ? -6.937 45.716 25.740 1.00 22.11 214 ALA C N 1
ATOM 5660 C CA . ALA C 1 214 ? -6.221 46.955 26.024 1.00 22.66 214 ALA C CA 1
ATOM 5661 C C . ALA C 1 214 ? -4.881 46.623 26.660 1.00 23.21 214 ALA C C 1
ATOM 5662 O O . ALA C 1 214 ? -3.879 47.283 26.407 1.00 20.09 214 ALA C O 1
ATOM 5664 N N . THR C 1 215 ? -4.869 45.578 27.481 1.00 18.88 215 THR C N 1
ATOM 5665 C CA . THR C 1 215 ? -3.641 45.179 28.151 1.00 20.26 215 THR C CA 1
ATOM 5666 C C . THR C 1 215 ? -2.589 44.758 27.125 1.00 19.03 215 THR C C 1
ATOM 5667 O O . THR C 1 215 ? -1.421 45.193 27.190 1.00 19.90 215 THR C O 1
ATOM 5671 N N . LYS C 1 216 ? -3.005 43.924 26.179 1.00 19.53 216 LYS C N 1
ATOM 5672 C CA . LYS C 1 216 ? -2.101 43.433 25.132 1.00 19.45 216 LYS C CA 1
ATOM 5673 C C . LYS C 1 216 ? -1.596 44.584 24.258 1.00 20.52 216 LYS C C 1
ATOM 5674 O O . LYS C 1 216 ? -0.421 44.654 23.912 1.00 20.30 216 LYS C O 1
ATOM 5680 N N . LYS C 1 217 ? -2.503 45.499 23.925 1.00 18.79 217 LYS C N 1
ATOM 5681 C CA . LYS C 1 217 ? -2.141 46.673 23.131 1.00 19.19 217 LYS C CA 1
ATOM 5682 C C . LYS C 1 217 ? -1.064 47.508 23.834 1.00 21.11 217 LYS C C 1
ATOM 5683 O O . LYS C 1 217 ? -0.076 47.889 23.207 1.00 22.06 217 LYS C O 1
ATOM 5689 N N . LEU C 1 218 ? -1.249 47.780 25.131 1.00 19.40 218 LEU C N 1
ATOM 5690 C CA . LEU C 1 218 ? -0.258 48.519 25.910 1.00 20.31 218 LEU C CA 1
ATOM 5691 C C . LEU C 1 218 ? 1.087 47.801 26.003 1.00 21.95 218 LEU C C 1
ATOM 5692 O O . LEU C 1 218 ? 2.144 48.397 25.776 1.00 21.08 218 LEU C O 1
ATOM 5697 N N . LEU C 1 219 ? 1.050 46.526 26.369 1.00 19.53 219 LEU C N 1
ATOM 5698 C CA . LEU C 1 219 ? 2.299 45.764 26.520 1.00 19.18 219 LEU C CA 1
ATOM 5699 C C . LEU C 1 219 ? 3.113 45.745 25.219 1.00 19.86 219 LEU C C 1
ATOM 5700 O O . LEU C 1 219 ? 4.348 45.787 25.230 1.00 22.02 219 LEU C O 1
ATOM 5705 N N . LYS C 1 220 ? 2.413 45.651 24.100 1.00 19.84 220 LYS C N 1
ATOM 5706 C CA . LYS C 1 220 ? 3.075 45.583 22.802 1.00 19.42 220 LYS C CA 1
ATOM 5707 C C . LYS C 1 220 ? 3.635 46.929 22.350 1.00 21.83 220 LYS C C 1
ATOM 5708 O O . LYS C 1 220 ? 4.689 46.978 21.717 1.00 22.80 220 LYS C O 1
ATOM 5714 N N . GLY C 1 221 ? 2.942 48.014 22.679 1.00 24.81 221 GLY C N 1
ATOM 5715 C CA . GLY C 1 221 ? 3.429 49.337 22.302 1.00 25.36 221 GLY C CA 1
ATOM 5716 C C . GLY C 1 221 ? 3.629 49.424 20.805 1.00 24.36 221 GLY C C 1
ATOM 5717 O O . GLY C 1 221 ? 2.706 49.145 20.043 1.00 28.90 221 GLY C O 1
ATOM 5718 N N . LYS C 1 222 ? 4.841 49.784 20.379 1.00 29.26 222 LYS C N 1
ATOM 5719 C CA . LYS C 1 222 ? 5.150 49.920 18.951 1.00 28.89 222 LYS C CA 1
ATOM 5720 C C . LYS C 1 222 ? 5.579 48.619 18.266 1.00 27.66 222 LYS C C 1
ATOM 5721 O O . LYS C 1 222 ? 5.913 48.611 17.082 1.00 27.71 222 LYS C O 1
ATOM 5727 N N . ALA C 1 223 ? 5.545 47.509 18.991 1.00 23.81 223 ALA C N 1
ATOM 5728 C CA . ALA C 1 223 ? 6.071 46.264 18.447 1.00 22.90 223 ALA C CA 1
ATOM 5729 C C . ALA C 1 223 ? 5.300 45.762 17.226 1.00 24.83 223 ALA C C 1
ATOM 5730 O O . ALA C 1 223 ? 5.857 45.070 16.384 1.00 26.50 223 ALA C O 1
ATOM 5732 N N . ALA C 1 224 ? 4.004 46.055 17.138 1.00 22.90 224 ALA C N 1
ATOM 5733 C CA . ALA C 1 224 ? 3.264 45.536 15.997 1.00 25.61 224 ALA C CA 1
ATOM 5734 C C . ALA C 1 224 ? 3.743 46.176 14.691 1.00 26.79 224 ALA C C 1
ATOM 5735 O O . ALA C 1 224 ? 3.876 45.494 13.663 1.00 25.82 224 ALA C O 1
ATOM 5737 N N . GLU C 1 225 ? 4.035 47.470 14.741 1.00 26.16 225 GLU C N 1
ATOM 5738 C CA . GLU C 1 225 ? 4.551 48.174 13.569 1.00 29.93 225 GLU C CA 1
ATOM 5739 C C . GLU C 1 225 ? 5.973 47.688 13.260 1.00 29.66 225 GLU C C 1
ATOM 5740 O O . GLU C 1 225 ? 6.322 47.455 12.106 1.00 28.31 225 GLU C O 1
ATOM 5746 N N . GLU C 1 226 ? 6.776 47.519 14.305 1.00 27.60 226 GLU C N 1
ATOM 5747 C CA . GLU C 1 226 ? 8.117 46.939 14.167 1.00 28.87 226 GLU C CA 1
ATOM 5748 C C . GLU C 1 226 ? 8.098 45.583 13.465 1.00 26.90 226 GLU C C 1
ATOM 5749 O O . GLU C 1 226 ? 8.884 45.326 12.556 1.00 25.60 226 GLU C O 1
ATOM 5755 N N . LEU C 1 227 ? 7.211 44.700 13.915 1.00 24.66 227 LEU C N 1
ATOM 5756 C CA . LEU C 1 227 ? 7.094 43.382 13.321 1.00 24.17 227 LEU C CA 1
ATOM 5757 C C . LEU C 1 227 ? 6.671 43.467 11.851 1.00 26.54 227 LEU C C 1
ATOM 5758 O O . LEU C 1 227 ? 7.239 42.790 10.988 1.00 23.87 227 LEU C O 1
ATOM 5763 N N . LYS C 1 228 ? 5.675 44.304 11.567 1.00 26.55 228 LYS C N 1
ATOM 5764 C CA . LYS C 1 228 ? 5.186 44.431 10.199 1.00 29.21 228 LYS C CA 1
ATOM 5765 C C . LYS C 1 228 ? 6.319 44.843 9.266 1.00 26.29 228 LYS C C 1
ATOM 5766 O O . LYS C 1 228 ? 6.512 44.236 8.212 1.00 25.58 228 LYS C O 1
ATOM 5772 N N . GLN C 1 229 ? 7.077 45.856 9.670 1.00 25.35 229 GLN C N 1
ATOM 5773 C CA . GLN C 1 229 ? 8.218 46.302 8.868 1.00 28.41 229 GLN C CA 1
ATOM 5774 C C . GLN C 1 229 ? 9.212 45.156 8.742 1.00 28.38 229 GLN C C 1
ATOM 5775 O O . GLN C 1 229 ? 9.745 44.887 7.666 1.00 26.54 229 GLN C O 1
ATOM 5781 N N . GLN C 1 230 ? 9.449 44.452 9.840 1.00 27.24 230 GLN C N 1
ATOM 5782 C CA . GLN C 1 230 ? 10.451 43.393 9.807 1.00 26.19 230 GLN C CA 1
ATOM 5783 C C . GLN C 1 230 ? 10.043 42.216 8.905 1.00 26.60 230 GLN C C 1
ATOM 5784 O O . GLN C 1 230 ? 10.881 41.608 8.246 1.00 27.23 230 GLN C O 1
ATOM 5790 N N . LEU C 1 231 ? 8.754 41.907 8.856 1.00 25.87 231 LEU C N 1
ATOM 5791 C CA . LEU C 1 231 ? 8.268 40.862 7.970 1.00 22.60 231 LEU C CA 1
ATOM 5792 C C . LEU C 1 231 ? 8.546 41.277 6.525 1.00 24.88 231 LEU C C 1
ATOM 5793 O O . LEU C 1 231 ? 8.870 40.448 5.679 1.00 26.35 231 LEU C O 1
ATOM 5798 N N . GLU C 1 232 ? 8.419 42.568 6.255 1.00 24.45 232 GLU C N 1
ATOM 5799 C CA . GLU C 1 232 ? 8.666 43.081 4.908 1.00 29.32 232 GLU C CA 1
ATOM 5800 C C . GLU C 1 232 ? 10.146 42.968 4.558 1.00 29.48 232 GLU C C 1
ATOM 5801 O O . GLU C 1 232 ? 10.504 42.678 3.416 1.00 27.25 232 GLU C O 1
ATOM 5807 N N . GLN C 1 233 ? 11.001 43.206 5.543 1.00 29.75 233 GLN C N 1
ATOM 5808 C CA . GLN C 1 233 ? 12.441 43.055 5.338 1.00 28.18 233 GLN C CA 1
ATOM 5809 C C . GLN C 1 233 ? 12.803 41.594 5.106 1.00 28.81 233 GLN C C 1
ATOM 5810 O O . GLN C 1 233 ? 13.622 41.280 4.238 1.00 27.34 233 GLN C O 1
ATOM 5816 N N . GLU C 1 234 ? 12.180 40.689 5.861 1.00 24.60 234 GLU C N 1
ATOM 5817 C CA . GLU C 1 234 ? 12.458 39.271 5.693 1.00 25.37 234 GLU C CA 1
ATOM 5818 C C . GLU C 1 234 ? 12.110 38.822 4.280 1.00 27.65 234 GLU C C 1
ATOM 5819 O O . GLU C 1 234 ? 12.827 38.035 3.654 1.00 27.58 234 GLU C O 1
ATOM 5825 N N . THR C 1 235 ? 10.994 39.329 3.778 1.00 25.68 235 THR C N 1
ATOM 5826 C CA . THR C 1 235 ? 10.551 38.972 2.443 1.00 27.78 235 THR C CA 1
ATOM 5827 C C . THR C 1 235 ? 11.557 39.480 1.418 1.00 27.87 235 THR C C 1
ATOM 5828 O O . THR C 1 235 ? 11.940 38.741 0.510 1.00 29.47 235 THR C O 1
ATOM 5832 N N . GLU C 1 236 ? 11.974 40.736 1.580 1.00 26.63 236 GLU C N 1
ATOM 5833 C CA . GLU C 1 236 ? 12.920 41.364 0.658 1.00 31.71 236 GLU C CA 1
ATOM 5834 C C . GLU C 1 236 ? 14.222 40.579 0.563 1.00 32.78 236 GLU C C 1
ATOM 5835 O O . GLU C 1 236 ? 14.770 40.396 -0.531 1.00 31.03 236 GLU C O 1
ATOM 5841 N N . GLU C 1 237 ? 14.718 40.112 1.707 1.00 28.39 237 GLU C N 1
ATOM 5842 C CA . GLU C 1 237 ? 15.974 39.352 1.733 1.00 29.02 237 GLU C CA 1
ATOM 5843 C C . GLU C 1 237 ? 15.807 37.920 1.233 1.00 30.83 237 GLU C C 1
ATOM 5844 O O . GLU C 1 237 ? 16.702 37.371 0.575 1.00 32.37 237 GLU C O 1
ATOM 5850 N N . LEU C 1 238 ? 14.679 37.292 1.554 1.00 30.20 238 LEU C N 1
ATOM 5851 C CA . LEU C 1 238 ? 14.468 35.922 1.113 1.00 29.52 238 LEU C CA 1
ATOM 5852 C C . LEU C 1 238 ? 14.293 35.903 -0.407 1.00 33.70 238 LEU C C 1
ATOM 5853 O O . LEU C 1 238 ? 14.830 35.032 -1.084 1.00 30.94 238 LEU C O 1
ATOM 5858 N N . VAL C 1 239 ? 13.553 36.879 -0.931 1.00 34.45 239 VAL C N 1
ATOM 5859 C CA . VAL C 1 239 ? 13.370 37.009 -2.376 1.00 32.49 239 VAL C CA 1
ATOM 5860 C C . VAL C 1 239 ? 14.724 37.126 -3.079 1.00 33.71 239 VAL C C 1
ATOM 5861 O O . VAL C 1 239 ? 14.964 36.454 -4.081 1.00 35.60 239 VAL C O 1
ATOM 5865 N N . ALA C 1 240 ? 15.612 37.955 -2.539 1.00 32.84 240 ALA C N 1
ATOM 5866 C CA . ALA C 1 240 ? 16.931 38.139 -3.148 1.00 34.59 240 ALA C CA 1
ATOM 5867 C C . ALA C 1 240 ? 17.737 36.848 -3.135 1.00 36.44 240 ALA C C 1
ATOM 5868 O O . ALA C 1 240 ? 18.453 36.541 -4.096 1.00 39.59 240 ALA C O 1
ATOM 5870 N N . LEU C 1 241 ? 17.630 36.087 -2.051 1.00 33.56 241 LEU C N 1
ATOM 5871 C CA . LEU C 1 241 ? 18.404 34.851 -1.939 1.00 35.50 241 LEU C CA 1
ATOM 5872 C C . LEU C 1 241 ? 17.885 33.748 -2.853 1.00 38.47 241 LEU C C 1
ATOM 5873 O O . LEU C 1 241 ? 18.664 32.952 -3.393 1.00 38.53 241 LEU C O 1
ATOM 5878 N N . PHE C 1 242 ? 16.572 33.714 -3.045 1.00 35.33 242 PHE C N 1
ATOM 5879 C CA . PHE C 1 242 ? 15.969 32.681 -3.879 1.00 37.02 242 PHE C CA 1
ATOM 5880 C C . PHE C 1 242 ? 16.288 32.866 -5.367 1.00 38.12 242 PHE C C 1
ATOM 5881 O O . PHE C 1 242 ? 16.053 31.965 -6.172 1.00 40.62 242 PHE C O 1
ATOM 5889 N N . LYS C 1 243 ? 16.837 34.024 -5.723 1.00 35.36 243 LYS C N 1
ATOM 5890 C CA . LYS C 1 243 ? 17.334 34.236 -7.082 1.00 40.15 243 LYS C CA 1
ATOM 5891 C C . LYS C 1 243 ? 18.702 33.587 -7.305 1.00 43.56 243 LYS C C 1
ATOM 5892 O O . LYS C 1 243 ? 19.156 33.467 -8.447 1.00 45.25 243 LYS C O 1
ATOM 5898 N N . GLN C 1 244 ? 19.363 33.178 -6.223 1.00 41.59 244 GLN C N 1
ATOM 5899 C CA . GLN C 1 244 ? 20.752 32.713 -6.309 1.00 42.29 244 GLN C CA 1
ATOM 5900 C C . GLN C 1 244 ? 20.868 31.194 -6.467 1.00 42.55 244 GLN C C 1
ATOM 5901 O O . GLN C 1 244 ? 20.183 30.429 -5.798 1.00 40.69 244 GLN C O 1
ATOM 5907 N N . THR C 1 245 ? 21.742 30.759 -7.370 1.00 44.06 245 THR C N 1
ATOM 5908 C CA . THR C 1 245 ? 21.856 29.340 -7.692 1.00 38.66 245 THR C CA 1
ATOM 5909 C C . THR C 1 245 ? 22.109 28.455 -6.483 1.00 37.10 245 THR C C 1
ATOM 5910 O O . THR C 1 245 ? 21.655 27.316 -6.438 1.00 40.83 245 THR C O 1
ATOM 5914 N N . GLU C 1 246 ? 22.833 28.983 -5.502 1.00 40.71 246 GLU C N 1
ATOM 5915 C CA . GLU C 1 246 ? 23.211 28.204 -4.328 1.00 41.14 246 GLU C CA 1
ATOM 5916 C C . GLU C 1 246 ? 21.991 27.664 -3.589 1.00 37.63 246 GLU C C 1
ATOM 5917 O O . GLU C 1 246 ? 21.999 26.539 -3.094 1.00 38.42 246 GLU C O 1
ATOM 5923 N N . ILE C 1 247 ? 20.941 28.473 -3.510 1.00 40.90 247 ILE C N 1
ATOM 5924 C CA . ILE C 1 247 ? 19.749 28.065 -2.772 1.00 38.82 247 ILE C CA 1
ATOM 5925 C C . ILE C 1 247 ? 19.083 26.837 -3.414 1.00 39.94 247 ILE C C 1
ATOM 5926 O O . ILE C 1 247 ? 18.769 25.854 -2.733 1.00 39.96 247 ILE C O 1
ATOM 5931 N N . LYS C 1 248 ? 18.904 26.875 -4.730 1.00 41.11 248 LYS C N 1
ATOM 5932 C CA . LYS C 1 248 ? 18.334 25.729 -5.432 1.00 41.52 248 LYS C CA 1
ATOM 5933 C C . LYS C 1 248 ? 19.179 24.473 -5.217 1.00 41.53 248 LYS C C 1
ATOM 5934 O O . LYS C 1 248 ? 18.651 23.376 -5.018 1.00 39.48 248 LYS C O 1
ATOM 5940 N N . LYS C 1 249 ? 20.496 24.645 -5.241 1.00 45.98 249 LYS C N 1
ATOM 5941 C CA . LYS C 1 249 ? 21.416 23.525 -5.064 1.00 44.21 249 LYS C CA 1
ATOM 5942 C C . LYS C 1 249 ? 21.275 22.890 -3.685 1.00 43.31 249 LYS C C 1
ATOM 5943 O O . LYS C 1 249 ? 21.293 21.667 -3.550 1.00 41.43 249 LYS C O 1
ATOM 5949 N N . ARG C 1 250 ? 21.140 23.729 -2.660 1.00 40.17 250 ARG C N 1
ATOM 5950 C CA . ARG C 1 250 ? 21.050 23.245 -1.288 1.00 41.66 250 ARG C CA 1
ATOM 5951 C C . ARG C 1 250 ? 19.716 22.552 -1.026 1.00 44.34 250 ARG C C 1
ATOM 5952 O O . ARG C 1 250 ? 19.662 21.532 -0.337 1.00 45.69 250 ARG C O 1
ATOM 5960 N N . LEU C 1 251 ? 18.640 23.105 -1.582 1.00 41.67 251 LEU C N 1
ATOM 5961 C CA . LEU C 1 251 ? 17.323 22.502 -1.415 1.00 47.12 251 LEU C CA 1
ATOM 5962 C C . LEU C 1 251 ? 17.270 21.125 -2.075 1.00 46.90 251 LEU C C 1
ATOM 5963 O O . LEU C 1 251 ? 16.758 20.164 -1.497 1.00 48.76 251 LEU C O 1
ATOM 5968 N N . GLU C 1 252 ? 17.808 21.031 -3.284 1.00 48.09 252 GLU C N 1
ATOM 5969 C CA . GLU C 1 252 ? 17.889 19.748 -3.976 1.00 48.74 252 GLU C CA 1
ATOM 5970 C C . GLU C 1 252 ? 18.665 18.736 -3.149 1.00 50.19 252 GLU C C 1
ATOM 5971 O O . GLU C 1 252 ? 18.210 17.609 -2.939 1.00 52.67 252 GLU C O 1
ATOM 5977 N N . ALA C 1 253 ? 19.835 19.143 -2.673 1.00 50.34 253 ALA C N 1
ATOM 5978 C CA . ALA C 1 253 ? 20.651 18.265 -1.846 1.00 50.47 253 ALA C CA 1
ATOM 5979 C C . ALA C 1 253 ? 19.832 17.757 -0.672 1.00 55.90 253 ALA C C 1
ATOM 5980 O O . ALA C 1 253 ? 19.788 16.555 -0.400 1.00 59.15 253 ALA C O 1
ATOM 5982 N N . LEU C 1 254 ? 19.165 18.677 0.016 1.00 54.70 254 LEU C N 1
ATOM 5983 C CA . LEU C 1 254 ? 18.341 18.315 1.158 1.00 52.68 254 LEU C CA 1
ATOM 5984 C C . LEU C 1 254 ? 17.180 17.417 0.739 1.00 54.49 254 LEU C C 1
ATOM 5985 O O . LEU C 1 254 ? 16.736 16.571 1.515 1.00 54.39 254 LEU C O 1
#

InterPro domains:
  IPR001753 Enoyl-CoA hydratase/isomerase-like domain [PF00378] (8-250)
  IPR029045 ClpP/crotonase-like domain superfamily [SSF52096] (1-251)

Organism: Halalkalibacterium halodurans (strain ATCC BAA-125 / DSM 18197 / FERM 7344 / JCM 9153 / C-125) (NCBI:txid272558)

B-factor: mean 31.58, std 8.03, range [14.07, 71.79]

Sequence (755 aa):
LSYVHTEIQNDALYITLDYPEKKNGLDAELGTSLLEAIRAGNNETSIHSIILQSKHRAYFSSGPRLEDLLICASDQSDVRLREVLHVLNHCVLEIFTSPKVTVALINGYAYGGGFNMMLACDRRIALRRAKFLENFHKMGISPDLGASYFLPRIIGYEQTMNLLLEGKLFTSEEALRLGLIQEICENKQELQERVKNYLKAVSEGYVPAIAATKKLLKGKAAEELKQQLEQETEELVALFKQTEIKKRLEALSYVHTEIQNDALYITLDYPEKKNGLDAELGTSLLEAIRAGNNETSIHSIILQSKHRAYFSSGPRLEDLLICASDQSDVRLREVLHVLNHCVLEIFTSPKVTVALINGYAYGGGFNMMLACDRRIALRRAKFLENFHKMGISPDLGASYFLPRIIGYEQTMNLLLEGKLFTSEEALRLGLIQEICENKQELQERVKNYLKAVSEGYVPAIAATKKLLKGKAAEELKQQLEQETEELVALFKQTEIKKRLEALLSYVHTEIQNDALYITLDYPEKKNGLDAELGTSLLEAIRAGNNETSIHSIILQSKHRAYFSSGPRLEDLLICASDQSDVRLREVLHVLNHCVLEIFTSPKVTVALINGYAYGGGFNMMLACDRRIALRRAKFLENFHKMGISPDLGASYFLPRIIGYEQTMNLLLEGKLFTSEEALRLGLIQEICENKQELQERVKNYLKAVSEGYVPAIAATKKLLKGKAAEELKQQLEQETEELVALFKQTEIKKRLEAL